Protein 6H7E (pdb70)

InterPro domains:
  IPR000591 DEP domain [PF00610] (116-184)
  IPR000591 DEP domain [PS50186] (116-186)
  IPR000591 DEP domain [SM00049] (111-186)
  IPR000595 Cyclic nucleotide-binding domain [PF00027] (268-347)
  IPR000595 Cyclic nucleotide-binding domain [PS50042] (245-346)
  IPR000595 Cyclic nucleotide-binding domain [SM00100] (245-364)
  IPR000595 Cyclic nucleotide-binding domain [cd00038] (247-356)
  IPR000651 Ras-like guanine nucleotide exchange factor, N-terminal [PF00618] (387-492)
  IPR000651 Ras-like guanine nucleotide exchange factor, N-terminal [PS50212] (384-518)
  IPR000651 Ras-like guanine nucleotide exchange factor, N-terminal [SM00229] (383-511)
  IPR000651 Ras-like guanine nucleotide exchange factor, N-terminal [cd06224] (392-511)
  IPR001895 Ras guanine-nucleotide exchange factors catalytic domain [PF00617] (665-843)
  IPR001895 Ras guanine-nucleotide exchange factors catalytic domain [PS50009] (662-889)
  IPR001895 Ras guanine-nucleotide exchange factors catalytic domain [SM00147] (658-923)
  IPR001895 Ras guanine-nucleotide exchange factors catalytic domain [cd00155] (658-890)
  IPR008937 Ras-like guanine nucleotide exchange factor [PTHR23113] (119-923)
  IPR014710 RmlC-like jelly roll fold [G3DSA:2.60.120.10] (262-391)
  IPR018490 Cyclic nucleotide-binding domain superfamily [SSF51206] (221-350)
  IPR019804 Ras guanine-nucleotide exchange factor, conserved site [PS00720] (812-841)
  IPR023578 Ras guanine nucleotide exchange factor domain superfamily [SSF48366] (348-923)

GO terms:
  GO:0045765 regulation of angiogenesis (P, IMP)
  GO:0051896 regulation of phosphatidylinositol 3-kinase/protein kinase B signal transduction (P, IMP)
  GO:0071320 cellular response to cAMP (P, IDA)
  GO:0005085 guanyl-nucleotide exchange factor activity (F, IMP)
  GO:0043547 positive regulation of GTPase activity (P, IMP)
  GO:0045766 positive regulation of angiogenesis (P, IMP)
  GO:0032486 Rap protein signal transduction (P, IMP)
  GO:0051496 positive regulation of stress fiber assembly (P, IMP)
  GO:0061028 establishment of endothelial barrier (P, IMP)
  GO:0005085 guanyl-nucleotide exchange factor activity (F, TAS)
  GO:0016020 membrane (C, TAS)
  GO:0007165 signal transduction (P, TAS)
  GO:0005085 guanyl-nucleotide exchange factor activity (F, EXP)
  GO:0002250 adaptive immune response (P, TAS)
  GO:0030552 cAMP binding (F, TAS)
  GO:0005886 plasma membrane (C, TAS)
  GO:0032024 positive regulation of insulin secretion (P, TAS)
  GO:0005515 protein binding (F, IPI)
  GO:0005783 endoplasmic reticulum (C, IDA)
  GO:0005886 plasma membrane (C, IDA)

B-factor: mean 53.13, std 22.66, range [21.36, 138.83]

Solvent-accessible surface area: 25828 Å² total; per-residue (Å²): 132,35,44,124,110,1,63,116,5,2,122,36,0,18,54,41,0,73,56,75,31,99,107,11,28,83,63,24,174,74,144,184,96,50,14,105,102,0,0,2,0,104,60,0,0,69,5,11,69,73,46,109,214,47,76,76,55,6,25,0,1,0,1,8,0,18,81,45,26,5,1,29,16,6,104,93,51,90,7,16,54,21,138,88,36,52,12,0,42,21,37,30,33,99,30,130,108,88,178,118,35,65,111,8,42,48,21,0,25,138,55,2,98,60,9,36,10,35,18,1,4,112,48,69,46,79,128,24,71,104,119,20,38,63,69,1,26,97,29,0,86,139,8,157,15,0,68,150,34,60,83,79,32,16,103,74,0,0,44,24,1,44,38,29,71,48,67,137,47,52,53,77,32,26,12,78,36,15,104,6,76,0,10,16,0,0,14,66,4,0,0,34,18,39,28,178,73,173,30,106,74,59,37,33,89,99,9,28,43,10,13,56,96,7,5,93,93,127,42,83,9,60,14,24,5,43,2,114,70,77,77,0,43,0,1,57,0,52,72,151,35,9,44,144,18,62,212,75,56,121,139,0,46,128,4,1,59,23,0,13,37,19,2,50,49,73,33,95,112,12,29,92,58,25,172,76,148,177,139,72,22,113,101,0,0,2,0,118,62,0,0,72,5,10,70,77,34,120,214,48,82,74,51,5,27,1,1,0,2,2,0,14,69,46,10,11,2,33,4,19,145,100,53,88,8,16,50,28,144,84,52,36,12,0,54,28,32,8,8,67,18,131,114,62,181,76,128,140,67,21,61,124,2,40,61,35,0,22,145,84,1,87,56,12,36,8,33,16,0,5,109,46,71,51,80,128,24,66,105,119,21,38,66,64,1,28,99,30,0,87,132,6,164,15,0,72,146,34,61,84,78,32,11,104,78,0,0,40,18,0,44,42,32,69,47,78,146,41,46,47,79,29,28,13,49,38,17,127,9,76,2,10,14,0,0,15,76,4,4,0,32,16,41,28,147,72,170,31,99,70,59,41,32,90,96,7,33,36,11,13,58,99,7,6,82,100,112,44,84,8,62,14,20,4,45,4,119,74,90,90,0,44,0,1,45,0,46,70,151,37,4,70,148,19,90

CATH classification: 1.10.10.10 (+1 more: 2.60.120.10)

Structure (mmCIF, N/CA/C/O backbone):
data_6H7E
#
_entry.id   6H7E
#
_cell.length_a   41.698
_cell.length_b   105.617
_cell.length_c   160.556
_cell.angle_alpha   90.00
_cell.angle_beta   90.04
_cell.angle_gamma   90.00
#
_symmetry.space_group_name_H-M   'I 1 2 1'
#
loop_
_entity.id
_entity.type
_entity.pdbx_description
1 polymer 'cDNA FLJ56134, highly similar to Rap guanine nucleotide exchange factor 3'
2 non-polymer "ADENOSINE-3',5'-CYCLIC-MONOPHOSPHATE"
3 non-polymer 'SULFATE ION'
4 water water
#
loop_
_atom_site.group_PDB
_atom_site.id
_atom_site.type_symbol
_atom_site.label_atom_id
_atom_site.label_alt_id
_atom_site.label_comp_id
_atom_site.label_asym_id
_atom_site.label_entity_id
_atom_site.label_seq_id
_atom_site.pdbx_PDB_ins_code
_atom_site.Cartn_x
_atom_site.Cartn_y
_atom_site.Cartn_z
_atom_site.occupancy
_atom_site.B_iso_or_equiv
_atom_site.auth_seq_id
_atom_site.auth_comp_id
_atom_site.auth_asym_id
_atom_site.auth_atom_id
_atom_site.pdbx_PDB_model_num
ATOM 1 N N . ALA A 1 2 ? -7.146 -26.474 41.173 1.00 86.42 50 ALA A N 1
ATOM 2 C CA . ALA A 1 2 ? -6.264 -26.387 40.015 1.00 77.57 50 ALA A CA 1
ATOM 3 C C . ALA A 1 2 ? -7.038 -26.040 38.748 1.00 84.82 50 ALA A C 1
ATOM 4 O O . ALA A 1 2 ? -7.861 -26.824 38.271 1.00 85.01 50 ALA A O 1
ATOM 6 N N . SER A 1 3 ? -6.777 -24.844 38.217 1.00 88.88 51 SER A N 1
ATOM 7 C CA . SER A 1 3 ? -7.186 -24.474 36.868 1.00 92.83 51 SER A CA 1
ATOM 8 C C . SER A 1 3 ? -6.097 -24.775 35.841 1.00 92.88 51 SER A C 1
ATOM 9 O O . SER A 1 3 ? -5.981 -24.075 34.824 1.00 99.90 51 SER A O 1
ATOM 12 N N . THR A 1 4 ? -5.304 -25.821 36.083 1.00 77.68 52 THR A N 1
ATOM 13 C CA . THR A 1 4 ? -4.092 -26.053 35.308 1.00 66.81 52 THR A CA 1
ATOM 14 C C . THR A 1 4 ? -4.382 -26.280 33.832 1.00 70.96 52 THR A C 1
ATOM 15 O O . THR A 1 4 ? -3.576 -25.895 32.977 1.00 67.46 52 THR A O 1
ATOM 19 N N . GLU A 1 5 ? -5.512 -26.906 33.506 1.00 73.38 53 GLU A N 1
ATOM 20 C CA . GLU A 1 5 ? -5.763 -27.247 32.111 1.00 75.37 53 GLU A CA 1
ATOM 21 C C . GLU A 1 5 ? -5.916 -25.998 31.252 1.00 74.34 53 GLU A C 1
ATOM 22 O O . GLU A 1 5 ? -5.423 -25.957 30.118 1.00 74.94 53 GLU A O 1
ATOM 28 N N . ARG A 1 6 ? -6.588 -24.967 31.775 1.00 74.76 54 ARG A N 1
ATOM 29 C CA . ARG A 1 6 ? -6.832 -23.769 30.978 1.00 71.73 54 ARG A CA 1
ATOM 30 C C . ARG A 1 6 ? -5.573 -22.924 30.835 1.00 64.37 54 ARG A C 1
ATOM 31 O O . ARG A 1 6 ? -5.315 -22.370 29.760 1.00 59.95 54 ARG A O 1
ATOM 39 N N . VAL A 1 7 ? -4.783 -22.801 31.906 1.00 57.27 55 VAL A N 1
ATOM 40 C CA . VAL A 1 7 ? -3.496 -22.118 31.795 1.00 53.35 55 VAL A CA 1
ATOM 41 C C . VAL A 1 7 ? -2.656 -22.761 30.702 1.00 56.44 55 VAL A C 1
ATOM 42 O O . VAL A 1 7 ? -2.060 -22.073 29.862 1.00 69.05 55 VAL A O 1
ATOM 46 N N . LEU A 1 8 ? -2.607 -24.096 30.690 1.00 50.67 56 LEU A N 1
ATOM 47 C CA . LEU A 1 8 ? -1.803 -24.806 29.698 1.00 49.55 56 LEU A CA 1
ATOM 48 C C . LEU A 1 8 ? -2.232 -24.448 28.284 1.00 48.63 56 LEU A C 1
ATOM 49 O O . LEU A 1 8 ? -1.399 -24.075 27.450 1.00 55.56 56 LEU A O 1
ATOM 54 N N . ARG A 1 9 ? -3.532 -24.546 27.993 1.00 57.55 57 ARG A N 1
ATOM 55 C CA . ARG A 1 9 ? -3.991 -24.207 26.651 1.00 74.87 57 ARG A CA 1
ATOM 56 C C . ARG A 1 9 ? -3.828 -22.719 26.375 1.00 69.21 57 ARG A C 1
ATOM 57 O O . ARG A 1 9 ? -3.553 -22.329 25.234 1.00 71.17 57 ARG A O 1
ATOM 65 N N . ALA A 1 10 ? -3.986 -21.877 27.401 1.00 57.12 58 ALA A N 1
ATOM 66 C CA . ALA A 1 10 ? -3.673 -20.460 27.244 1.00 56.85 58 ALA A CA 1
ATOM 67 C C . ALA A 1 10 ? -2.203 -20.272 26.895 1.00 56.33 58 ALA A C 1
ATOM 68 O O . ALA A 1 10 ? -1.867 -19.620 25.898 1.00 52.79 58 ALA A O 1
ATOM 70 N N . GLY A 1 11 ? -1.309 -20.848 27.706 1.00 53.72 59 GLY A N 1
ATOM 71 C CA . GLY A 1 11 ? 0.102 -20.861 27.348 1.00 53.01 59 GLY A CA 1
ATOM 72 C C . GLY A 1 11 ? 0.347 -21.419 25.960 1.00 56.05 59 GLY A C 1
ATOM 73 O O . GLY A 1 11 ? 1.081 -20.835 25.159 1.00 56.26 59 GLY A O 1
ATOM 74 N N . ARG A 1 12 ? -0.267 -22.561 25.653 1.00 58.18 60 ARG A N 1
ATOM 75 C CA . ARG A 1 12 ? -0.121 -23.139 24.322 1.00 61.85 60 ARG A CA 1
ATOM 76 C C . ARG A 1 12 ? -0.569 -22.153 23.247 1.00 63.55 60 ARG A C 1
ATOM 77 O O . ARG A 1 12 ? 0.036 -22.074 22.170 1.00 64.28 60 ARG A O 1
ATOM 85 N N . GLN A 1 13 ? -1.623 -21.384 23.529 1.00 61.95 61 GLN A N 1
ATOM 86 C CA . GLN A 1 13 ? -2.114 -20.409 22.560 1.00 64.70 61 GLN A CA 1
ATOM 87 C C . GLN A 1 13 ? -1.151 -19.236 22.419 1.00 68.29 61 GLN A C 1
ATOM 88 O O . GLN A 1 13 ? -0.892 -18.764 21.306 1.00 71.09 61 GLN A O 1
ATOM 94 N N . LEU A 1 14 ? -0.614 -18.750 23.540 1.00 68.87 62 LEU A N 1
ATOM 95 C CA . LEU A 1 14 ? 0.357 -17.662 23.498 1.00 67.80 62 LEU A CA 1
ATOM 96 C C . LEU A 1 14 ? 1.645 -18.094 22.796 1.00 70.00 62 LEU A C 1
ATOM 97 O O . LEU A 1 14 ? 2.136 -17.406 21.892 1.00 69.35 62 LEU A O 1
ATOM 102 N N . HIS A 1 15 ? 2.203 -19.231 23.205 1.00 62.14 63 HIS A N 1
ATOM 103 C CA . HIS A 1 15 ? 3.376 -19.836 22.588 1.00 59.18 63 HIS A CA 1
ATOM 104 C C . HIS A 1 15 ? 3.278 -19.819 21.066 1.00 64.60 63 HIS A C 1
ATOM 105 O O . HIS A 1 15 ? 4.287 -19.623 20.385 1.00 70.24 63 HIS A O 1
ATOM 112 N N . ARG A 1 16 ? 2.073 -20.001 20.517 1.00 70.97 64 ARG A N 1
ATOM 113 C CA . ARG A 1 16 ? 1.935 -20.048 19.064 1.00 74.43 64 ARG A CA 1
ATOM 114 C C . ARG A 1 16 ? 2.104 -18.666 18.442 1.00 72.54 64 ARG A C 1
ATOM 115 O O . ARG A 1 16 ? 2.702 -18.536 17.368 1.00 83.45 64 ARG A O 1
ATOM 123 N N . HIS A 1 17 ? 1.585 -17.623 19.094 1.00 74.80 65 HIS A N 1
ATOM 124 C CA . HIS A 1 17 ? 1.692 -16.274 18.547 1.00 69.59 65 HIS A CA 1
ATOM 125 C C . HIS A 1 17 ? 3.063 -15.646 18.772 1.00 62.89 65 HIS A C 1
ATOM 126 O O . HIS A 1 17 ? 3.431 -14.713 18.048 1.00 58.83 65 HIS A O 1
ATOM 133 N N . LEU A 1 18 ? 3.831 -16.134 19.747 1.00 59.50 66 LEU A N 1
ATOM 134 C CA . LEU A 1 18 ? 5.197 -15.652 19.906 1.00 51.06 66 LEU A CA 1
ATOM 135 C C . LEU A 1 18 ? 6.085 -16.163 18.784 1.00 57.26 66 LEU A C 1
ATOM 136 O O . LEU A 1 18 ? 6.823 -15.389 18.165 1.00 56.42 66 LEU A O 1
ATOM 141 N N . LEU A 1 19 ? 6.025 -17.467 18.503 1.00 64.66 67 LEU A N 1
ATOM 142 C CA . LEU A 1 19 ? 6.832 -18.016 17.417 1.00 64.75 67 LEU A CA 1
ATOM 143 C C . LEU A 1 19 ? 6.541 -17.298 16.107 1.00 68.77 67 LEU A C 1
ATOM 144 O O . LEU A 1 19 ? 7.449 -17.069 15.299 1.00 68.03 67 LEU A O 1
ATOM 149 N N . ALA A 1 20 ? 5.277 -16.932 15.883 1.00 70.98 68 ALA A N 1
ATOM 150 C CA . ALA A 1 20 ? 4.909 -16.234 14.656 1.00 71.49 68 ALA A CA 1
ATOM 151 C C . ALA A 1 20 ? 5.380 -14.785 14.676 1.00 76.82 68 ALA A C 1
ATOM 152 O O . ALA A 1 20 ? 5.919 -14.287 13.681 1.00 83.51 68 ALA A O 1
ATOM 154 N N . THR A 1 21 ? 5.184 -14.089 15.797 1.00 77.17 69 THR A N 1
ATOM 155 C CA . THR A 1 21 ? 5.516 -12.669 15.860 1.00 77.40 69 THR A CA 1
ATOM 156 C C . THR A 1 21 ? 6.988 -12.420 16.173 1.00 76.25 69 THR A C 1
ATOM 157 O O . THR A 1 21 ? 7.544 -11.406 15.737 1.00 80.32 69 THR A O 1
ATOM 161 N N . CYS A 1 22 ? 7.632 -13.314 16.926 1.00 74.84 70 CYS A N 1
ATOM 162 C CA . CYS A 1 22 ? 9.048 -13.201 17.276 1.00 74.71 70 CYS A CA 1
ATOM 163 C C . CYS A 1 22 ? 9.735 -14.488 16.830 1.00 65.27 70 CYS A C 1
ATOM 164 O O . CYS A 1 22 ? 10.052 -15.358 17.655 1.00 54.09 70 CYS A O 1
ATOM 167 N N . PRO A 1 23 ? 9.987 -14.640 15.530 1.00 63.53 71 PRO A N 1
ATOM 168 C CA . PRO A 1 23 ? 10.470 -15.935 15.023 1.00 65.82 71 PRO A CA 1
ATOM 169 C C . PRO A 1 23 ? 11.809 -16.363 15.594 1.00 73.97 71 PRO A C 1
ATOM 170 O O . PRO A 1 23 ? 12.116 -17.561 15.566 1.00 79.72 71 PRO A O 1
ATOM 174 N N . ASN A 1 24 ? 12.625 -15.437 16.097 1.00 74.00 72 ASN A N 1
ATOM 175 C CA . ASN A 1 24 ? 13.910 -15.787 16.690 1.00 79.88 72 ASN A CA 1
ATOM 176 C C . ASN A 1 24 ? 13.938 -15.518 18.190 1.00 76.63 72 ASN A C 1
ATOM 177 O O . ASN A 1 24 ? 14.987 -15.197 18.751 1.00 86.27 72 ASN A O 1
ATOM 182 N N . LEU A 1 25 ? 12.789 -15.645 18.849 1.00 60.33 73 LEU A N 1
ATOM 183 C CA . LEU A 1 25 ? 12.751 -15.548 20.302 1.00 53.48 73 LEU A CA 1
ATOM 184 C C . LEU A 1 25 ? 13.314 -16.809 20.948 1.00 56.22 73 LEU A C 1
ATOM 185 O O . LEU A 1 25 ? 14.141 -16.732 21.865 1.00 51.86 73 LEU A O 1
ATOM 190 N N . ILE A 1 26 ? 12.895 -17.975 20.460 1.00 52.71 74 ILE A N 1
ATOM 191 C CA . ILE A 1 26 ? 13.353 -19.266 20.959 1.00 52.32 74 ILE A CA 1
ATOM 192 C C . ILE A 1 26 ? 14.448 -19.737 20.007 1.00 56.84 74 ILE A C 1
ATOM 193 O O . ILE A 1 26 ? 14.172 -20.183 18.890 1.00 52.25 74 ILE A O 1
ATOM 198 N N . ARG A 1 27 ? 15.700 -19.647 20.454 1.00 60.33 75 ARG A N 1
ATOM 199 C CA . ARG A 1 27 ? 16.854 -20.022 19.648 1.00 58.81 75 ARG A CA 1
ATOM 200 C C . ARG A 1 27 ? 17.914 -20.615 20.568 1.00 57.53 75 ARG A C 1
ATOM 201 O O . ARG A 1 27 ? 17.732 -20.699 21.785 1.00 48.65 75 ARG A O 1
ATOM 209 N N . ASP A 1 28 ? 19.032 -21.023 19.974 1.00 59.56 76 ASP A N 1
ATOM 210 C CA . ASP A 1 28 ? 20.189 -21.450 20.748 1.00 63.82 76 ASP A CA 1
ATOM 211 C C . ASP A 1 28 ? 20.927 -20.233 21.300 1.00 59.98 76 ASP A C 1
ATOM 212 O O . ASP A 1 28 ? 21.033 -19.200 20.636 1.00 61.15 76 ASP A O 1
ATOM 217 N N . ARG A 1 29 ? 21.429 -20.353 22.526 1.00 55.19 77 ARG A N 1
ATOM 218 C CA . ARG A 1 29 ? 22.068 -19.224 23.184 1.00 56.74 77 ARG A CA 1
ATOM 219 C C . ARG A 1 29 ? 23.338 -19.671 23.884 1.00 69.76 77 ARG A C 1
ATOM 220 O O . ARG A 1 29 ? 23.403 -20.778 24.419 1.00 68.03 77 ARG A O 1
ATOM 228 N N . LYS A 1 30 ? 24.338 -18.796 23.881 1.00 81.87 78 LYS A N 1
ATOM 229 C CA . LYS A 1 30 ? 25.606 -19.017 24.561 1.00 86.43 78 LYS A CA 1
ATOM 230 C C . LYS A 1 30 ? 25.734 -17.994 25.679 1.00 84.52 78 LYS A C 1
ATOM 231 O O . LYS A 1 30 ? 25.752 -16.786 25.419 1.00 97.62 78 LYS A O 1
ATOM 237 N N . TYR A 1 31 ? 25.815 -18.473 26.915 1.00 69.05 79 TYR A N 1
ATOM 238 C CA . TYR A 1 31 ? 25.945 -17.604 28.078 1.00 71.06 79 TYR A CA 1
ATOM 239 C C . TYR A 1 31 ? 27.073 -18.122 28.956 1.00 75.83 79 TYR A C 1
ATOM 240 O O . TYR A 1 31 ? 27.026 -19.269 29.412 1.00 81.39 79 TYR A O 1
ATOM 249 N N . HIS A 1 32 ? 28.077 -17.278 29.198 1.00 73.87 80 HIS A N 1
ATOM 250 C CA . HIS A 1 32 ? 29.235 -17.663 30.001 1.00 73.96 80 HIS A CA 1
ATOM 251 C C . HIS A 1 32 ? 29.848 -18.959 29.479 1.00 75.09 80 HIS A C 1
ATOM 252 O O . HIS A 1 32 ? 30.221 -19.850 30.245 1.00 83.76 80 HIS A O 1
ATOM 259 N N . LEU A 1 33 ? 29.937 -19.069 28.154 1.00 71.11 81 LEU A N 1
ATOM 260 C CA . LEU A 1 33 ? 30.499 -20.240 27.485 1.00 74.80 81 LEU A CA 1
ATOM 261 C C . LEU A 1 33 ? 29.664 -21.498 27.712 1.00 85.23 81 LEU A C 1
ATOM 262 O O . LEU A 1 33 ? 30.139 -22.614 27.481 1.00 90.57 81 LEU A O 1
ATOM 267 N N . ARG A 1 34 ? 28.430 -21.343 28.178 1.00 88.86 82 ARG A N 1
ATOM 268 C CA . ARG A 1 34 ? 27.470 -22.434 28.255 1.00 85.41 82 ARG A CA 1
ATOM 269 C C . ARG A 1 34 ? 26.485 -22.311 27.097 1.00 80.42 82 ARG A C 1
ATOM 270 O O . ARG A 1 34 ? 26.145 -21.205 26.665 1.00 82.79 82 ARG A O 1
ATOM 278 N N . LEU A 1 35 ? 26.037 -23.454 26.584 1.00 74.78 83 LEU A N 1
ATOM 279 C CA . LEU A 1 35 ? 25.150 -23.498 25.426 1.00 67.38 83 LEU A CA 1
ATOM 280 C C . LEU A 1 35 ? 23.793 -24.054 25.842 1.00 69.38 83 LEU A C 1
ATOM 281 O O . LEU A 1 35 ? 23.710 -25.175 26.354 1.00 75.15 83 LEU A O 1
ATOM 286 N N . TYR A 1 36 ? 22.739 -23.271 25.614 1.00 62.54 84 TYR A N 1
ATOM 287 C CA . TYR A 1 36 ? 21.369 -23.652 25.928 1.00 59.59 84 TYR A CA 1
ATOM 288 C C . TYR A 1 36 ? 20.578 -23.746 24.633 1.00 58.47 84 TYR A C 1
ATOM 289 O O . TYR A 1 36 ? 20.525 -22.780 23.865 1.00 60.48 84 TYR A O 1
ATOM 298 N N . ARG A 1 37 ? 19.957 -24.901 24.402 1.00 62.36 85 ARG A N 1
ATOM 299 C CA . ARG A 1 37 ? 19.263 -25.171 23.148 1.00 65.13 85 ARG A CA 1
ATOM 300 C C . ARG A 1 37 ? 17.849 -24.623 23.190 1.00 56.98 85 ARG A C 1
ATOM 301 O O . ARG A 1 37 ? 17.152 -24.756 24.203 1.00 47.99 85 ARG A O 1
ATOM 309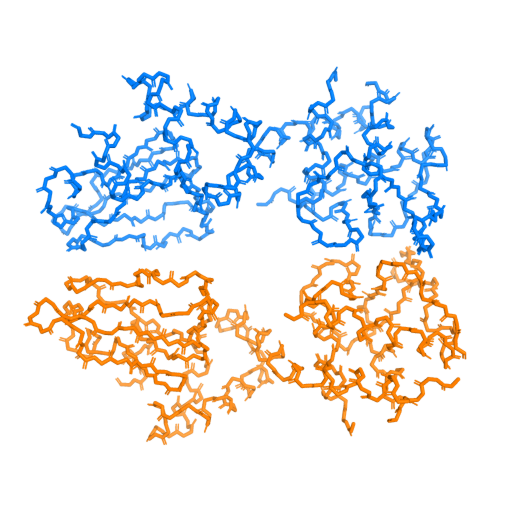 N N . GLN A 1 38 ? 17.445 -23.988 22.089 1.00 50.70 86 GLN A N 1
ATOM 310 C CA . GLN A 1 38 ? 16.048 -23.642 21.832 1.00 59.13 86 GLN A CA 1
ATOM 311 C C . GLN A 1 38 ? 15.365 -23.014 23.051 1.00 64.04 86 GLN A C 1
ATOM 312 O O . GLN A 1 38 ? 14.313 -23.469 23.508 1.00 63.33 86 GLN A O 1
ATOM 318 N N . CYS A 1 39 ? 15.963 -21.949 23.579 1.00 56.66 87 CYS A N 1
ATOM 319 C CA . CYS A 1 39 ? 15.420 -21.276 24.750 1.00 48.00 87 CYS A CA 1
ATOM 320 C C . CYS A 1 39 ? 15.378 -19.767 24.512 1.00 42.49 87 CYS A C 1
ATOM 321 O O . CYS A 1 39 ? 15.805 -19.261 23.468 1.00 43.70 87 CYS A O 1
ATOM 324 N N . CYS A 1 40 ? 14.833 -19.055 25.498 1.00 41.39 88 CYS A N 1
ATOM 325 C CA . CYS A 1 40 ? 14.744 -17.604 25.486 1.00 43.34 88 CYS A CA 1
ATOM 326 C C . CYS A 1 40 ? 15.086 -17.095 26.875 1.00 49.36 88 CYS A C 1
ATOM 327 O O . CYS A 1 40 ? 14.953 -17.812 27.867 1.00 50.87 88 CYS A O 1
ATOM 330 N N . SER A 1 41 ? 15.526 -15.846 26.945 1.00 44.75 89 SER A N 1
ATOM 331 C CA . SER A 1 41 ? 15.708 -15.220 28.244 1.00 44.01 89 SER A CA 1
ATOM 332 C C . SER A 1 41 ? 14.368 -14.749 28.796 1.00 41.45 89 SER A C 1
ATOM 333 O O . SER A 1 41 ? 13.431 -14.450 28.051 1.00 43.16 89 SER A O 1
ATOM 336 N N . GLY A 1 42 ? 14.273 -14.704 30.122 1.00 39.07 90 GLY A N 1
ATOM 337 C CA . GLY A 1 42 ? 13.072 -14.164 30.733 1.00 38.81 90 GLY A CA 1
ATOM 338 C C . GLY A 1 42 ? 12.794 -12.743 30.283 1.00 46.01 90 GLY A C 1
ATOM 339 O O . GLY A 1 42 ? 11.654 -12.389 29.966 1.00 39.98 90 GLY A O 1
ATOM 340 N N . ARG A 1 43 ? 13.841 -11.916 30.228 1.00 45.44 91 ARG A N 1
ATOM 341 C CA . ARG A 1 43 ? 13.679 -10.517 29.845 1.00 45.97 91 ARG A CA 1
ATOM 342 C C . ARG A 1 43 ? 13.186 -10.386 28.407 1.00 42.06 91 ARG A C 1
ATOM 343 O O . ARG A 1 43 ? 12.345 -9.529 28.112 1.00 45.39 91 ARG A O 1
ATOM 351 N N . GLU A 1 44 ? 13.675 -11.238 27.501 1.00 42.27 92 GLU A N 1
ATOM 352 C CA . GLU A 1 44 ? 13.198 -11.169 26.124 1.00 46.25 92 GLU A CA 1
ATOM 353 C C . GLU A 1 44 ? 11.831 -11.814 25.966 1.00 45.42 92 GLU A C 1
ATOM 354 O O . GLU A 1 44 ? 11.058 -11.407 25.093 1.00 45.58 92 GLU A O 1
ATOM 360 N N . LEU A 1 45 ? 11.508 -12.810 26.792 1.00 46.12 93 LEU A N 1
ATOM 361 C CA . LEU A 1 45 ? 10.162 -13.373 26.755 1.00 43.26 93 LEU A CA 1
ATOM 362 C C . LEU A 1 45 ? 9.130 -12.315 27.125 1.00 44.34 93 LEU A C 1
ATOM 363 O O . LEU A 1 45 ? 8.141 -12.112 26.408 1.00 42.56 93 LEU A O 1
ATOM 368 N N . VAL A 1 46 ? 9.363 -11.609 28.234 1.00 41.46 94 VAL A N 1
ATOM 369 C CA . VAL A 1 46 ? 8.497 -10.493 28.607 1.00 41.77 94 VAL A CA 1
ATOM 370 C C . VAL A 1 46 ? 8.406 -9.484 27.465 1.00 43.83 94 VAL A C 1
ATOM 371 O O . VAL A 1 46 ? 7.310 -9.096 27.042 1.00 43.64 94 VAL A O 1
ATOM 375 N N . ASP A 1 47 ? 9.561 -9.027 26.969 1.00 43.65 95 ASP A N 1
ATOM 376 C CA . ASP A 1 47 ? 9.581 -8.081 25.854 1.00 45.10 95 ASP A CA 1
ATOM 377 C C . ASP A 1 47 ? 8.664 -8.538 24.723 1.00 48.18 95 ASP A C 1
ATOM 378 O O . ASP A 1 47 ? 7.862 -7.754 24.204 1.00 47.08 95 ASP A O 1
ATOM 383 N N . GLY A 1 48 ? 8.770 -9.812 24.332 1.00 47.12 96 GLY A N 1
ATOM 384 C CA . GLY A 1 48 ? 7.949 -10.314 23.240 1.00 47.85 96 GLY A CA 1
ATOM 385 C C . GLY A 1 48 ? 6.464 -10.287 23.554 1.00 47.97 96 GLY A C 1
ATOM 386 O O . GLY A 1 48 ? 5.641 -9.946 22.701 1.00 46.66 96 GLY A O 1
ATOM 387 N N . ILE A 1 49 ? 6.097 -10.645 24.784 1.00 44.63 97 ILE A N 1
ATOM 388 C CA . ILE A 1 49 ? 4.687 -10.616 25.158 1.00 49.89 97 ILE A CA 1
ATOM 389 C C . ILE A 1 49 ? 4.150 -9.188 25.113 1.00 50.71 97 ILE A C 1
ATOM 390 O O . ILE A 1 49 ? 3.017 -8.950 24.676 1.00 53.95 97 ILE A O 1
ATOM 395 N N . LEU A 1 50 ? 4.957 -8.215 25.544 1.00 45.44 98 LEU A N 1
ATOM 396 C CA . LEU A 1 50 ? 4.559 -6.817 25.396 1.00 52.94 98 LEU A CA 1
ATOM 397 C C . LEU A 1 50 ? 4.357 -6.454 23.929 1.00 56.63 98 LEU A C 1
ATOM 398 O O . LEU A 1 50 ? 3.418 -5.728 23.582 1.00 66.65 98 LEU A O 1
ATOM 403 N N . ALA A 1 51 ? 5.235 -6.944 23.053 1.00 48.08 99 ALA A N 1
ATOM 404 C CA . ALA A 1 51 ? 5.153 -6.585 21.642 1.00 54.59 99 ALA A CA 1
ATOM 405 C C . ALA A 1 51 ? 3.836 -7.025 21.012 1.00 62.14 99 ALA A C 1
ATOM 406 O O . ALA A 1 51 ? 3.451 -6.495 19.965 1.00 68.20 99 ALA A O 1
ATOM 408 N N . LEU A 1 52 ? 3.138 -7.987 21.618 1.00 66.27 100 LEU A N 1
ATOM 409 C CA . LEU A 1 52 ? 1.869 -8.428 21.050 1.00 66.47 100 LEU A CA 1
ATOM 410 C C . LEU A 1 52 ? 0.807 -7.338 21.167 1.00 78.86 100 LEU A C 1
ATOM 411 O O . LEU A 1 52 ? 0.009 -7.137 20.243 1.00 77.91 100 LEU A O 1
ATOM 416 N N . GLY A 1 53 ? 0.788 -6.620 22.287 1.00 84.01 101 GLY A N 1
ATOM 417 C CA . GLY A 1 53 ? -0.140 -5.519 22.465 1.00 85.41 101 GLY A CA 1
ATOM 418 C C . GLY A 1 53 ? -1.313 -5.821 23.380 1.00 90.08 101 GLY A C 1
ATOM 419 O O . GLY A 1 53 ? -2.240 -6.550 23.026 1.00 92.72 101 GLY A O 1
ATOM 420 N N . HIS A 1 57 ? -0.819 -4.107 29.230 1.00 97.37 105 HIS A N 1
ATOM 421 C CA . HIS A 1 57 ? -0.571 -2.683 29.422 1.00 103.71 105 HIS A CA 1
ATOM 422 C C . HIS A 1 57 ? 0.700 -2.374 30.206 1.00 94.93 105 HIS A C 1
ATOM 423 O O . HIS A 1 57 ? 1.309 -1.318 30.004 1.00 102.55 105 HIS A O 1
ATOM 430 N N . SER A 1 58 ? 1.115 -3.266 31.099 1.00 77.90 106 SER A N 1
ATOM 431 C CA . SER A 1 58 ? 2.262 -2.995 31.951 1.00 63.82 106 SER A CA 1
ATOM 432 C C . SER A 1 58 ? 3.239 -4.162 31.922 1.00 67.86 106 SER A C 1
ATOM 433 O O . SER A 1 58 ? 2.890 -5.296 31.579 1.00 66.15 106 SER A O 1
ATOM 436 N N . ARG A 1 59 ? 4.477 -3.870 32.325 1.00 62.14 107 ARG A N 1
ATOM 437 C CA . ARG A 1 59 ? 5.464 -4.935 32.436 1.00 42.40 107 ARG A CA 1
ATOM 438 C C . ARG A 1 59 ? 5.163 -5.840 33.625 1.00 41.08 107 ARG A C 1
ATOM 439 O O . ARG A 1 59 ? 5.260 -7.065 33.513 1.00 44.02 107 ARG A O 1
ATOM 447 N N . SER A 1 60 ? 4.792 -5.257 34.770 1.00 40.72 108 SER A N 1
ATOM 448 C CA . SER A 1 60 ? 4.462 -6.071 35.937 1.00 49.93 108 SER A CA 1
ATOM 449 C C . SER A 1 60 ? 3.353 -7.060 35.609 1.00 41.75 108 SER A C 1
ATOM 450 O O . SER A 1 60 ? 3.403 -8.222 36.023 1.00 38.35 108 SER A O 1
ATOM 453 N N . GLN A 1 61 ? 2.352 -6.626 34.844 1.00 43.82 109 GLN A N 1
ATOM 454 C CA . GLN A 1 61 ? 1.340 -7.562 34.371 1.00 39.97 109 GLN A CA 1
ATOM 455 C C . GLN A 1 61 ? 1.992 -8.731 33.640 1.00 42.15 109 GLN A C 1
ATOM 456 O O . GLN A 1 61 ? 1.767 -9.901 33.974 1.00 38.99 109 GLN A O 1
ATOM 462 N N . VAL A 1 62 ? 2.836 -8.431 32.653 1.00 40.47 110 VAL A N 1
ATOM 463 C CA . VAL A 1 62 ? 3.434 -9.493 31.848 1.00 40.40 110 VAL A CA 1
ATOM 464 C C . VAL A 1 62 ? 4.321 -10.385 32.705 1.00 39.30 110 VAL A C 1
ATOM 465 O O . VAL A 1 62 ? 4.353 -11.611 32.528 1.00 40.59 110 VAL A O 1
ATOM 469 N N . VAL A 1 63 ? 5.052 -9.791 33.647 1.00 38.92 111 VAL A N 1
ATOM 470 C CA . VAL A 1 63 ? 5.811 -10.596 34.597 1.00 40.44 111 VAL A CA 1
ATOM 471 C C . VAL A 1 63 ? 4.874 -11.523 35.358 1.00 41.67 111 VAL A C 1
ATOM 472 O O . VAL A 1 63 ? 5.185 -12.698 35.587 1.00 36.39 111 VAL A O 1
ATOM 476 N N . GLY A 1 64 ? 3.694 -11.032 35.723 1.00 41.61 112 GLY A N 1
ATOM 477 C CA . GLY A 1 64 ? 2.743 -11.902 36.395 1.00 39.61 112 GLY A CA 1
ATOM 478 C C . GLY A 1 64 ? 2.285 -13.033 35.498 1.00 37.05 112 GLY A C 1
ATOM 479 O O . GLY A 1 64 ? 2.152 -14.177 35.937 1.00 45.71 112 GLY A O 1
ATOM 480 N N . ILE A 1 65 ? 2.050 -12.731 34.224 1.00 38.76 113 ILE A N 1
ATOM 481 C CA . ILE A 1 65 ? 1.658 -13.764 33.274 1.00 39.76 113 ILE A CA 1
ATOM 482 C C . ILE A 1 65 ? 2.735 -14.837 33.187 1.00 45.29 113 ILE A C 1
ATOM 483 O O . ILE A 1 65 ? 2.442 -16.039 33.154 1.00 44.16 113 ILE A O 1
ATOM 488 N N . CYS A 1 66 ? 3.998 -14.422 33.161 1.00 46.36 114 CYS A N 1
ATOM 489 C CA . CYS A 1 66 ? 5.079 -15.391 33.061 1.00 38.29 114 CYS A CA 1
ATOM 490 C C . CYS A 1 66 ? 5.179 -16.237 34.323 1.00 37.48 114 CYS A C 1
ATOM 491 O O . CYS A 1 66 ? 5.370 -17.456 34.247 1.00 40.16 114 CYS A O 1
ATOM 494 N N . GLN A 1 67 ? 5.059 -15.610 35.493 1.00 46.36 115 GLN A N 1
ATOM 495 C CA . GLN A 1 67 ? 5.042 -16.381 36.732 1.00 43.72 115 GLN A CA 1
ATOM 496 C C . GLN A 1 67 ? 3.949 -17.439 36.693 1.00 41.88 115 GLN A C 1
ATOM 497 O O . GLN A 1 67 ? 4.168 -18.587 37.096 1.00 37.26 115 GLN A O 1
ATOM 503 N N . VAL A 1 68 ? 2.766 -17.070 36.191 1.00 39.51 116 VAL A N 1
ATOM 504 C CA . VAL A 1 68 ? 1.641 -18.001 36.157 1.00 40.28 116 VAL A CA 1
ATOM 505 C C . VAL A 1 68 ? 1.946 -19.175 35.237 1.00 45.59 116 VAL A C 1
ATOM 506 O O . VAL A 1 68 ? 1.571 -20.319 35.523 1.00 52.31 116 VAL A O 1
ATOM 510 N N . LEU A 1 69 ? 2.626 -18.913 34.117 1.00 41.61 117 LEU A N 1
ATOM 511 C CA . LEU A 1 69 ? 2.987 -19.997 33.213 1.00 35.74 117 LEU A CA 1
ATOM 512 C C . LEU A 1 69 ? 4.017 -20.913 33.852 1.00 43.41 117 LEU A C 1
ATOM 513 O O . LEU A 1 69 ? 3.926 -22.141 33.738 1.00 45.36 117 LEU A O 1
ATOM 518 N N . LEU A 1 70 ? 5.013 -20.337 34.522 1.00 38.37 118 LEU A N 1
ATOM 519 C CA . LEU A 1 70 ? 6.004 -21.172 35.185 1.00 36.63 118 LEU A CA 1
ATOM 520 C C . LEU A 1 70 ? 5.344 -22.055 36.234 1.00 53.66 118 LEU A C 1
ATOM 521 O O . LEU A 1 70 ? 5.660 -23.245 36.349 1.00 58.77 118 LEU A O 1
ATOM 526 N N . ASP A 1 71 ? 4.415 -21.487 37.003 1.00 57.20 119 ASP A N 1
ATOM 527 C CA . ASP A 1 71 ? 3.772 -22.235 38.076 1.00 47.25 119 ASP A CA 1
ATOM 528 C C . ASP A 1 71 ? 3.031 -23.455 37.538 1.00 47.68 119 ASP A C 1
ATOM 529 O O . ASP A 1 71 ? 3.184 -24.566 38.058 1.00 58.73 119 ASP A O 1
ATOM 534 N N . GLU A 1 72 ? 2.221 -23.269 36.495 1.00 44.23 120 GLU A N 1
ATOM 535 C CA . GLU A 1 72 ? 1.414 -24.347 35.941 1.00 46.96 120 GLU A CA 1
ATOM 536 C C . GLU A 1 72 ? 2.188 -25.243 34.992 1.00 47.89 120 GLU A C 1
ATOM 537 O O . GLU A 1 72 ? 1.567 -25.994 34.235 1.00 57.12 120 GLU A O 1
ATOM 543 N N . GLY A 1 73 ? 3.516 -25.181 34.998 1.00 49.47 121 GLY A N 1
ATOM 544 C CA . GLY A 1 73 ? 4.310 -25.978 34.084 1.00 52.62 121 GLY A CA 1
ATOM 545 C C . GLY A 1 73 ? 4.255 -25.568 32.626 1.00 54.88 121 GLY A C 1
ATOM 546 O O . GLY A 1 73 ? 4.953 -26.180 31.808 1.00 57.55 121 GLY A O 1
ATOM 547 N N . ALA A 1 74 ? 3.452 -24.562 32.264 1.00 46.04 122 ALA A N 1
ATOM 548 C CA . ALA A 1 74 ? 3.392 -24.106 30.876 1.00 44.66 122 ALA A CA 1
ATOM 549 C C . ALA A 1 74 ? 4.665 -23.397 30.444 1.00 46.44 122 ALA A C 1
ATOM 550 O O . ALA A 1 74 ? 4.806 -23.062 29.266 1.00 45.70 122 ALA A O 1
ATOM 552 N N . LEU A 1 75 ? 5.577 -23.155 31.372 1.00 53.29 123 LEU A N 1
ATOM 553 C CA . LEU A 1 75 ? 6.874 -22.576 31.088 1.00 47.82 123 LEU A CA 1
ATOM 554 C C . LEU A 1 75 ? 7.819 -23.191 32.103 1.00 52.48 123 LEU A C 1
ATOM 555 O O . LEU A 1 75 ? 7.441 -23.372 33.264 1.00 56.00 123 LEU A O 1
ATOM 560 N N . CYS A 1 76 ? 9.021 -23.552 31.668 1.00 55.22 124 CYS A N 1
ATOM 561 C CA . CYS A 1 76 ? 9.956 -24.218 32.563 1.00 62.58 124 CYS A CA 1
ATOM 562 C C . CYS A 1 76 ? 11.307 -23.528 32.495 1.00 50.57 124 CYS A C 1
ATOM 563 O O . CYS A 1 76 ? 11.815 -23.244 31.406 1.00 49.95 124 CYS A O 1
ATOM 566 N N . HIS A 1 77 ? 11.864 -23.243 33.663 1.00 44.43 125 HIS A N 1
ATOM 567 C CA . HIS A 1 77 ? 13.177 -22.641 33.787 1.00 44.64 125 HIS A CA 1
ATOM 568 C C . HIS A 1 77 ? 14.254 -23.676 33.499 1.00 54.47 125 HIS A C 1
ATOM 569 O O . HIS A 1 77 ? 14.113 -24.860 33.819 1.00 55.33 125 HIS A O 1
ATOM 576 N N . VAL A 1 78 ? 15.341 -23.212 32.885 1.00 61.02 126 VAL A N 1
ATOM 577 C CA . VAL A 1 78 ? 16.453 -24.099 32.560 1.00 59.59 126 VAL A CA 1
ATOM 578 C C . VAL A 1 78 ? 17.095 -24.646 33.831 1.00 73.59 126 VAL A C 1
ATOM 579 O O . VAL A 1 78 ? 17.517 -25.810 33.881 1.00 71.17 126 VAL A O 1
ATOM 583 N N . LYS A 1 79 ? 17.177 -23.818 34.876 1.00 81.76 127 LYS A N 1
ATOM 584 C CA . LYS A 1 79 ? 17.792 -24.192 36.145 1.00 78.58 127 LYS A CA 1
ATOM 585 C C . LYS A 1 79 ? 16.758 -24.484 37.228 1.00 79.75 127 LYS A C 1
ATOM 586 O O . LYS A 1 79 ? 17.046 -24.323 38.418 1.00 83.35 127 LYS A O 1
ATOM 592 N N . HIS A 1 80 ? 15.545 -24.874 36.831 1.00 80.04 128 HIS A N 1
ATOM 593 C CA . HIS A 1 80 ? 14.539 -25.423 37.742 1.00 82.13 128 HIS A CA 1
ATOM 594 C C . HIS A 1 80 ? 14.183 -24.474 38.891 1.00 71.77 128 HIS A C 1
ATOM 595 O O . HIS A 1 80 ? 13.784 -24.922 39.972 1.00 71.43 128 HIS A O 1
ATOM 602 N N . ASP A 1 81 ? 14.312 -23.164 38.685 1.00 67.97 129 ASP A N 1
ATOM 603 C CA . ASP A 1 81 ? 13.889 -22.215 39.706 1.00 61.63 129 ASP A CA 1
ATOM 604 C C . ASP A 1 81 ? 12.394 -21.936 39.582 1.00 59.66 129 ASP A C 1
ATOM 605 O O . ASP A 1 81 ? 11.828 -21.970 38.482 1.00 53.59 129 ASP A O 1
ATOM 610 N N . TRP A 1 82 ? 11.753 -21.649 40.729 1.00 49.97 130 TRP A N 1
ATOM 611 C CA . TRP A 1 82 ? 10.301 -21.480 40.771 1.00 49.25 130 TRP A CA 1
ATOM 612 C C . TRP A 1 82 ? 9.843 -20.029 40.677 1.00 53.60 130 TRP A C 1
ATOM 613 O O . TRP A 1 82 ? 8.684 -19.792 40.316 1.00 56.88 130 TRP A O 1
ATOM 624 N N . ALA A 1 83 ? 10.703 -19.059 40.989 1.00 43.81 131 ALA A N 1
ATOM 625 C CA . ALA A 1 83 ? 10.375 -17.650 40.813 1.00 44.81 131 ALA A CA 1
ATOM 626 C C . ALA A 1 83 ? 10.813 -17.223 39.414 1.00 43.39 131 ALA A C 1
ATOM 627 O O . ALA A 1 83 ? 11.978 -17.399 39.048 1.00 41.91 131 ALA A O 1
ATOM 629 N N . PHE A 1 84 ? 9.888 -16.662 38.637 1.00 40.65 132 PHE A N 1
ATOM 630 C CA . PHE A 1 84 ? 10.234 -16.194 37.300 1.00 44.78 132 PHE A CA 1
ATOM 631 C C . PHE A 1 84 ? 11.135 -14.965 37.370 1.00 38.82 132 PHE A C 1
ATOM 632 O O . PHE A 1 84 ? 10.911 -14.053 38.173 1.00 38.35 132 PHE A O 1
ATOM 640 N N . GLN A 1 85 ? 12.150 -14.943 36.509 1.00 37.80 133 GLN A N 1
ATOM 641 C CA . GLN A 1 85 ? 13.159 -13.890 36.478 1.00 36.97 133 GLN A CA 1
ATOM 642 C C . GLN A 1 85 ? 13.009 -13.082 35.198 1.00 40.17 133 GLN A C 1
ATOM 643 O O . GLN A 1 85 ? 13.190 -13.619 34.098 1.00 47.18 133 GLN A O 1
ATOM 649 N N . ASP A 1 86 ? 12.713 -11.789 35.338 1.00 37.10 134 ASP A N 1
ATOM 650 C CA . ASP A 1 86 ? 12.729 -10.861 34.201 1.00 41.29 134 ASP A CA 1
ATOM 651 C C . ASP A 1 86 ? 14.169 -10.392 33.939 1.00 44.32 134 ASP A C 1
ATOM 652 O O . ASP A 1 86 ? 14.537 -9.232 34.133 1.00 48.21 134 ASP A O 1
ATOM 657 N N . ARG A 1 87 ? 14.999 -11.328 33.481 1.00 48.45 135 ARG A N 1
ATOM 658 C CA . ARG A 1 87 ? 16.440 -11.114 33.422 1.00 41.07 135 ARG A CA 1
ATOM 659 C C . ARG A 1 87 ? 17.011 -11.721 32.151 1.00 41.49 135 ARG A C 1
ATOM 660 O O . ARG A 1 87 ? 16.489 -12.707 31.627 1.00 45.07 135 ARG A O 1
ATOM 668 N N . ASP A 1 88 ? 18.112 -11.132 31.679 1.00 42.58 136 ASP A N 1
ATOM 669 C CA . ASP A 1 88 ? 18.790 -11.650 30.493 1.00 47.69 136 ASP A CA 1
ATOM 670 C C . ASP A 1 88 ? 19.445 -12.997 30.764 1.00 50.05 136 ASP A C 1
ATOM 671 O O . ASP A 1 88 ? 19.435 -13.881 29.904 1.00 52.81 136 ASP A O 1
ATOM 676 N N . ALA A 1 89 ? 20.029 -13.170 31.946 1.00 54.40 137 ALA A N 1
ATOM 677 C CA . ALA A 1 89 ? 20.816 -14.358 32.254 1.00 59.34 137 ALA A CA 1
ATOM 678 C C . ALA A 1 89 ? 19.973 -15.570 32.634 1.00 56.79 137 ALA A C 1
ATOM 679 O O . ALA A 1 89 ? 20.539 -16.610 32.985 1.00 63.41 137 ALA A O 1
ATOM 681 N N . GLN A 1 90 ? 18.649 -15.471 32.589 1.00 46.52 138 GLN A N 1
ATOM 682 C CA . GLN A 1 90 ? 17.772 -16.556 33.000 1.00 49.53 138 GLN A CA 1
ATOM 683 C C . GLN A 1 90 ? 17.000 -17.043 31.789 1.00 52.32 138 GLN A C 1
ATOM 684 O O . GLN A 1 90 ? 16.371 -16.243 31.087 1.00 56.10 138 GLN A O 1
ATOM 690 N N . PHE A 1 91 ? 17.052 -18.346 31.541 1.00 50.00 139 PHE A N 1
ATOM 691 C CA . PHE A 1 91 ? 16.557 -18.909 30.296 1.00 47.00 139 PHE A CA 1
ATOM 692 C C . PHE A 1 91 ? 15.383 -19.825 30.568 1.00 39.78 139 PHE A C 1
ATOM 693 O O . PHE A 1 91 ? 15.337 -20.506 31.599 1.00 36.77 139 PHE A O 1
ATOM 701 N N . TYR A 1 92 ? 14.427 -19.816 29.642 1.00 41.94 140 TYR A N 1
ATOM 702 C CA . TYR A 1 92 ? 13.187 -20.555 29.796 1.00 38.88 140 TYR A CA 1
ATOM 703 C C . TYR A 1 92 ? 12.875 -21.255 28.491 1.00 38.86 140 TYR A C 1
ATOM 704 O O . TYR A 1 92 ? 13.314 -20.834 27.418 1.00 46.68 140 TYR A O 1
ATOM 713 N N . ARG A 1 93 ? 12.136 -22.344 28.610 1.00 43.65 141 ARG A N 1
ATOM 714 C CA . ARG A 1 93 ? 11.630 -23.084 27.474 1.00 50.52 141 ARG A CA 1
ATOM 715 C C . ARG A 1 93 ? 10.138 -23.265 27.641 1.00 52.12 141 ARG A C 1
ATOM 716 O O . ARG A 1 93 ? 9.625 -23.395 28.759 1.00 58.58 141 ARG A O 1
ATOM 724 N N . PHE A 1 94 ? 9.446 -23.245 26.518 1.00 46.34 142 PHE A N 1
ATOM 725 C CA . PHE A 1 94 ? 8.135 -23.839 26.497 1.00 56.85 142 PHE A CA 1
ATOM 726 C C . PHE A 1 94 ? 8.284 -25.351 26.484 1.00 87.43 142 PHE A C 1
ATOM 727 O O . PHE A 1 94 ? 9.334 -25.872 26.114 1.00 108.42 142 PHE A O 1
ATOM 735 N N . PRO A 1 95 ? 7.310 -26.063 26.991 1.00 98.31 143 PRO A N 1
ATOM 736 C CA . PRO A 1 95 ? 7.402 -27.519 26.984 1.00 98.91 143 PRO A CA 1
ATOM 737 C C . PRO A 1 95 ? 6.270 -28.104 26.171 1.00 99.82 143 PRO A C 1
ATOM 738 O O . PRO A 1 95 ? 5.655 -27.404 25.359 1.00 102.75 143 PRO A O 1
ATOM 742 N N . GLY A 1 96 ? 5.966 -29.372 26.408 1.00 96.84 144 GLY A N 1
ATOM 743 C CA . GLY A 1 96 ? 4.999 -30.068 25.603 1.00 90.69 144 GLY A CA 1
ATOM 744 C C . GLY A 1 96 ? 5.491 -30.148 24.179 1.00 95.25 144 GLY A C 1
ATOM 745 O O . GLY A 1 96 ? 6.545 -29.610 23.831 1.00 103.35 144 GLY A O 1
ATOM 746 N N . PRO A 1 97 ? 4.740 -30.823 23.324 1.00 91.10 145 PRO A N 1
ATOM 747 C CA . PRO A 1 97 ? 5.148 -30.957 21.928 1.00 87.48 145 PRO A CA 1
ATOM 748 C C . PRO A 1 97 ? 4.840 -29.693 21.139 1.00 86.53 145 PRO A C 1
ATOM 749 O O . PRO A 1 97 ? 3.964 -28.899 21.489 1.00 83.02 145 PRO A O 1
ATOM 753 N N . GLU A 1 98 ? 5.591 -29.519 20.057 1.00 90.36 146 GLU A N 1
ATOM 754 C CA . GLU A 1 98 ? 5.412 -28.357 19.205 1.00 97.42 146 GLU A CA 1
ATOM 755 C C . GLU A 1 98 ? 3.938 -28.193 18.844 1.00 106.96 146 GLU A C 1
ATOM 756 O O . GLU A 1 98 ? 3.302 -29.159 18.400 1.00 110.99 146 GLU A O 1
ATOM 762 N N . PRO A 1 99 ? 3.364 -27.008 19.018 1.00 112.06 147 PRO A N 1
ATOM 763 C CA . PRO A 1 99 ? 1.985 -26.786 18.584 1.00 111.00 147 PRO A CA 1
ATOM 764 C C . PRO A 1 99 ? 1.926 -26.414 17.110 1.00 104.40 147 PRO A C 1
ATOM 765 O O . PRO A 1 99 ? 2.923 -26.044 16.488 1.00 101.61 147 PRO A O 1
ATOM 769 N N . GLU A 1 100 ? 0.725 -26.532 16.555 1.00 102.16 148 GLU A N 1
ATOM 770 C CA . GLU A 1 100 ? 0.462 -26.120 15.184 1.00 107.02 148 GLU A CA 1
ATOM 771 C C . GLU A 1 100 ? 0.890 -24.666 15.012 1.00 116.38 148 GLU A C 1
ATOM 772 O O . GLU A 1 100 ? 0.782 -23.877 15.959 1.00 118.97 148 GLU A O 1
ATOM 778 N N . PRO A 1 101 ? 1.393 -24.274 13.844 1.00 119.25 149 PRO A N 1
ATOM 779 C CA . PRO A 1 101 ? 1.780 -22.875 13.637 1.00 118.38 149 PRO A CA 1
ATOM 780 C C . PRO A 1 101 ? 0.569 -21.980 13.415 1.00 121.45 149 PRO A C 1
ATOM 781 O O . PRO A 1 101 ? -0.504 -22.423 13.002 1.00 128.19 149 PRO A O 1
ATOM 785 N N . VAL A 1 102 ? 0.761 -20.695 13.701 1.00 117.12 150 VAL A N 1
ATOM 786 C CA . VAL A 1 102 ? -0.285 -19.700 13.483 1.00 109.36 150 VAL A CA 1
ATOM 787 C C . VAL A 1 102 ? 0.027 -18.887 12.236 1.00 104.74 150 VAL A C 1
ATOM 788 O O . VAL A 1 102 ? 1.150 -18.918 11.731 1.00 105.11 150 VAL A O 1
ATOM 792 N N . GLU A 1 109 ? -9.154 -13.314 18.938 1.00 99.95 157 GLU A N 1
ATOM 793 C CA . GLU A 1 109 ? -10.004 -13.466 20.115 1.00 101.62 157 GLU A CA 1
ATOM 794 C C . GLU A 1 109 ? -9.509 -14.573 21.033 1.00 99.62 157 GLU A C 1
ATOM 795 O O . GLU A 1 109 ? -9.630 -14.451 22.256 1.00 96.97 157 GLU A O 1
ATOM 801 N N . GLU A 1 110 ? -8.954 -15.652 20.469 1.00 101.62 158 GLU A N 1
ATOM 802 C CA . GLU A 1 110 ? -8.405 -16.719 21.298 1.00 99.43 158 GLU A CA 1
ATOM 803 C C . GLU A 1 110 ? -7.146 -16.256 22.018 1.00 92.90 158 GLU A C 1
ATOM 804 O O . GLU A 1 110 ? -6.938 -16.590 23.191 1.00 93.45 158 GLU A O 1
ATOM 810 N N . LEU A 1 111 ? -6.293 -15.490 21.330 1.00 85.72 159 LEU A N 1
ATOM 811 C CA . LEU A 1 111 ? -5.127 -14.910 21.989 1.00 76.46 159 LEU A CA 1
ATOM 812 C C . LEU A 1 111 ? -5.547 -13.887 23.036 1.00 67.61 159 LEU A C 1
ATOM 813 O O . LEU A 1 111 ? -4.955 -13.820 24.121 1.00 62.50 159 LEU A O 1
ATOM 818 N N . ALA A 1 112 ? -6.576 -13.094 22.733 1.00 65.18 160 ALA A N 1
ATOM 819 C CA . ALA A 1 112 ? -7.081 -12.115 23.689 1.00 64.53 160 ALA A CA 1
ATOM 820 C C . ALA A 1 112 ? -7.507 -12.787 24.990 1.00 62.35 160 ALA A C 1
ATOM 821 O O . ALA A 1 112 ? -7.018 -12.443 26.073 1.00 62.45 160 ALA A O 1
ATOM 823 N N . GLU A 1 113 ? -8.424 -13.755 24.901 1.00 64.53 161 GLU A N 1
ATOM 824 C CA . GLU A 1 113 ? -8.909 -14.431 26.100 1.00 62.21 161 GLU A CA 1
ATOM 825 C C . GLU A 1 113 ? -7.823 -15.252 26.780 1.00 58.70 161 GLU A C 1
ATOM 826 O O . GLU A 1 113 ? -7.922 -15.508 27.985 1.00 58.55 161 GLU A O 1
ATOM 832 N N . ALA A 1 114 ? -6.786 -15.665 26.045 1.00 57.22 162 ALA A N 1
ATOM 833 C CA . ALA A 1 114 ? -5.680 -16.364 26.691 1.00 55.36 162 ALA A CA 1
ATOM 834 C C . ALA A 1 114 ? -4.841 -15.403 27.525 1.00 59.35 162 ALA A C 1
ATOM 835 O O . ALA A 1 114 ? -4.377 -15.756 28.617 1.00 63.44 162 ALA A O 1
ATOM 837 N N . VAL A 1 115 ? -4.649 -14.179 27.027 1.00 62.07 163 VAL A N 1
ATOM 838 C CA . VAL A 1 115 ? -3.946 -13.147 27.784 1.00 55.65 163 VAL A CA 1
ATOM 839 C C . VAL A 1 115 ? -4.751 -12.740 29.014 1.00 52.68 163 VAL A C 1
ATOM 840 O O . VAL A 1 115 ? -4.197 -12.575 30.108 1.00 48.37 163 VAL A O 1
ATOM 844 N N . ALA A 1 116 ? -6.068 -12.578 28.860 1.00 50.27 164 ALA A N 1
ATOM 845 C CA . ALA A 1 116 ? -6.904 -12.217 30.002 1.00 51.79 164 ALA A CA 1
ATOM 846 C C . ALA A 1 116 ? -6.847 -13.285 31.085 1.00 55.79 164 ALA A C 1
ATOM 847 O O . ALA A 1 116 ? -6.572 -12.986 32.253 1.00 58.75 164 ALA A O 1
ATOM 849 N N . LEU A 1 117 ? -7.115 -14.542 30.718 1.00 55.70 165 LEU A N 1
ATOM 850 C CA . LEU A 1 117 ? -7.071 -15.615 31.706 1.00 57.89 165 LEU A CA 1
ATOM 851 C C . LEU A 1 117 ? -5.753 -15.607 32.470 1.00 60.10 165 LEU A C 1
ATOM 852 O O . LEU A 1 117 ? -5.731 -15.798 33.693 1.00 56.81 165 LEU A O 1
ATOM 857 N N . LEU A 1 118 ? -4.641 -15.380 31.766 1.00 54.21 166 LEU A N 1
ATOM 858 C CA . LEU A 1 118 ? -3.344 -15.361 32.435 1.00 46.94 166 LEU A CA 1
ATOM 859 C C . LEU A 1 118 ? -3.176 -14.106 33.284 1.00 49.30 166 LEU A C 1
ATOM 860 O O . LEU A 1 118 ? -2.675 -14.180 34.415 1.00 45.18 166 LEU A O 1
ATOM 865 N N . SER A 1 119 ? -3.601 -12.948 32.759 1.00 52.53 167 SER A N 1
ATOM 866 C CA . SER A 1 119 ? -3.463 -11.696 33.499 1.00 56.54 167 SER A CA 1
ATOM 867 C C . SER A 1 119 ? -4.286 -11.698 34.778 1.00 56.00 167 SER A C 1
ATOM 868 O O . SER A 1 119 ? -3.894 -11.067 35.766 1.00 53.33 167 SER A O 1
ATOM 871 N N . GLN A 1 120 ? -5.429 -12.385 34.778 1.00 56.73 168 GLN A N 1
ATOM 872 C CA . GLN A 1 120 ? -6.259 -12.426 35.975 1.00 57.15 168 GLN A CA 1
ATOM 873 C C . GLN A 1 120 ? -5.525 -13.070 37.144 1.00 51.52 168 GLN A C 1
ATOM 874 O O . GLN A 1 120 ? -5.712 -12.663 38.296 1.00 41.95 16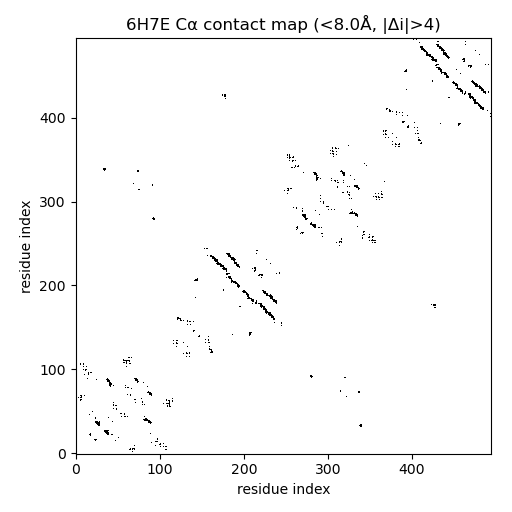8 GLN A O 1
ATOM 880 N N . ARG A 1 121 ? -4.676 -14.058 36.872 1.00 54.45 169 ARG A N 1
ATOM 881 C CA . ARG A 1 121 ? -3.999 -14.795 37.929 1.00 51.81 169 ARG A CA 1
ATOM 882 C C . ARG A 1 121 ? -2.646 -14.208 38.296 1.00 51.97 169 ARG A C 1
ATOM 883 O O . ARG A 1 121 ? -2.041 -14.663 39.274 1.00 38.91 169 ARG A O 1
ATOM 891 N N . GLY A 1 122 ? -2.177 -13.199 37.557 1.00 56.17 170 GLY A N 1
ATOM 892 C CA . GLY A 1 122 ? -0.830 -12.694 37.689 1.00 43.81 170 GLY A CA 1
ATOM 893 C C . GLY A 1 122 ? -0.503 -12.102 39.045 1.00 40.04 170 GLY A C 1
ATOM 894 O O . GLY A 1 122 ? 0.488 -12.476 39.683 1.00 38.51 170 GLY A O 1
ATOM 895 N N . PRO A 1 123 ? -1.311 -11.139 39.503 1.00 35.64 171 PRO A N 1
ATOM 896 C CA . PRO A 1 123 ? -1.045 -10.548 40.826 1.00 41.92 171 PRO A CA 1
ATOM 897 C C . PRO A 1 123 ? -0.910 -11.589 41.925 1.00 41.55 171 PRO A C 1
ATOM 898 O O . PRO A 1 123 ? 0.049 -11.531 42.705 1.00 42.00 171 PRO A O 1
ATOM 902 N N . ASP A 1 124 ? -1.832 -12.558 41.998 1.00 40.36 172 ASP A N 1
ATOM 903 C CA . ASP A 1 124 ? -1.715 -13.601 43.015 1.00 42.86 172 ASP A CA 1
ATOM 904 C C . ASP A 1 124 ? -0.439 -14.408 42.830 1.00 44.04 172 ASP A C 1
ATOM 905 O O . ASP A 1 124 ? 0.241 -14.744 43.809 1.00 34.80 172 ASP A O 1
ATOM 910 N N . ALA A 1 125 ? -0.092 -14.731 41.581 1.00 38.19 173 ALA A N 1
ATOM 911 C CA . ALA A 1 125 ? 1.136 -15.486 41.345 1.00 33.20 173 ALA A CA 1
ATOM 912 C C . ALA A 1 125 ? 2.343 -14.740 41.904 1.00 35.11 173 ALA A C 1
ATOM 913 O O . ALA A 1 125 ? 3.177 -15.321 42.606 1.00 46.12 173 ALA A O 1
ATOM 915 N N . LEU A 1 126 ? 2.430 -13.434 41.635 1.00 34.92 174 LEU A N 1
ATOM 916 C CA . LEU A 1 126 ? 3.555 -12.651 42.138 1.00 35.87 174 LEU A CA 1
ATOM 917 C C . LEU A 1 126 ? 3.485 -12.458 43.653 1.00 36.30 174 LEU A C 1
ATOM 918 O O . LEU A 1 126 ? 4.522 -12.442 44.323 1.00 38.52 174 LEU A O 1
ATOM 923 N N . LEU A 1 127 ? 2.282 -12.306 44.218 1.00 43.10 175 LEU A N 1
ATOM 924 C CA . LEU A 1 127 ? 2.175 -12.233 45.676 1.00 44.00 175 LEU A CA 1
ATOM 925 C C . LEU A 1 127 ? 2.665 -13.524 46.323 1.00 41.16 175 LEU A C 1
ATOM 926 O O . LEU A 1 127 ? 3.363 -13.495 4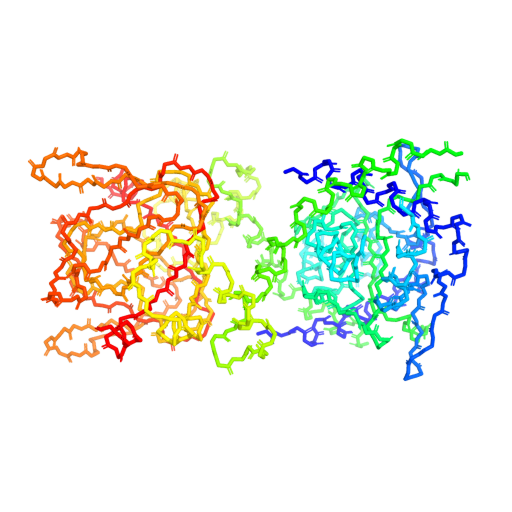7.348 1.00 30.00 175 LEU A O 1
ATOM 931 N N . THR A 1 128 ? 2.328 -14.669 45.725 1.00 37.87 176 THR A N 1
ATOM 932 C CA . THR A 1 128 ? 2.769 -15.941 46.286 1.00 37.99 176 THR A CA 1
ATOM 933 C C . THR A 1 128 ? 4.289 -16.023 46.336 1.00 46.91 176 THR A C 1
ATOM 934 O O . THR A 1 128 ? 4.853 -16.507 47.326 1.00 47.40 176 THR A O 1
ATOM 938 N N . VAL A 1 129 ? 4.969 -15.548 45.284 1.00 40.90 177 VAL A N 1
ATOM 939 C CA . VAL A 1 129 ? 6.431 -15.557 45.280 1.00 34.86 177 VAL A CA 1
ATOM 940 C C . VAL A 1 129 ? 6.968 -14.718 46.433 1.00 30.01 177 VAL A C 1
ATOM 941 O O . VAL A 1 129 ? 7.893 -15.124 47.145 1.00 43.09 177 VAL A O 1
ATOM 945 N N . ALA A 1 130 ? 6.419 -13.520 46.614 1.00 30.34 178 ALA A N 1
ATOM 946 C CA . ALA A 1 130 ? 6.843 -12.699 47.742 1.00 42.36 178 ALA A CA 1
ATOM 947 C C . ALA A 1 130 ? 6.607 -13.421 49.065 1.00 42.72 178 ALA A C 1
ATOM 948 O O . ALA A 1 130 ? 7.474 -13.416 49.946 1.00 42.64 178 ALA A O 1
ATOM 950 N N . LEU A 1 131 ? 5.439 -14.049 49.218 1.00 37.70 179 LEU A N 1
ATOM 951 C CA . LEU A 1 131 ? 5.121 -14.745 50.464 1.00 42.76 179 LEU A CA 1
ATOM 952 C C . LEU A 1 131 ? 6.023 -15.951 50.683 1.00 42.79 179 LEU A C 1
ATOM 953 O O . LEU A 1 131 ? 6.526 -16.152 51.794 1.00 43.89 179 LEU A O 1
ATOM 958 N N . ARG A 1 132 ? 6.256 -16.755 49.638 1.00 43.65 180 ARG A N 1
ATOM 959 C CA . ARG A 1 132 ? 7.115 -17.925 49.782 1.00 38.35 180 ARG A CA 1
ATOM 960 C C . ARG A 1 132 ? 8.531 -17.545 50.182 1.00 39.49 180 ARG A C 1
ATOM 961 O O . ARG A 1 132 ? 9.284 -18.405 50.645 1.00 46.52 180 ARG A O 1
ATOM 969 N N . LYS A 1 133 ? 8.906 -16.286 50.033 1.00 47.56 181 LYS A N 1
ATOM 970 C CA . LYS A 1 133 ? 10.214 -15.844 50.493 1.00 54.72 181 LYS A CA 1
ATOM 971 C C . LYS A 1 133 ? 10.208 -15.778 52.013 1.00 58.00 181 LYS A C 1
ATOM 972 O O . LYS A 1 133 ? 9.376 -15.066 52.589 1.00 54.68 181 LYS A O 1
ATOM 978 N N . PRO A 1 134 ? 11.092 -16.503 52.696 1.00 65.40 182 PRO A N 1
ATOM 979 C CA . PRO A 1 134 ? 11.058 -16.502 54.155 1.00 60.14 182 PRO A CA 1
ATOM 980 C C . PRO A 1 134 ? 11.251 -15.100 54.696 1.00 47.70 182 PRO A C 1
ATOM 981 O O . PRO A 1 134 ? 11.954 -14.271 54.090 1.00 47.32 182 PRO A O 1
ATOM 985 N N . PRO A 1 135 ? 10.627 -14.784 55.829 1.00 45.18 183 PRO A N 1
ATOM 986 C CA . PRO A 1 135 ? 10.881 -13.493 56.473 1.00 42.18 183 PRO A CA 1
ATOM 987 C C . PRO A 1 135 ? 12.374 -13.236 56.616 1.00 49.27 183 PRO A C 1
ATOM 988 O O . PRO A 1 135 ? 13.166 -14.155 56.823 1.00 64.25 183 PRO A O 1
ATOM 992 N N . GLY A 1 136 ? 12.751 -11.964 56.510 1.00 52.17 184 GLY A N 1
ATOM 993 C CA . GLY A 1 136 ? 14.146 -11.571 56.527 1.00 50.87 184 GLY A CA 1
ATOM 994 C C . GLY A 1 136 ? 14.862 -11.701 55.199 1.00 49.28 184 GLY A C 1
ATOM 995 O O . GLY A 1 136 ? 15.995 -11.221 55.074 1.00 51.13 184 GLY A O 1
ATOM 996 N N . GLN A 1 137 ? 14.248 -12.340 54.207 1.00 51.59 185 GLN A N 1
ATOM 997 C CA . GLN A 1 137 ? 14.814 -12.520 52.874 1.00 55.00 185 GLN A CA 1
ATOM 998 C C . GLN A 1 137 ? 13.892 -11.928 51.813 1.00 55.26 185 GLN A C 1
ATOM 999 O O . GLN A 1 137 ? 13.754 -12.454 50.704 1.00 49.42 185 GLN A O 1
ATOM 1005 N N . ARG A 1 138 ? 13.247 -10.818 52.146 1.00 58.92 186 ARG A N 1
ATOM 1006 C CA . ARG A 1 138 ? 12.267 -10.194 51.272 1.00 54.66 186 ARG A CA 1
ATOM 1007 C C . ARG A 1 138 ? 12.791 -8.851 50.789 1.00 48.81 186 ARG A C 1
ATOM 1008 O O . ARG A 1 138 ? 13.208 -8.012 51.596 1.00 49.42 186 ARG A O 1
ATOM 1016 N N . THR A 1 139 ? 12.785 -8.660 49.475 1.00 47.02 187 THR A N 1
ATOM 1017 C CA . THR A 1 139 ? 13.138 -7.367 48.918 1.00 42.84 187 THR A CA 1
ATOM 1018 C C . THR A 1 139 ? 12.085 -6.332 49.300 1.00 47.36 187 THR A C 1
ATOM 1019 O O . THR A 1 139 ? 10.959 -6.663 49.677 1.00 55.60 187 THR A O 1
ATOM 1023 N N . ASP A 1 140 ? 12.457 -5.057 49.190 1.00 53.00 188 ASP A N 1
ATOM 1024 C CA . ASP A 1 140 ? 11.469 -4.004 49.396 1.00 57.64 188 ASP A CA 1
ATOM 1025 C C . ASP A 1 140 ? 10.278 -4.170 48.459 1.00 48.61 188 ASP A C 1
ATOM 1026 O O . ASP A 1 140 ? 9.141 -3.861 48.835 1.00 40.51 188 ASP A O 1
ATOM 1031 N N . GLU A 1 141 ? 10.514 -4.679 47.248 1.00 40.18 189 GLU A N 1
ATOM 1032 C CA . GLU A 1 141 ? 9.422 -4.884 46.303 1.00 45.74 189 GLU A CA 1
ATOM 1033 C C . GLU A 1 141 ? 8.485 -5.980 46.778 1.00 47.20 189 GLU A C 1
ATOM 1034 O O . GLU A 1 141 ? 7.266 -5.864 46.624 1.00 39.51 189 GLU A O 1
ATOM 1040 N N . GLU A 1 142 ? 9.036 -7.070 47.319 1.00 45.31 190 GLU A N 1
ATOM 1041 C CA . GLU A 1 142 ? 8.199 -8.140 47.849 1.00 39.81 190 GLU A CA 1
ATOM 1042 C C . GLU A 1 1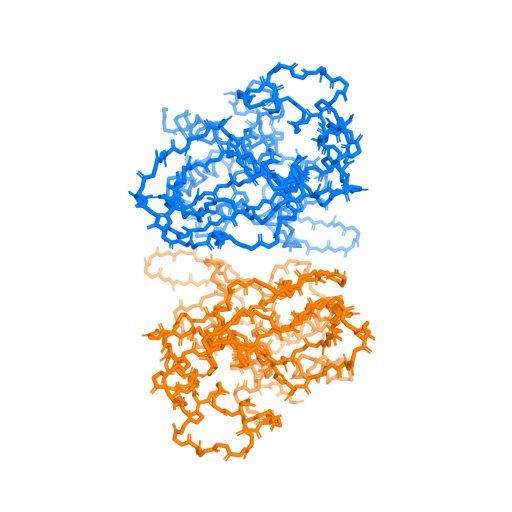42 ? 7.390 -7.646 49.043 1.00 39.34 190 GLU A C 1
ATOM 1043 O O . GLU A 1 142 ? 6.164 -7.808 49.094 1.00 33.32 190 GLU A O 1
ATOM 1049 N N . LEU A 1 143 ? 8.064 -7.006 49.998 1.00 34.90 191 LEU A N 1
ATOM 1050 C CA . LEU A 1 143 ? 7.364 -6.376 51.110 1.00 42.64 191 LEU A CA 1
ATOM 1051 C C . LEU A 1 143 ? 6.299 -5.411 50.610 1.00 51.01 191 LEU A C 1
ATOM 1052 O O . LEU A 1 143 ? 5.221 -5.295 51.206 1.00 54.93 191 LEU A O 1
ATOM 1057 N N . ASP A 1 144 ? 6.579 -4.713 49.508 1.00 45.62 192 ASP A N 1
ATOM 1058 C CA . ASP A 1 144 ? 5.573 -3.828 48.929 1.00 44.11 192 ASP A CA 1
ATOM 1059 C C . ASP A 1 144 ? 4.339 -4.611 48.491 1.00 40.24 192 ASP A C 1
ATOM 1060 O O . ASP A 1 144 ? 3.206 -4.169 48.716 1.00 43.42 192 ASP A O 1
ATOM 1065 N N . LEU A 1 145 ? 4.535 -5.789 47.882 1.00 33.35 193 LEU A N 1
ATOM 1066 C CA . LEU A 1 145 ? 3.394 -6.592 47.448 1.00 42.45 193 LEU A CA 1
ATOM 1067 C C . LEU A 1 145 ? 2.606 -7.139 48.637 1.00 45.01 193 LEU A C 1
ATOM 1068 O O . LEU A 1 145 ? 1.370 -7.187 48.602 1.00 34.19 193 LEU A O 1
ATOM 1073 N N . ILE A 1 146 ? 3.300 -7.576 49.687 1.00 38.22 194 ILE A N 1
ATOM 1074 C CA . ILE A 1 146 ? 2.600 -8.137 50.835 1.00 35.91 194 ILE A CA 1
ATOM 1075 C C . ILE A 1 146 ? 1.841 -7.041 51.565 1.00 36.20 194 ILE A C 1
ATOM 1076 O O . ILE A 1 146 ? 0.716 -7.252 52.031 1.00 42.82 194 ILE A O 1
ATOM 1081 N N . PHE A 1 147 ? 2.425 -5.839 51.631 1.00 35.79 195 PHE A N 1
ATOM 1082 C CA . PHE A 1 147 ? 1.749 -4.712 52.264 1.00 33.84 195 PHE A CA 1
ATOM 1083 C C . PHE A 1 147 ? 0.451 -4.368 51.544 1.00 41.14 195 PHE A C 1
ATOM 1084 O O . PHE A 1 147 ? -0.603 -4.216 52.172 1.00 39.56 195 PHE A O 1
ATOM 1092 N N . GLU A 1 148 ? 0.514 -4.217 50.222 1.00 47.72 196 GLU A N 1
ATOM 1093 C CA . GLU A 1 148 ? -0.692 -3.891 49.472 1.00 49.36 196 GLU A CA 1
ATOM 1094 C C . GLU A 1 148 ? -1.772 -4.941 49.678 1.00 39.34 196 GLU A C 1
ATOM 1095 O O . GLU A 1 148 ? -2.962 -4.615 49.665 1.00 43.11 196 GLU A O 1
ATOM 1101 N N . GLU A 1 149 ? -1.383 -6.203 49.868 1.00 43.22 197 GLU A N 1
ATOM 1102 C CA . GLU A 1 149 ? -2.372 -7.249 50.103 1.00 43.94 197 GLU A CA 1
ATOM 1103 C C . GLU A 1 149 ? -3.049 -7.067 51.457 1.00 42.33 197 GLU A C 1
ATOM 1104 O O . GLU A 1 149 ? -4.267 -7.238 51.579 1.00 43.03 197 GLU A O 1
ATOM 1110 N N . LEU A 1 150 ? -2.279 -6.712 52.485 1.00 36.12 198 LEU A N 1
ATOM 1111 C CA . LEU A 1 150 ? -2.888 -6.469 53.784 1.00 39.81 198 LEU A CA 1
ATOM 1112 C C . LEU A 1 150 ? -3.879 -5.322 53.720 1.00 43.13 198 LEU A C 1
ATOM 1113 O O . LEU A 1 150 ? -4.792 -5.263 54.546 1.00 31.25 198 LEU A O 1
ATOM 1118 N N . LEU A 1 151 ? -3.734 -4.418 52.749 1.00 39.80 199 LEU A N 1
ATOM 1119 C CA . LEU A 1 151 ? -4.728 -3.363 52.598 1.00 40.53 199 LEU A CA 1
ATOM 1120 C C . LEU A 1 151 ? -6.096 -3.895 52.203 1.00 39.87 199 LEU A C 1
ATOM 1121 O O . LEU A 1 151 ? -7.073 -3.152 52.309 1.00 38.14 199 LEU A O 1
ATOM 1126 N N . HIS A 1 152 ? -6.183 -5.153 51.767 1.00 44.31 200 HIS A N 1
ATOM 1127 C CA . HIS A 1 152 ? -7.421 -5.762 51.305 1.00 52.41 200 HIS A CA 1
ATOM 1128 C C . HIS A 1 152 ? -7.940 -6.825 52.266 1.00 48.90 200 HIS A C 1
ATOM 1129 O O . HIS A 1 152 ? -8.802 -7.619 51.889 1.00 46.45 200 HIS A O 1
ATOM 1136 N N . ILE A 1 153 ? -7.433 -6.860 53.494 1.00 40.27 201 ILE A N 1
ATOM 1137 C CA . ILE A 1 153 ? -7.775 -7.897 54.461 1.00 33.67 201 ILE A CA 1
ATOM 1138 C C . ILE A 1 153 ? -8.570 -7.248 55.588 1.00 33.43 201 ILE A C 1
ATOM 1139 O O . ILE A 1 153 ? -8.036 -6.435 56.355 1.00 40.74 201 ILE A O 1
ATOM 1144 N N . LYS A 1 154 ? -9.848 -7.617 55.698 1.00 35.69 202 LYS A N 1
ATOM 1145 C CA . LYS A 1 154 ? -10.701 -7.049 56.738 1.00 38.48 202 LYS A CA 1
ATOM 1146 C C . LYS A 1 154 ? -10.040 -7.124 58.114 1.00 36.72 202 LYS A C 1
ATOM 1147 O O . LYS A 1 154 ? -10.090 -6.164 58.891 1.00 47.46 202 LYS A O 1
ATOM 1153 N N . ALA A 1 155 ? -9.405 -8.253 58.426 1.00 36.58 203 ALA A N 1
ATOM 1154 C CA . ALA A 1 155 ? -8.904 -8.502 59.775 1.00 36.23 203 ALA A CA 1
ATOM 1155 C C . ALA A 1 155 ? -7.871 -7.479 60.248 1.00 39.85 203 ALA A C 1
ATOM 1156 O O . ALA A 1 155 ? -7.638 -7.372 61.458 1.00 39.94 203 ALA A O 1
ATOM 1158 N N . VAL A 1 156 ? -7.214 -6.755 59.338 1.00 38.67 204 VAL A N 1
ATOM 1159 C CA . VAL A 1 156 ? -6.176 -5.808 59.726 1.00 39.89 204 VAL A CA 1
ATOM 1160 C C . VAL A 1 156 ? -6.523 -4.376 59.328 1.00 49.56 204 VAL A C 1
ATOM 1161 O O . VAL A 1 156 ? -5.701 -3.474 59.495 1.00 55.36 204 VAL A O 1
ATOM 1165 N N . ALA A 1 157 ? -7.737 -4.146 58.825 1.00 49.53 205 ALA A N 1
ATOM 1166 C CA . ALA A 1 157 ? -8.103 -2.825 58.326 1.00 46.70 205 ALA A CA 1
ATOM 1167 C C . ALA A 1 157 ? -7.994 -1.750 59.404 1.00 49.65 205 ALA A C 1
ATOM 1168 O O . ALA A 1 157 ? -7.713 -0.589 59.093 1.00 52.07 205 ALA A O 1
ATOM 1170 N N . HIS A 1 158 ? -8.213 -2.103 60.666 1.00 47.72 206 HIS A N 1
ATOM 1171 C CA . HIS A 1 158 ? -8.188 -1.110 61.733 1.00 47.16 206 HIS A CA 1
ATOM 1172 C C . HIS A 1 158 ? -6.778 -0.792 62.213 1.00 47.39 206 HIS A C 1
ATOM 1173 O O . HIS A 1 158 ? -6.623 0.067 63.089 1.00 53.44 206 HIS A O 1
ATOM 1180 N N . LEU A 1 159 ? -5.760 -1.469 61.691 1.00 42.71 207 LEU A N 1
ATOM 1181 C CA . LEU A 1 159 ? -4.383 -1.200 62.071 1.00 36.27 207 LEU A CA 1
ATOM 1182 C C . LEU A 1 159 ? -3.762 -0.160 61.137 1.00 46.04 207 LEU A C 1
ATOM 1183 O O . LEU A 1 159 ? -4.224 0.061 60.012 1.00 48.61 207 LEU A O 1
ATOM 1188 N N . SER A 1 160 ? -2.696 0.478 61.621 1.00 38.99 208 SER A N 1
ATOM 1189 C CA . SER A 1 160 ? -2.008 1.509 60.857 1.00 42.34 208 SER A CA 1
ATOM 1190 C C . SER A 1 160 ? -1.147 0.909 59.745 1.00 43.22 208 SER A C 1
ATOM 1191 O O . SER A 1 160 ? -0.798 -0.276 59.748 1.00 48.43 208 SER A O 1
ATOM 1194 N N . ASN A 1 161 ? -0.791 1.758 58.782 1.00 43.30 209 ASN A N 1
ATOM 1195 C CA . ASN A 1 161 ? 0.070 1.302 57.695 1.00 37.85 209 ASN A CA 1
ATOM 1196 C C . ASN A 1 161 ? 1.440 0.893 58.217 1.00 41.20 209 ASN A C 1
ATOM 1197 O O . ASN A 1 161 ? 2.014 -0.111 57.773 1.00 44.70 209 ASN A O 1
ATOM 1202 N N . SER A 1 162 ? 1.984 1.668 59.155 1.00 45.11 210 SER A N 1
ATOM 1203 C CA . SER A 1 162 ? 3.235 1.283 59.794 1.00 48.97 210 SER A CA 1
ATOM 1204 C C . SER A 1 162 ? 3.133 -0.117 60.391 1.00 49.33 210 SER A C 1
ATOM 1205 O O . SER A 1 162 ? 4.050 -0.936 60.243 1.00 51.34 210 SER A O 1
ATOM 1208 N N . VAL A 1 163 ? 2.006 -0.419 61.040 1.00 41.53 211 VAL A N 1
ATOM 1209 C CA . VAL A 1 163 ? 1.825 -1.735 61.645 1.00 42.14 211 VAL A CA 1
ATOM 1210 C C . VAL A 1 163 ? 1.716 -2.808 60.565 1.00 41.86 211 VAL A C 1
ATOM 1211 O O . VAL A 1 163 ? 2.384 -3.847 60.626 1.00 38.21 211 VAL A O 1
ATOM 1215 N N . LYS A 1 164 ? 0.864 -2.582 59.563 1.00 38.55 212 LYS A N 1
ATOM 1216 C CA . LYS A 1 164 ? 0.779 -3.534 58.460 1.00 42.17 212 LYS A CA 1
ATOM 1217 C C . LYS A 1 164 ? 2.155 -3.793 57.856 1.00 39.05 212 LYS A C 1
ATOM 1218 O O . LYS A 1 164 ? 2.499 -4.939 57.542 1.00 45.39 212 LYS A O 1
ATOM 1224 N N . ARG A 1 165 ? 2.964 -2.741 57.702 1.00 37.50 213 ARG A N 1
ATOM 1225 C CA . ARG A 1 165 ? 4.332 -2.917 57.209 1.00 43.78 213 ARG A CA 1
ATOM 1226 C C . ARG A 1 165 ? 5.120 -3.869 58.104 1.00 35.22 213 ARG A C 1
ATOM 1227 O O . ARG A 1 165 ? 5.807 -4.777 57.619 1.00 34.44 213 ARG A O 1
ATOM 1235 N N . GLU A 1 166 ? 5.043 -3.667 59.423 1.00 39.36 214 GLU A N 1
ATOM 1236 C CA . GLU A 1 166 ? 5.721 -4.574 60.341 1.00 34.16 214 GLU A CA 1
ATOM 1237 C C . GLU A 1 166 ? 5.253 -6.009 60.149 1.00 32.10 214 GLU A C 1
ATOM 1238 O O . GLU A 1 166 ? 6.074 -6.932 60.105 1.00 40.72 214 GLU A O 1
ATOM 1244 N N . LEU A 1 167 ? 3.939 -6.214 60.004 1.00 32.52 215 LEU A N 1
ATOM 1245 C CA . LEU A 1 167 ? 3.410 -7.560 59.793 1.00 28.12 215 LEU A CA 1
ATOM 1246 C C . LEU A 1 167 ? 3.947 -8.161 58.504 1.00 33.20 215 LEU A C 1
ATOM 1247 O O . LEU A 1 167 ? 4.343 -9.334 58.473 1.00 38.80 215 LEU A O 1
ATOM 1252 N N . ALA A 1 168 ? 4.013 -7.358 57.436 1.00 35.14 216 ALA A N 1
ATOM 1253 C CA . ALA A 1 168 ? 4.550 -7.859 56.174 1.00 31.10 216 ALA A CA 1
ATOM 1254 C C . ALA A 1 168 ? 5.959 -8.411 56.361 1.00 31.72 216 ALA A C 1
ATOM 1255 O O . ALA A 1 168 ? 6.347 -9.396 55.719 1.00 37.27 216 ALA A O 1
ATOM 1257 N N . ALA A 1 169 ? 6.746 -7.783 57.237 1.00 30.84 217 ALA A N 1
ATOM 1258 C CA . ALA A 1 169 ? 8.125 -8.229 57.435 1.00 33.61 217 ALA A CA 1
ATOM 1259 C C . ALA A 1 169 ? 8.206 -9.623 58.067 1.00 40.02 217 ALA A C 1
ATOM 1260 O O . ALA A 1 169 ? 9.177 -10.355 57.834 1.00 46.86 217 ALA A O 1
ATOM 1262 N N . VAL A 1 170 ? 7.219 -10.012 58.875 1.00 37.89 218 VAL A N 1
ATOM 1263 C CA . VAL A 1 170 ? 7.290 -11.272 59.617 1.00 33.76 218 VAL A CA 1
ATOM 1264 C C . VAL A 1 170 ? 6.235 -12.279 59.180 1.00 37.18 218 VAL A C 1
ATOM 1265 O O . VAL A 1 170 ? 6.348 -13.472 59.524 1.00 33.12 218 VAL A O 1
ATOM 1269 N N . LEU A 1 171 ? 5.218 -11.842 58.444 1.00 38.70 219 LEU A N 1
ATOM 1270 C CA . LEU A 1 171 ? 4.158 -12.721 57.976 1.00 37.21 219 LEU A CA 1
ATOM 1271 C C . LEU A 1 171 ? 4.733 -14.006 57.389 1.00 41.39 219 LEU A C 1
ATOM 1272 O O . LEU A 1 171 ? 5.772 -13.985 56.725 1.00 40.70 219 LEU A O 1
ATOM 1277 N N . LEU A 1 172 ? 4.047 -15.129 57.624 1.00 38.02 220 LEU A N 1
ATOM 1278 C CA . LEU A 1 172 ? 4.468 -16.440 57.139 1.00 35.92 220 LEU 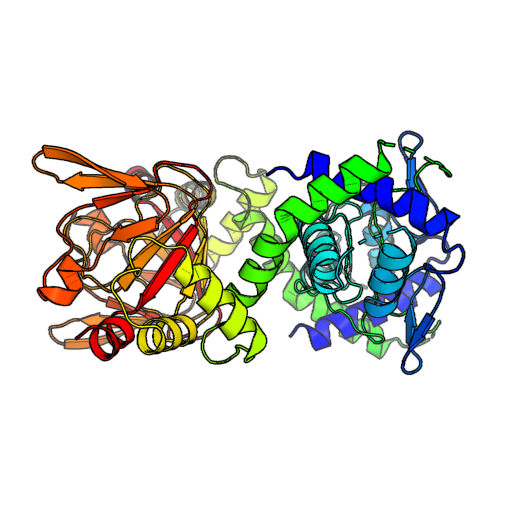A CA 1
ATOM 1279 C C . LEU A 1 172 ? 3.385 -17.063 56.272 1.00 36.75 220 LEU A C 1
ATOM 1280 O O . LEU A 1 172 ? 2.203 -17.032 56.622 1.00 39.09 220 LEU A O 1
ATOM 1285 N N . PHE A 1 173 ? 3.797 -17.659 55.156 1.00 34.39 221 PHE A N 1
ATOM 1286 C CA . PHE A 1 173 ? 2.867 -18.238 54.191 1.00 39.31 221 PHE A CA 1
ATOM 1287 C C . PHE A 1 173 ? 2.623 -19.703 54.520 1.00 37.54 221 PHE A C 1
ATOM 1288 O O . PHE A 1 173 ? 3.569 -20.488 54.641 1.00 38.27 221 PHE A O 1
ATOM 1296 N N . GLU A 1 174 ? 1.356 -20.070 54.684 1.00 45.50 222 GLU A N 1
ATOM 1297 C CA . GLU A 1 174 ? 1.011 -21.422 55.120 1.00 46.21 222 GLU A CA 1
ATOM 1298 C C . GLU A 1 174 ? -0.116 -21.975 54.263 1.00 39.59 222 GLU A C 1
ATOM 1299 O O . GLU A 1 174 ? -1.305 -21.791 54.565 1.00 43.16 222 GLU A O 1
ATOM 1305 N N . PRO A 1 175 ? 0.223 -22.650 53.173 1.00 37.19 223 PRO A N 1
ATOM 1306 C CA . PRO A 1 175 ? -0.807 -23.277 52.338 1.00 38.22 223 PRO A CA 1
ATOM 1307 C C . PRO A 1 175 ? -1.206 -24.663 52.831 1.00 40.29 223 PRO A C 1
ATOM 1308 O O . PRO A 1 175 ? -0.417 -25.389 53.437 1.00 37.42 223 PRO A O 1
ATOM 1312 N N . HIS A 1 176 ? -2.453 -25.034 52.534 1.00 44.61 224 HIS A N 1
ATOM 1313 C CA . HIS A 1 176 ? -2.971 -26.371 52.790 1.00 39.66 224 HIS A CA 1
ATOM 1314 C C . HIS A 1 176 ? -3.756 -26.823 51.571 1.00 47.95 224 HIS A C 1
ATOM 1315 O O . HIS A 1 176 ? -4.072 -26.030 50.680 1.00 54.40 224 HIS A O 1
ATOM 1322 N N . SER A 1 177 ? -4.070 -28.099 51.539 1.00 48.62 225 SER A N 1
ATOM 1323 C CA . SER A 1 177 ? -4.662 -28.668 50.337 1.00 52.61 225 SER A CA 1
ATOM 1324 C C . SER A 1 177 ? -5.993 -29.373 50.563 1.00 51.14 225 SER A C 1
ATOM 1325 O O . SER A 1 177 ? -6.862 -29.290 49.699 1.00 55.33 225 SER A O 1
ATOM 1328 N N . LYS A 1 178 ? -6.183 -30.046 51.695 1.00 42.74 226 LYS A N 1
ATOM 1329 C CA . LYS A 1 178 ? -7.325 -30.928 51.895 1.00 35.51 226 LYS A CA 1
ATOM 1330 C C . LYS A 1 178 ? -8.255 -30.344 52.942 1.00 39.77 226 LYS A C 1
ATOM 1331 O O . LYS A 1 178 ? -7.814 -29.985 54.037 1.00 48.43 226 LYS A O 1
ATOM 1337 N N . ALA A 1 179 ? -9.540 -30.276 52.612 1.00 35.64 227 ALA A N 1
ATOM 1338 C CA . ALA A 1 179 ? -10.543 -29.969 53.615 1.00 36.91 227 ALA A CA 1
ATOM 1339 C C . ALA A 1 179 ? -10.545 -31.044 54.719 1.00 39.65 227 ALA A C 1
ATOM 1340 O O . ALA A 1 179 ? -9.981 -32.136 54.576 1.00 38.97 227 ALA A O 1
ATOM 1342 N N . GLY A 1 180 ? -11.192 -30.718 55.839 1.00 34.27 228 GLY A N 1
ATOM 1343 C CA . GLY A 1 180 ? -11.254 -31.624 56.971 1.00 28.24 228 GLY A CA 1
ATOM 1344 C C . GLY A 1 180 ? -9.973 -31.749 57.766 1.00 31.60 228 GLY A C 1
ATOM 1345 O O . GLY A 1 180 ? -9.965 -32.441 58.790 1.00 40.66 228 GLY A O 1
ATOM 1346 N N . THR A 1 181 ? -8.893 -31.104 57.339 1.00 25.97 229 THR A N 1
ATOM 1347 C CA . THR A 1 181 ? -7.655 -31.112 58.109 1.00 32.77 229 THR A CA 1
ATOM 1348 C C . THR A 1 181 ? -7.816 -30.289 59.395 1.00 37.67 229 THR A C 1
ATOM 1349 O O . THR A 1 181 ? -8.283 -29.142 59.369 1.00 32.20 229 THR A O 1
ATOM 1353 N N . VAL A 1 182 ? -7.426 -30.872 60.524 1.00 36.11 230 VAL A N 1
ATOM 1354 C CA . VAL A 1 182 ? -7.488 -30.157 61.796 1.00 24.44 230 VAL A CA 1
ATOM 1355 C C . VAL A 1 182 ? -6.237 -29.292 61.901 1.00 23.80 230 VAL A C 1
ATOM 1356 O O . VAL A 1 182 ? -5.120 -29.800 61.991 1.00 36.24 230 VAL A O 1
ATOM 1360 N N . LEU A 1 183 ? -6.420 -27.973 61.912 1.00 23.72 231 LEU A N 1
ATOM 1361 C CA . LEU A 1 183 ? -5.264 -27.089 62.016 1.00 24.69 231 LEU A CA 1
ATOM 1362 C C . LEU A 1 183 ? -4.693 -27.079 63.433 1.00 29.00 231 LEU A C 1
ATOM 1363 O O . LEU A 1 183 ? -3.479 -27.196 63.624 1.00 26.89 231 LEU A O 1
ATOM 1368 N N . PHE A 1 184 ? -5.549 -26.910 64.439 1.00 26.13 232 PHE A N 1
ATOM 1369 C CA . PHE A 1 184 ? -5.147 -27.139 65.819 1.00 26.60 232 PHE A CA 1
ATOM 1370 C C . PHE A 1 184 ? -6.402 -27.472 66.622 1.00 34.48 232 PHE A C 1
ATOM 1371 O O . PHE A 1 184 ? -7.532 -27.296 66.154 1.00 29.19 232 PHE A O 1
ATOM 1379 N N . SER A 1 185 ? -6.195 -28.007 67.818 1.00 27.42 233 SER A N 1
ATOM 1380 C CA . SER A 1 185 ? -7.285 -28.550 68.609 1.00 29.20 233 SER A CA 1
ATOM 1381 C C . SER A 1 185 ? -7.576 -27.685 69.834 1.00 23.69 233 SER A C 1
ATOM 1382 O O . SER A 1 185 ? -6.678 -27.058 70.405 1.00 22.97 233 SER A O 1
ATOM 1385 N N . GLN A 1 186 ? -8.845 -27.683 70.252 1.00 32.00 234 GLN A N 1
ATOM 1386 C CA . GLN A 1 186 ? -9.219 -27.055 71.518 1.00 22.22 234 GLN A CA 1
ATOM 1387 C C . GLN A 1 186 ? -8.285 -27.544 72.617 1.00 21.97 234 GLN A C 1
ATOM 1388 O O . GLN A 1 186 ? -8.079 -28.748 72.781 1.00 24.44 234 GLN A O 1
ATOM 1394 N N . GLY A 1 187 ? -7.691 -26.612 73.347 1.00 21.75 235 GLY A N 1
ATOM 1395 C CA . GLY A 1 187 ? -6.821 -26.953 74.453 1.00 22.08 235 GLY A CA 1
ATOM 1396 C C . GLY A 1 187 ? -5.339 -26.944 74.149 1.00 30.08 235 GLY A C 1
ATOM 1397 O O . GLY A 1 187 ? -4.535 -26.976 75.093 1.00 27.20 235 GLY A O 1
ATOM 1398 N N . ASP A 1 188 ? -4.949 -26.912 72.873 1.00 21.54 236 ASP A N 1
ATOM 1399 C CA . ASP A 1 188 ? -3.540 -26.848 72.525 1.00 21.49 236 ASP A CA 1
ATOM 1400 C C . ASP A 1 188 ? -2.939 -25.519 72.966 1.00 21.39 236 ASP A C 1
ATOM 1401 O O . ASP A 1 188 ? -3.629 -24.505 73.102 1.00 21.39 236 ASP A O 1
ATOM 1406 N N . LYS A 1 189 ? -1.640 -25.543 73.222 1.00 21.36 237 LYS A N 1
ATOM 1407 C CA . LYS A 1 189 ? -0.895 -24.312 73.420 1.00 26.69 237 LYS A CA 1
ATOM 1408 C C . LYS A 1 189 ? -0.993 -23.450 72.173 1.00 38.92 237 LYS A C 1
ATOM 1409 O O . LYS A 1 189 ? -0.821 -23.936 71.047 1.00 33.72 237 LYS A O 1
ATOM 1415 N N . GLY A 1 190 ? -1.261 -22.169 72.385 1.00 29.66 238 GLY A N 1
ATOM 1416 C CA . GLY A 1 190 ? -1.454 -21.231 71.309 1.00 24.50 238 GLY A CA 1
ATOM 1417 C C . GLY A 1 190 ? -0.143 -20.601 70.914 1.00 35.96 238 GLY A C 1
ATOM 1418 O O . GLY A 1 190 ? 0.503 -19.926 71.714 1.00 43.61 238 GLY A O 1
ATOM 1419 N N . THR A 1 191 ? 0.258 -20.813 69.674 1.00 31.06 239 THR A N 1
ATOM 1420 C CA . THR A 1 191 ? 1.568 -20.391 69.210 1.00 48.21 239 THR A CA 1
ATOM 1421 C C . THR A 1 191 ? 1.531 -19.325 68.118 1.00 44.15 239 THR A C 1
ATOM 1422 O O . THR A 1 191 ? 2.576 -18.740 67.806 1.00 43.45 239 THR A O 1
ATOM 1426 N N . SER A 1 192 ? 0.368 -19.033 67.547 1.00 34.32 240 SER A N 1
ATOM 1427 C CA . SER A 1 192 ? 0.364 -18.296 66.300 1.00 31.03 240 SER A CA 1
ATOM 1428 C C . SER A 1 192 ? -1.001 -17.670 66.043 1.00 29.93 240 SER A C 1
ATOM 1429 O O . SER A 1 192 ? -2.035 -18.215 66.430 1.00 30.33 240 SER A O 1
ATOM 1432 N N . TRP A 1 193 ? -0.975 -16.515 65.383 1.00 33.50 241 TRP A N 1
ATOM 1433 C CA . TRP A 1 193 ? -2.150 -15.813 64.887 1.00 25.70 241 TRP A CA 1
ATOM 1434 C C . TRP A 1 193 ? -2.313 -16.082 63.391 1.00 31.63 241 TRP A C 1
ATOM 1435 O O . TRP A 1 193 ? -1.323 -16.116 62.653 1.00 34.51 241 TRP A O 1
ATOM 1446 N N . TYR A 1 194 ? -3.560 -16.275 62.941 1.00 29.38 242 TYR A N 1
ATOM 1447 C CA . TYR A 1 194 ? -3.843 -16.686 61.566 1.00 30.65 242 TYR A CA 1
ATOM 1448 C C . TYR A 1 194 ? -4.793 -15.719 60.877 1.00 37.17 242 TYR A C 1
ATOM 1449 O O . TYR A 1 194 ? -5.802 -15.301 61.456 1.00 28.98 242 TYR A O 1
ATOM 1458 N N . ILE A 1 195 ? -4.459 -15.388 59.629 1.00 32.63 243 ILE A N 1
ATOM 1459 C CA . ILE A 1 195 ? -5.315 -14.635 58.723 1.00 27.12 243 ILE A CA 1
ATOM 1460 C C . ILE A 1 195 ? -5.682 -15.567 57.577 1.00 32.59 243 ILE A C 1
ATOM 1461 O O . ILE A 1 195 ? -4.824 -16.288 57.060 1.00 33.38 243 ILE A O 1
ATOM 1466 N N . ILE A 1 196 ? -6.951 -15.572 57.191 1.00 26.47 244 ILE A N 1
ATOM 1467 C CA . ILE A 1 196 ? -7.406 -16.402 56.084 1.00 26.76 244 ILE A CA 1
ATOM 1468 C C . ILE A 1 196 ? -7.217 -15.610 54.790 1.00 36.81 244 ILE A C 1
ATOM 1469 O O . ILE A 1 196 ? -7.955 -14.660 54.519 1.00 33.50 244 ILE A O 1
ATOM 1474 N N . TRP A 1 197 ? -6.196 -15.973 54.011 1.00 29.44 245 TRP A N 1
ATOM 1475 C CA . TRP A 1 197 ? -6.052 -15.397 52.680 1.00 39.30 245 TRP A CA 1
ATOM 1476 C C . TRP A 1 197 ? -7.037 -16.047 51.718 1.00 37.03 245 TRP A C 1
ATOM 1477 O O . TRP A 1 197 ? -7.844 -15.354 51.093 1.00 43.16 245 TRP A O 1
ATOM 1488 N N . LYS A 1 198 ? -7.018 -17.383 51.622 1.00 35.85 246 LYS A N 1
ATOM 1489 C CA . LYS A 1 198 ? -7.960 -18.131 50.796 1.00 35.72 246 LYS A CA 1
ATOM 1490 C C . LYS A 1 198 ? -8.627 -19.210 51.631 1.00 35.37 246 LYS A C 1
ATOM 1491 O O . LYS A 1 198 ? -7.988 -19.819 52.494 1.00 33.08 246 LYS A O 1
ATOM 1497 N N . GLY A 1 199 ? -9.894 -19.470 51.342 1.00 28.75 247 GLY A N 1
ATOM 1498 C CA . GLY A 1 199 ? -10.607 -20.575 51.937 1.00 28.53 247 GLY A CA 1
ATOM 1499 C C . GLY A 1 199 ? -11.503 -20.145 53.080 1.00 32.48 247 GLY A C 1
ATOM 1500 O O . GLY A 1 199 ? -11.892 -18.982 53.216 1.00 35.76 247 GLY A O 1
ATOM 1501 N N . SER A 1 200 ? -11.836 -21.122 53.918 1.00 32.36 248 SER A N 1
ATOM 1502 C CA . SER A 1 200 ? -12.625 -20.880 55.119 1.00 30.23 248 SER A CA 1
ATOM 1503 C C . SER A 1 200 ? -12.326 -22.002 56.102 1.00 33.75 248 SER A C 1
ATOM 1504 O O . SER A 1 200 ? -11.750 -23.029 55.737 1.00 30.34 248 SER A O 1
ATOM 1507 N N . VAL A 1 201 ? -12.728 -21.800 57.358 1.00 27.04 249 VAL A N 1
ATOM 1508 C CA . VAL A 1 201 ? -12.508 -22.798 58.395 1.00 29.85 249 VAL A CA 1
ATOM 1509 C C . VAL A 1 201 ? -13.737 -22.891 59.285 1.00 26.37 249 VAL A C 1
ATOM 1510 O O . VAL A 1 201 ? -14.509 -21.936 59.417 1.00 27.42 249 VAL A O 1
ATOM 1514 N N . ASN A 1 202 ? -13.918 -24.073 59.876 1.00 29.45 250 ASN A N 1
ATOM 1515 C CA . ASN A 1 202 ? -14.930 -24.319 60.899 1.00 26.18 250 ASN A CA 1
ATOM 1516 C C . ASN A 1 202 ? -14.310 -24.125 62.278 1.00 30.04 250 ASN A C 1
ATOM 1517 O O . ASN A 1 202 ? -13.199 -24.602 62.534 1.00 30.09 250 ASN A O 1
ATOM 1522 N N . VAL A 1 203 ? -15.031 -23.429 63.155 1.00 32.78 251 VAL A N 1
ATOM 1523 C CA . VAL A 1 203 ? -14.669 -23.272 64.560 1.00 29.99 251 VAL A CA 1
ATOM 1524 C C . VAL A 1 203 ? -15.561 -24.210 65.366 1.00 35.18 251 VAL A C 1
ATOM 1525 O O . VAL A 1 203 ? -16.786 -24.053 65.387 1.00 27.70 251 VAL A O 1
ATOM 1529 N N . VAL A 1 204 ? -14.959 -25.194 66.022 1.00 28.73 252 VAL A N 1
ATOM 1530 C CA . VAL A 1 204 ? -15.697 -26.256 66.686 1.00 25.15 252 VAL A CA 1
ATOM 1531 C C . VAL A 1 204 ? -15.288 -26.260 68.152 1.00 33.93 252 VAL A C 1
ATOM 1532 O O . VAL A 1 204 ? -14.093 -26.207 68.464 1.00 28.39 252 VAL A O 1
ATOM 1536 N N . THR A 1 205 ? -16.270 -26.281 69.048 1.00 28.41 253 THR A N 1
ATOM 1537 C CA . THR A 1 205 ? -16.002 -26.502 70.464 1.00 28.36 253 THR A CA 1
ATOM 1538 C C . THR A 1 205 ? -16.578 -27.845 70.902 1.00 24.27 253 THR A C 1
ATOM 1539 O O . THR A 1 205 ? -17.538 -28.357 70.313 1.00 24.78 253 THR A O 1
ATOM 1543 N N . HIS A 1 206 ? -15.944 -28.452 71.906 1.00 23.95 254 HIS A N 1
ATOM 1544 C CA . HIS A 1 206 ? -16.485 -29.708 72.400 1.00 32.25 254 HIS A CA 1
ATOM 1545 C C . HIS A 1 206 ? -17.928 -29.539 72.866 1.00 24.61 254 HIS A C 1
ATOM 1546 O O . HIS A 1 206 ? -18.747 -30.445 72.682 1.00 30.77 254 HIS A O 1
ATOM 1553 N N . GLY A 1 207 ? -18.271 -28.374 73.415 1.00 24.46 255 GLY A N 1
ATOM 1554 C CA . GLY A 1 207 ? -19.560 -28.233 74.061 1.00 29.60 255 GLY A CA 1
ATOM 1555 C C . GLY A 1 207 ? -20.710 -27.975 73.109 1.00 33.08 255 GLY A C 1
ATOM 1556 O O . GLY A 1 207 ? -21.832 -28.419 73.363 1.00 32.50 255 GLY A O 1
ATOM 1557 N N . LYS A 1 208 ? -20.469 -27.246 72.016 1.00 26.18 256 LYS A N 1
ATOM 1558 C CA . LYS A 1 208 ? -21.554 -26.874 71.121 1.00 30.75 256 LYS A CA 1
ATOM 1559 C C . LYS A 1 208 ? -21.387 -27.391 69.705 1.00 37.97 256 LYS A C 1
ATOM 1560 O O . LYS A 1 208 ? -22.326 -27.263 68.912 1.00 32.63 256 LYS A O 1
ATOM 1566 N N . GLY A 1 209 ? -20.232 -27.960 69.361 1.00 39.41 257 GLY A N 1
ATOM 1567 C CA . GLY A 1 209 ? -19.996 -28.371 67.984 1.00 26.31 257 GLY A CA 1
ATOM 1568 C C . GLY A 1 209 ? -19.570 -27.187 67.151 1.00 30.39 257 GLY A C 1
ATOM 1569 O O . GLY A 1 209 ? -18.695 -26.418 67.562 1.00 30.02 257 GLY A O 1
ATOM 1570 N N . LEU A 1 210 ? -20.205 -27.015 65.985 1.00 27.00 258 LEU A N 1
ATOM 1571 C CA . LEU A 1 210 ? -19.816 -25.970 65.034 1.00 32.87 258 LEU A CA 1
ATOM 1572 C C . LEU A 1 210 ? -20.340 -24.626 65.526 1.00 33.36 258 LEU A C 1
ATOM 1573 O O . LEU A 1 210 ? -21.532 -24.333 65.411 1.00 38.75 258 LEU A O 1
ATOM 1578 N N . VAL A 1 211 ? -19.449 -23.801 66.057 1.00 30.30 259 VAL A N 1
ATOM 1579 C CA . VAL A 1 211 ? -19.850 -22.529 66.636 1.00 34.71 259 VAL A CA 1
ATOM 1580 C C . VAL A 1 211 ? -19.852 -21.386 65.622 1.00 46.65 259 VAL A C 1
ATOM 1581 O O . VAL A 1 211 ? -20.610 -20.425 65.786 1.00 40.48 259 VAL A O 1
ATOM 1585 N N . THR A 1 212 ? -19.015 -21.448 64.587 1.00 38.01 260 THR A N 1
ATOM 1586 C CA . THR A 1 212 ? -19.028 -20.419 63.555 1.00 39.59 260 THR A CA 1
ATOM 1587 C C . THR A 1 212 ? -18.114 -20.845 62.413 1.00 40.87 260 THR A C 1
ATOM 1588 O O . THR A 1 212 ? -17.376 -21.827 62.512 1.00 45.67 260 THR A O 1
ATOM 1592 N N . THR A 1 213 ? -18.189 -20.085 61.321 1.00 37.54 261 THR A N 1
ATOM 1593 C CA . THR A 1 213 ? -17.430 -20.312 60.098 1.00 38.44 261 THR A CA 1
ATOM 1594 C C . THR A 1 213 ? -16.739 -19.011 59.723 1.00 34.78 261 THR A C 1
ATOM 1595 O O . THR A 1 213 ? -17.385 -17.961 59.661 1.00 34.88 261 THR A O 1
ATOM 1599 N N . LEU A 1 214 ? -15.429 -19.070 59.508 1.00 28.87 262 LEU A N 1
ATOM 1600 C CA . LEU A 1 214 ? -14.646 -17.896 59.160 1.00 30.42 262 LEU A CA 1
ATOM 1601 C C . LEU A 1 214 ? -14.233 -17.995 57.700 1.00 36.87 262 LEU A C 1
ATOM 1602 O O . LEU A 1 214 ? -13.925 -19.085 57.207 1.00 31.16 262 LEU A O 1
ATOM 1607 N N . HIS A 1 215 ? -14.254 -16.864 57.006 1.00 36.63 263 HIS A N 1
ATOM 1608 C CA . HIS A 1 215 ? -14.002 -16.827 55.571 1.00 46.79 263 HIS A CA 1
ATOM 1609 C C . HIS A 1 215 ? -12.809 -15.929 55.268 1.00 44.19 263 HIS A C 1
ATOM 1610 O O . HIS A 1 215 ? -12.209 -15.323 56.161 1.00 43.03 263 HIS A O 1
ATOM 1617 N N . GLU A 1 216 ? -12.474 -15.858 53.982 1.00 37.70 264 GLU A N 1
ATOM 1618 C CA . GLU A 1 216 ? -11.349 -15.057 53.524 1.00 37.69 264 GLU A CA 1
ATOM 1619 C C . GLU A 1 216 ? -11.437 -13.643 54.075 1.00 29.33 264 GLU A C 1
ATOM 1620 O O . GLU A 1 216 ? -12.493 -13.008 54.029 1.00 36.10 264 GLU A O 1
ATOM 1626 N N . GLY A 1 217 ? -10.321 -13.160 54.620 1.00 31.20 265 GLY A N 1
ATOM 1627 C CA . GLY A 1 217 ? -10.281 -11.871 55.267 1.00 29.08 265 GLY A CA 1
ATOM 1628 C C . GLY A 1 217 ? -10.496 -11.903 56.765 1.00 37.58 265 GLY A C 1
ATOM 1629 O O . GLY A 1 217 ? -10.182 -10.915 57.445 1.00 41.70 265 GLY A O 1
ATOM 1630 N N . ASP A 1 218 ? -11.023 -13.002 57.301 1.00 28.51 266 ASP A N 1
ATOM 1631 C CA . ASP A 1 218 ? -11.125 -13.142 58.743 1.00 29.27 266 ASP A CA 1
ATOM 1632 C C . ASP A 1 218 ? -9.799 -13.629 59.322 1.00 34.21 266 ASP A C 1
ATOM 1633 O O . ASP A 1 218 ? -8.896 -14.069 58.605 1.00 38.40 266 ASP A O 1
ATOM 1638 N N . ASP A 1 219 ? -9.692 -13.546 60.644 1.00 39.59 267 ASP A N 1
ATOM 1639 C CA . ASP A 1 219 ? -8.547 -14.046 61.385 1.00 37.21 267 ASP A CA 1
ATOM 1640 C C . ASP A 1 219 ? -9.040 -14.853 62.579 1.00 40.80 267 ASP A C 1
ATOM 1641 O O . ASP A 1 219 ? -10.206 -14.766 62.971 1.00 32.82 267 ASP A O 1
ATOM 1646 N N . PHE A 1 220 ? -8.137 -15.648 63.152 1.00 34.23 268 PHE A N 1
ATOM 1647 C CA . PHE A 1 220 ? -8.477 -16.472 64.302 1.00 26.90 268 PHE A CA 1
ATOM 1648 C C . PHE A 1 220 ? -7.193 -16.840 65.035 1.00 30.43 268 PHE A C 1
ATOM 1649 O O . PHE A 1 220 ? -6.096 -16.741 64.479 1.00 28.40 268 PHE A O 1
ATOM 1657 N N . GLY A 1 221 ? -7.342 -17.235 66.306 1.00 24.25 269 GLY A N 1
ATOM 1658 C CA . GLY A 1 221 ? -6.216 -17.687 67.113 1.00 23.10 269 GLY A CA 1
ATOM 1659 C C . GLY A 1 221 ? -5.567 -16.627 67.975 1.00 23.08 269 GLY A C 1
ATOM 1660 O O . GLY A 1 221 ? -4.520 -16.886 68.574 1.00 27.05 269 GLY A O 1
ATOM 1661 N N . GLN A 1 222 ? -6.150 -15.441 68.062 1.00 27.47 270 GLN A N 1
ATOM 1662 C CA . GLN A 1 222 ? -5.607 -14.405 68.927 1.00 36.75 270 GLN A CA 1
ATOM 1663 C C . GLN A 1 222 ? -5.995 -14.576 70.398 1.00 33.95 270 GLN A C 1
ATOM 1664 O O . GLN A 1 222 ? -5.271 -14.080 71.266 1.00 32.73 270 GLN A O 1
ATOM 1670 N N . LEU A 1 223 ? -7.111 -15.255 70.703 1.00 35.71 271 LEU A N 1
ATOM 1671 C CA . LEU A 1 223 ? -7.521 -15.401 72.104 1.00 30.85 271 LEU A CA 1
ATOM 1672 C C . LEU A 1 223 ? -6.435 -16.074 72.925 1.00 35.03 271 LEU A C 1
ATOM 1673 O O . LEU A 1 223 ? -6.161 -15.666 74.059 1.00 35.62 271 LEU A O 1
ATOM 1678 N N . ALA A 1 224 ? -5.814 -17.121 72.374 1.00 38.86 272 ALA A N 1
ATOM 1679 C CA . ALA A 1 224 ? -4.795 -17.846 73.121 1.00 31.57 272 ALA A CA 1
ATOM 1680 C C . ALA A 1 224 ? -3.571 -16.986 73.369 1.00 36.78 272 ALA A C 1
ATOM 1681 O O . ALA A 1 224 ? -2.950 -17.103 74.426 1.00 40.09 272 ALA A O 1
ATOM 1683 N N . LEU A 1 225 ? -3.233 -16.101 72.431 1.00 42.40 273 LEU A N 1
ATOM 1684 C CA . LEU A 1 225 ? -2.077 -15.232 72.599 1.00 44.86 273 LEU A CA 1
ATOM 1685 C C . LEU A 1 225 ? -2.404 -14.071 73.530 1.00 41.86 273 LEU A C 1
ATOM 1686 O O . LEU A 1 225 ? -1.603 -13.729 74.402 1.00 44.93 273 LEU A O 1
ATOM 1691 N N . VAL A 1 226 ? -3.585 -13.472 73.375 1.00 39.48 274 VAL A N 1
ATOM 1692 C CA . VAL A 1 226 ? -3.937 -12.295 74.163 1.00 52.93 274 VAL A CA 1
ATOM 1693 C C . VAL A 1 226 ? -4.192 -12.672 75.615 1.00 54.97 274 VAL A C 1
ATOM 1694 O O . VAL A 1 226 ? -3.849 -11.918 76.533 1.00 54.76 274 VAL A O 1
ATOM 1698 N N . ASN A 1 227 ? -4.815 -13.828 75.848 1.00 57.53 275 ASN A N 1
ATOM 1699 C CA . ASN A 1 227 ? -5.226 -14.245 77.183 1.00 60.78 275 ASN A CA 1
ATOM 1700 C C . ASN A 1 227 ? -4.274 -15.248 77.827 1.00 60.11 275 ASN A C 1
ATOM 1701 O O . ASN A 1 227 ? -4.496 -15.626 78.982 1.00 62.49 275 ASN A O 1
ATOM 1706 N N . ASP A 1 228 ? -3.229 -15.689 77.118 1.00 59.00 276 ASP A N 1
ATOM 1707 C CA . ASP A 1 228 ? -2.237 -16.613 77.679 1.00 69.95 276 ASP A CA 1
ATOM 1708 C C . ASP A 1 228 ? -2.875 -17.950 78.050 1.00 73.98 276 ASP A C 1
ATOM 1709 O O . ASP A 1 228 ? -2.537 -18.560 79.067 1.00 84.60 276 ASP A O 1
ATOM 1714 N N . ALA A 1 229 ? -3.796 -18.410 77.218 1.00 50.42 277 ALA A N 1
ATOM 1715 C CA . ALA A 1 229 ? -4.646 -19.548 77.520 1.00 34.88 277 ALA A CA 1
ATOM 1716 C C . ALA A 1 229 ? -4.564 -20.595 76.420 1.00 36.14 277 ALA A C 1
ATOM 1717 O O . ALA A 1 229 ? -4.105 -20.309 75.310 1.00 39.56 277 ALA A O 1
ATOM 1719 N N . PRO A 1 230 ? -4.987 -21.828 76.705 1.00 28.35 278 PRO A N 1
ATOM 1720 C CA . PRO A 1 230 ? -5.068 -22.845 75.653 1.00 24.55 278 PRO A CA 1
ATOM 1721 C C . PRO A 1 230 ? -6.097 -22.438 74.604 1.00 30.97 278 PRO A C 1
ATOM 1722 O O . PRO A 1 230 ? -7.009 -21.653 74.870 1.00 23.29 278 PRO A O 1
ATOM 1726 N N . ARG A 1 231 ? -5.948 -22.989 73.396 1.00 21.53 279 ARG A N 1
ATOM 1727 C CA . ARG A 1 231 ? -6.925 -22.734 72.336 1.00 21.74 279 ARG A CA 1
ATOM 1728 C C . ARG A 1 231 ? -8.336 -23.016 72.843 1.00 21.84 279 ARG A C 1
ATOM 1729 O O . ARG A 1 231 ? -8.587 -24.050 73.465 1.00 24.31 279 ARG A O 1
ATOM 1737 N N . ALA A 1 232 ? -9.256 -22.097 72.581 1.00 25.52 280 ALA A N 1
ATOM 1738 C CA . ALA A 1 232 ? -10.633 -22.260 73.033 1.00 25.03 280 ALA A CA 1
ATOM 1739 C C . ALA A 1 232 ? -11.520 -22.959 72.014 1.00 28.76 280 ALA A C 1
ATOM 1740 O O . ALA A 1 232 ? -12.717 -23.104 72.267 1.00 29.21 280 ALA A O 1
ATOM 1742 N N . ALA A 1 233 ? -10.979 -23.373 70.867 1.00 25.15 281 ALA A N 1
ATOM 1743 C CA . ALA A 1 233 ? -11.773 -24.093 69.876 1.00 22.90 281 ALA A CA 1
ATOM 1744 C C . ALA A 1 233 ? -10.833 -24.861 68.966 1.00 25.85 281 ALA A C 1
ATOM 1745 O O . ALA A 1 233 ? -9.642 -24.550 68.861 1.00 25.54 281 ALA A O 1
ATOM 1747 N N . THR A 1 234 ? -11.400 -25.869 68.309 1.00 25.59 282 THR A N 1
ATOM 1748 C CA . THR A 1 234 ? -10.737 -26.612 67.253 1.00 25.08 282 THR A CA 1
ATOM 1749 C C . THR A 1 234 ? -10.999 -25.931 65.910 1.00 27.36 282 THR A C 1
ATOM 1750 O O . THR A 1 234 ? -12.136 -25.561 65.601 1.00 27.89 282 THR A O 1
ATOM 1754 N N . ILE A 1 235 ? -9.951 -25.756 65.116 1.00 23.89 283 ILE A N 1
ATOM 1755 C CA . ILE A 1 235 ? -10.060 -25.109 63.810 1.00 26.43 283 ILE A CA 1
ATOM 1756 C C . ILE A 1 235 ? -9.858 -26.181 62.746 1.00 29.88 283 ILE A C 1
ATOM 1757 O O . ILE A 1 235 ? -8.817 -26.849 62.723 1.00 26.12 283 ILE A O 1
ATOM 1762 N N . ILE A 1 236 ? -10.862 -26.356 61.883 1.00 26.60 284 ILE A N 1
ATOM 1763 C CA . ILE A 1 236 ? -10.884 -27.398 60.859 1.00 28.32 284 ILE A CA 1
ATOM 1764 C C . ILE A 1 236 ? -11.055 -26.745 59.486 1.00 29.22 284 ILE A C 1
ATOM 1765 O O . ILE A 1 236 ? -11.984 -25.954 59.273 1.00 26.13 284 ILE A O 1
ATOM 1770 N N . LEU A 1 237 ? -10.176 -27.088 58.551 1.00 26.13 285 LEU A N 1
ATOM 1771 C CA . LEU A 1 237 ? -10.294 -26.534 57.205 1.00 27.12 285 LEU A CA 1
ATOM 1772 C C . LEU A 1 237 ? -11.619 -26.961 56.586 1.00 30.15 285 LEU A C 1
ATOM 1773 O O . LEU A 1 237 ? -11.933 -28.150 56.517 1.00 34.02 285 LEU A O 1
ATOM 1778 N N . ARG A 1 238 ? -12.407 -25.983 56.155 1.00 27.05 286 ARG A N 1
ATOM 1779 C CA . ARG A 1 238 ? -13.706 -26.238 55.552 1.00 29.69 286 ARG A CA 1
ATOM 1780 C C . ARG A 1 238 ? -13.655 -26.469 54.042 1.00 38.52 286 ARG A C 1
ATOM 1781 O O . ARG A 1 238 ? -14.577 -27.089 53.503 1.00 46.26 286 ARG A O 1
ATOM 1789 N N . GLU A 1 239 ? -12.610 -26.002 53.348 1.00 39.45 287 GLU A N 1
ATOM 1790 C CA . GLU A 1 239 ? -12.499 -26.125 51.895 1.00 36.84 287 GLU A CA 1
ATOM 1791 C C . GLU A 1 239 ? -11.155 -26.722 51.499 1.00 33.27 287 GLU A C 1
ATOM 1792 O O . GLU A 1 239 ? -10.191 -26.722 52.268 1.00 45.30 287 GLU A O 1
ATOM 1798 N N . ASP A 1 240 ? -11.084 -27.205 50.267 1.00 42.11 288 ASP A N 1
ATOM 1799 C CA . ASP A 1 240 ? -9.781 -27.513 49.697 1.00 47.08 288 ASP A CA 1
ATOM 1800 C C . ASP A 1 240 ? -8.986 -26.224 49.490 1.00 41.01 288 ASP A C 1
ATOM 1801 O O . ASP A 1 240 ? -9.552 -25.146 49.288 1.00 44.56 288 ASP A O 1
ATOM 1806 N N . ASN A 1 241 ? -7.658 -26.344 49.557 1.00 35.21 289 ASN A N 1
ATOM 1807 C CA . ASN A 1 241 ? -6.735 -25.240 49.275 1.00 42.43 289 ASN A CA 1
ATOM 1808 C C . ASN A 1 241 ? -7.035 -23.997 50.122 1.00 49.87 289 ASN A C 1
ATOM 1809 O O . ASN A 1 241 ? -7.290 -22.907 49.606 1.00 41.62 289 ASN A O 1
ATOM 1814 N N . CYS A 1 242 ? -6.995 -24.167 51.441 1.00 46.41 290 CYS A N 1
ATOM 1815 C CA . CYS A 1 242 ? -6.970 -23.009 52.319 1.00 39.73 290 CYS A CA 1
ATOM 1816 C C . CYS A 1 242 ? -5.562 -22.432 52.371 1.00 35.32 290 CYS A C 1
ATOM 1817 O O . CYS A 1 242 ? -4.571 -23.168 52.429 1.00 39.64 290 CYS A O 1
ATOM 1820 N N . HIS A 1 243 ? -5.471 -21.107 52.338 1.00 30.33 291 HIS A N 1
ATOM 1821 C CA . HIS A 1 243 ? -4.186 -20.423 52.405 1.00 31.92 291 HIS A CA 1
ATOM 1822 C C . HIS A 1 243 ? -4.222 -19.449 53.569 1.00 29.49 291 HIS A C 1
ATOM 1823 O O . HIS A 1 243 ? -5.102 -18.585 53.629 1.00 31.40 291 HIS A O 1
ATOM 1830 N N . PHE A 1 244 ? -3.257 -19.564 54.473 1.00 30.39 292 PHE A N 1
ATOM 1831 C CA . PHE A 1 244 ? -3.221 -18.727 55.659 1.00 29.83 292 PHE A CA 1
ATOM 1832 C C . PHE A 1 244 ? -1.977 -17.865 55.651 1.00 28.74 292 PHE A C 1
ATOM 1833 O O . PHE A 1 244 ? -0.915 -18.295 55.192 1.00 33.95 292 PHE A O 1
ATOM 1841 N N . LEU A 1 245 ? -2.120 -16.653 56.169 1.00 25.89 293 LEU A N 1
ATOM 1842 C CA . LEU A 1 245 ? -0.995 -15.834 56.581 1.00 28.51 293 LEU A CA 1
ATOM 1843 C C . LEU A 1 245 ? -0.856 -16.002 58.087 1.00 34.15 293 LEU A C 1
ATOM 1844 O O . LEU A 1 245 ? -1.815 -15.764 58.830 1.00 33.06 293 LEU A O 1
ATOM 1849 N N . ARG A 1 246 ? 0.314 -16.444 58.532 1.00 33.17 294 ARG A N 1
ATOM 1850 C CA . ARG A 1 246 ? 0.545 -16.738 59.937 1.00 37.19 294 ARG A CA 1
ATOM 1851 C C . ARG A 1 246 ? 1.512 -15.736 60.555 1.00 39.57 294 ARG A C 1
ATOM 1852 O O . ARG A 1 246 ? 2.529 -15.388 59.954 1.00 32.29 294 ARG A O 1
ATOM 1860 N N . VAL A 1 247 ? 1.195 -15.291 61.770 1.00 38.90 295 VAL A N 1
ATOM 1861 C CA . VAL A 1 247 ? 2.073 -14.443 62.566 1.00 39.20 295 VAL A CA 1
ATOM 1862 C C . VAL A 1 247 ? 2.403 -15.177 63.863 1.00 37.69 295 VAL A C 1
ATOM 1863 O O . VAL A 1 247 ? 1.518 -15.416 64.695 1.00 38.84 295 VAL A O 1
ATOM 1867 N N . ASP A 1 248 ? 3.677 -15.511 64.043 1.00 39.84 296 ASP A N 1
ATOM 1868 C CA . ASP A 1 248 ? 4.114 -16.225 65.230 1.00 32.81 296 ASP A CA 1
ATOM 1869 C C . ASP A 1 248 ? 3.921 -15.381 66.489 1.00 32.94 296 ASP A C 1
ATOM 1870 O O . ASP A 1 248 ? 3.878 -14.148 66.458 1.00 35.44 296 ASP A O 1
ATOM 1875 N N . LYS A 1 249 ? 3.823 -16.085 67.617 1.00 37.17 297 LYS A N 1
ATOM 1876 C CA . LYS A 1 249 ? 3.412 -15.475 68.878 1.00 38.40 297 LYS A CA 1
ATOM 1877 C C . LYS A 1 249 ? 4.295 -14.288 69.255 1.00 38.62 297 LYS A C 1
ATOM 1878 O O . LYS A 1 249 ? 3.794 -13.208 69.595 1.00 40.54 297 LYS A O 1
ATOM 1884 N N . GLN A 1 250 ? 5.615 -14.472 69.223 1.00 40.09 298 GLN A N 1
ATOM 1885 C CA . GLN A 1 250 ? 6.508 -13.395 69.639 1.00 48.18 298 GLN A CA 1
ATOM 1886 C C . GLN A 1 250 ? 6.281 -12.143 68.798 1.00 50.66 298 GLN A C 1
ATOM 1887 O O . GLN A 1 250 ? 6.064 -11.050 69.335 1.00 53.33 298 GLN A O 1
ATOM 1893 N N . ASP A 1 251 ? 6.315 -12.287 67.469 1.00 46.04 299 ASP A N 1
ATOM 1894 C CA . ASP A 1 251 ? 6.039 -11.149 66.594 1.00 43.69 299 ASP A CA 1
ATOM 1895 C C . ASP A 1 251 ? 4.645 -10.588 66.840 1.00 36.22 299 ASP A C 1
ATOM 1896 O O . ASP A 1 251 ? 4.454 -9.368 66.873 1.00 34.93 299 ASP A O 1
ATOM 1901 N N . PHE A 1 252 ? 3.652 -11.458 67.008 1.00 35.07 300 PHE A N 1
ATOM 1902 C CA . PHE A 1 252 ? 2.310 -10.967 67.299 1.00 38.92 300 PHE A CA 1
ATOM 1903 C C . PHE A 1 252 ? 2.298 -10.140 68.574 1.00 43.40 300 PHE A C 1
ATOM 1904 O O . PHE A 1 252 ? 1.673 -9.075 68.637 1.00 42.52 300 PHE A O 1
ATOM 1912 N N . ASN A 1 253 ? 2.955 -10.635 69.621 1.00 53.76 301 ASN A N 1
ATOM 1913 C CA . ASN A 1 253 ? 2.918 -9.922 70.891 1.00 57.65 301 ASN A CA 1
ATOM 1914 C C . ASN A 1 253 ? 3.688 -8.615 70.806 1.00 52.48 301 ASN A C 1
ATOM 1915 O O . ASN A 1 253 ? 3.229 -7.584 71.310 1.00 45.50 301 ASN A O 1
ATOM 1920 N N . ARG A 1 254 ? 4.854 -8.634 70.159 1.00 47.50 302 ARG A N 1
ATOM 1921 C CA . ARG A 1 254 ? 5.646 -7.416 70.045 1.00 48.41 302 ARG A CA 1
ATOM 1922 C C . ARG A 1 254 ? 4.931 -6.362 69.210 1.00 52.05 302 ARG A C 1
ATOM 1923 O O . ARG A 1 254 ? 4.975 -5.171 69.534 1.00 52.34 302 ARG A O 1
ATOM 1931 N N . ILE A 1 255 ? 4.257 -6.783 68.138 1.00 49.64 303 ILE A N 1
ATOM 1932 C CA . ILE A 1 255 ? 3.667 -5.840 67.194 1.00 47.34 303 ILE A CA 1
ATOM 1933 C C . ILE A 1 255 ? 2.214 -5.500 67.504 1.00 47.31 303 ILE A C 1
ATOM 1934 O O . ILE A 1 255 ? 1.732 -4.448 67.063 1.00 51.62 303 ILE A O 1
ATOM 1939 N N . ILE A 1 256 ? 1.503 -6.347 68.248 1.00 62.15 304 ILE A N 1
ATOM 1940 C CA . ILE A 1 256 ? 0.091 -6.120 68.544 1.00 66.50 304 ILE A CA 1
ATOM 1941 C C . ILE A 1 256 ? -0.174 -5.829 70.015 1.00 83.10 304 ILE A C 1
ATOM 1942 O O . ILE A 1 256 ? -1.298 -5.425 70.353 1.00 82.53 304 ILE A O 1
ATOM 1947 N N . LYS A 1 257 ? 0.803 -6.026 70.900 1.00 102.60 305 LYS A N 1
ATOM 1948 C CA . LYS A 1 257 ? 0.645 -5.647 72.300 1.00 117.70 305 LYS A CA 1
ATOM 1949 C C . LYS A 1 257 ? 1.145 -4.238 72.587 1.00 130.05 305 LYS A C 1
ATOM 1950 O O . LYS A 1 257 ? 0.675 -3.603 73.538 1.00 134.02 305 LYS A O 1
ATOM 1956 N N . SER B 1 3 ? 23.380 -30.935 48.529 1.00 115.07 51 SER B N 1
ATOM 1957 C CA . SER B 1 3 ? 24.457 -31.374 47.647 1.00 113.36 51 SER B CA 1
ATOM 1958 C C . SER B 1 3 ? 24.053 -31.228 46.182 1.00 110.07 51 SER B C 1
ATOM 1959 O O . SER B 1 3 ? 24.581 -31.914 45.307 1.00 111.63 51 SER B O 1
ATOM 1962 N N . THR B 1 4 ? 23.116 -30.311 45.927 1.00 102.31 52 THR B N 1
ATOM 1963 C CA . THR B 1 4 ? 22.588 -30.133 44.578 1.00 90.46 52 THR B CA 1
ATOM 1964 C C . THR B 1 4 ? 23.684 -29.827 43.567 1.00 99.18 52 THR B C 1
ATOM 1965 O O . THR B 1 4 ? 23.578 -30.224 42.401 1.00 102.77 52 THR B O 1
ATOM 1969 N N . GLU B 1 5 ? 24.737 -29.123 43.982 1.00 104.94 53 GLU B N 1
ATOM 1970 C CA . GLU B 1 5 ? 25.731 -28.670 43.015 1.00 107.15 53 GLU B CA 1
ATOM 1971 C C . GLU B 1 5 ? 26.618 -29.817 42.548 1.00 101.65 53 GLU B C 1
ATOM 1972 O O . GLU B 1 5 ? 26.991 -29.879 41.371 1.00 99.71 53 GLU B O 1
ATOM 1978 N N . ARG B 1 6 ? 26.973 -30.731 43.455 1.00 97.48 54 ARG B N 1
ATOM 1979 C CA . ARG B 1 6 ? 27.763 -31.888 43.050 1.00 96.11 54 ARG B CA 1
ATOM 1980 C C . ARG B 1 6 ? 26.929 -32.873 42.240 1.00 90.73 54 ARG B C 1
ATOM 1981 O O . ARG B 1 6 ? 27.451 -33.513 41.319 1.00 89.82 54 ARG B O 1
ATOM 1989 N N . VAL B 1 7 ? 25.639 -33.004 42.561 1.00 79.96 55 VAL B N 1
ATOM 1990 C CA . VAL B 1 7 ? 24.758 -33.856 41.770 1.00 67.63 55 VAL B CA 1
ATOM 1991 C C . VAL B 1 7 ? 24.598 -33.302 40.360 1.00 71.93 55 VAL B C 1
ATOM 1992 O O . VAL B 1 7 ? 24.569 -34.058 39.382 1.00 74.91 55 VAL B O 1
ATOM 1996 N N . LEU B 1 8 ? 24.482 -31.979 40.230 1.00 70.49 56 LEU B N 1
ATOM 1997 C CA . LEU B 1 8 ? 24.339 -31.386 38.905 1.00 69.86 56 LEU B CA 1
ATOM 1998 C C . LEU B 1 8 ? 25.604 -31.552 38.073 1.00 71.64 56 LEU B C 1
ATOM 1999 O O . LEU B 1 8 ? 25.524 -31.640 36.841 1.00 68.91 56 LEU B O 1
ATOM 2004 N N . ARG B 1 9 ? 26.773 -31.598 38.716 1.00 71.29 57 ARG B N 1
ATOM 2005 C CA . ARG B 1 9 ? 27.999 -31.865 37.970 1.00 74.82 57 ARG B CA 1
ATOM 2006 C C . ARG B 1 9 ? 28.073 -33.327 37.545 1.00 67.36 57 ARG B C 1
ATOM 2007 O O . ARG B 1 9 ? 28.517 -33.634 36.434 1.00 59.20 57 ARG B O 1
ATOM 2015 N N . ALA B 1 10 ? 27.637 -34.239 38.416 1.00 69.01 58 ALA B N 1
ATOM 2016 C CA . ALA B 1 10 ? 27.584 -35.651 38.051 1.00 62.65 58 ALA B CA 1
ATOM 2017 C C . ALA B 1 10 ? 26.704 -35.865 36.825 1.00 55.17 58 ALA B C 1
ATOM 2018 O O . ALA B 1 10 ? 27.092 -36.562 35.879 1.00 52.43 58 ALA B O 1
ATOM 2020 N N . GLY B 1 11 ? 25.513 -35.259 36.822 1.00 50.80 59 GLY B N 1
ATOM 2021 C CA . GLY B 1 11 ? 24.602 -35.427 35.701 1.00 45.58 59 GLY B CA 1
ATOM 2022 C C . GLY B 1 11 ? 25.203 -34.978 34.386 1.00 56.56 59 GLY B C 1
ATOM 2023 O O . GLY B 1 11 ? 25.069 -35.660 33.366 1.00 56.10 59 GLY B O 1
ATOM 2024 N N . ARG B 1 12 ? 25.877 -33.823 34.389 1.00 59.10 60 ARG B N 1
ATOM 2025 C CA . ARG B 1 12 ? 26.530 -33.369 33.168 1.00 65.55 60 ARG B CA 1
ATOM 2026 C C . ARG B 1 12 ? 27.619 -34.340 32.740 1.00 59.71 60 ARG B C 1
ATOM 2027 O O . ARG B 1 12 ? 27.871 -34.498 31.541 1.00 60.64 60 ARG B O 1
ATOM 2035 N N . GLN B 1 13 ? 28.255 -35.014 33.703 1.00 53.86 61 GLN B N 1
ATOM 2036 C CA . GLN B 1 13 ? 29.267 -36.015 33.374 1.00 56.30 61 GLN B CA 1
ATOM 2037 C C . GLN B 1 13 ? 28.629 -37.251 32.747 1.00 60.87 61 GLN B C 1
ATOM 2038 O O . GLN B 1 13 ? 29.082 -37.736 31.701 1.00 54.77 61 GLN B O 1
ATOM 2044 N N . LEU B 1 14 ? 27.574 -37.779 33.378 1.00 58.02 62 LEU B N 1
ATOM 2045 C CA . LEU B 1 14 ? 26.792 -38.840 32.748 1.00 57.45 62 LEU B CA 1
ATOM 2046 C C . LEU B 1 14 ? 26.291 -38.411 31.375 1.00 57.05 62 LEU B C 1
ATOM 2047 O O . LEU B 1 14 ? 26.348 -39.183 30.411 1.00 63.96 62 LEU B O 1
ATOM 2052 N N . HIS B 1 15 ? 25.812 -37.173 31.269 1.00 53.33 63 HIS B N 1
ATOM 2053 C CA . HIS B 1 15 ? 25.169 -36.712 30.044 1.00 51.90 63 HIS B CA 1
ATOM 2054 C C . HIS B 1 15 ? 26.150 -36.671 28.871 1.00 56.40 63 HIS B C 1
ATOM 2055 O O . HIS B 1 15 ? 25.796 -37.014 27.735 1.00 56.89 63 HIS B O 1
ATOM 2062 N N . ARG B 1 16 ? 27.390 -36.252 29.122 1.00 51.25 64 ARG B N 1
ATOM 2063 C CA . ARG B 1 16 ? 28.353 -36.172 28.027 1.00 53.40 64 ARG B CA 1
ATOM 2064 C C . ARG B 1 16 ? 28.749 -37.555 27.521 1.00 53.91 64 ARG B C 1
ATOM 2065 O O . ARG B 1 16 ? 29.075 -37.710 26.337 1.00 61.20 64 ARG B O 1
ATOM 2073 N N . HIS B 1 17 ? 28.730 -38.570 28.392 1.00 58.18 65 HIS B N 1
ATOM 2074 C CA . HIS B 1 17 ? 29.103 -39.916 27.969 1.00 57.59 65 HIS B CA 1
ATOM 2075 C C . HIS B 1 17 ? 27.963 -40.639 27.265 1.00 57.49 65 HIS B C 1
ATOM 2076 O O . HIS B 1 17 ? 28.211 -41.418 26.340 1.00 60.92 65 HIS B O 1
ATOM 2083 N N . LEU B 1 18 ? 26.716 -40.398 27.678 1.00 63.72 66 LEU B N 1
ATOM 2084 C CA . LEU B 1 18 ? 25.583 -40.925 26.923 1.00 61.70 66 LEU B CA 1
ATOM 2085 C C . LEU B 1 18 ? 25.567 -40.367 25.506 1.00 57.79 66 LEU B C 1
ATOM 2086 O O . LEU B 1 18 ? 25.248 -41.085 24.553 1.00 56.61 66 LEU B O 1
ATOM 2091 N N . LEU B 1 19 ? 25.919 -39.088 25.346 1.00 60.42 67 LEU B N 1
ATOM 2092 C CA . LEU B 1 19 ? 25.940 -38.489 24.014 1.00 67.49 67 LEU B CA 1
ATOM 2093 C C . LEU B 1 19 ? 27.007 -39.129 23.134 1.00 69.30 67 LEU B C 1
ATOM 2094 O O . LEU B 1 19 ? 26.789 -39.332 21.933 1.00 75.14 67 LEU B O 1
ATOM 2099 N N . ALA B 1 20 ? 28.168 -39.454 23.710 1.00 66.96 68 ALA B N 1
ATOM 2100 C CA . ALA B 1 20 ? 29.224 -40.102 22.933 1.00 63.45 68 ALA B CA 1
ATOM 2101 C C . ALA B 1 20 ? 28.902 -41.571 22.680 1.00 61.61 68 ALA B C 1
ATOM 2102 O O . ALA B 1 20 ? 29.004 -42.050 21.546 1.00 57.56 68 ALA B O 1
ATOM 2104 N N . THR B 1 21 ? 28.488 -42.292 23.724 1.00 58.75 69 THR B N 1
ATOM 2105 C CA . THR B 1 21 ? 28.234 -43.722 23.597 1.00 51.31 69 THR B CA 1
ATOM 2106 C C . THR B 1 21 ? 26.931 -44.005 22.851 1.00 56.24 69 THR B C 1
ATOM 2107 O O . THR B 1 21 ? 26.835 -44.988 22.108 1.00 69.52 69 THR B O 1
ATOM 2111 N N . CYS B 1 22 ? 25.907 -43.179 23.057 1.00 58.35 70 CYS B N 1
ATOM 2112 C CA . CYS B 1 22 ? 24.588 -43.376 22.449 1.00 67.53 70 CYS B CA 1
ATOM 2113 C C . CYS B 1 22 ? 24.182 -42.122 21.679 1.00 70.28 70 CYS B C 1
ATOM 2114 O O . CYS B 1 22 ? 23.298 -41.370 22.106 1.00 71.27 70 CYS B O 1
ATOM 2117 N N . PRO B 1 23 ? 24.810 -41.872 20.528 1.00 67.83 71 PRO B N 1
ATOM 2118 C CA . PRO B 1 23 ? 24.516 -40.632 19.785 1.00 62.89 71 PRO B CA 1
ATOM 2119 C C . PRO B 1 23 ? 23.051 -40.453 19.427 1.00 62.84 71 PRO B C 1
ATOM 2120 O O . PRO B 1 23 ? 22.595 -39.311 19.294 1.00 66.20 71 PRO B O 1
ATOM 2124 N N . ASN B 1 24 ? 22.300 -41.535 19.242 1.00 66.36 72 ASN B N 1
ATOM 2125 C CA . ASN B 1 24 ? 20.901 -41.443 18.846 1.00 69.71 72 ASN B CA 1
ATOM 2126 C C . ASN B 1 24 ? 19.945 -41.620 20.022 1.00 63.66 72 ASN B C 1
ATOM 2127 O O . ASN B 1 24 ? 18.732 -41.725 19.815 1.00 59.45 72 ASN B O 1
ATOM 2132 N N . LEU B 1 25 ? 20.461 -41.644 21.252 1.00 56.68 73 LEU B N 1
ATOM 2133 C CA . LEU B 1 25 ? 19.581 -41.731 22.411 1.00 57.51 73 LEU B CA 1
ATOM 2134 C C . LEU B 1 25 ? 18.653 -40.522 22.476 1.00 60.44 73 LEU B C 1
ATOM 2135 O O . LEU B 1 25 ? 17.435 -40.669 22.625 1.00 61.92 73 LEU B O 1
ATOM 2140 N N . ILE B 1 26 ? 19.215 -39.319 22.364 1.00 59.18 74 ILE B N 1
ATOM 2141 C CA . ILE B 1 26 ? 18.435 -38.085 22.351 1.00 55.51 74 ILE B CA 1
ATOM 2142 C C . ILE B 1 26 ? 18.092 -37.757 20.904 1.00 52.33 74 ILE B C 1
ATOM 2143 O O . ILE B 1 26 ? 18.985 -37.549 20.076 1.00 58.54 74 ILE B O 1
ATOM 2148 N N . ARG B 1 27 ? 16.800 -37.711 20.596 1.00 46.66 75 ARG B N 1
ATOM 2149 C CA . ARG B 1 27 ? 16.357 -37.539 19.220 1.00 48.33 75 ARG B CA 1
ATOM 2150 C C . ARG B 1 27 ? 14.877 -37.186 19.224 1.00 61.21 75 ARG B C 1
ATOM 2151 O O . ARG B 1 27 ? 14.163 -37.428 20.206 1.00 58.83 75 ARG B O 1
ATOM 2159 N N . ASP B 1 28 ? 14.423 -36.617 18.107 1.00 59.10 76 ASP B N 1
ATOM 2160 C CA . ASP B 1 28 ? 13.000 -36.355 17.925 1.00 62.10 76 ASP B CA 1
ATOM 2161 C C . ASP B 1 28 ? 12.227 -37.667 17.939 1.00 61.40 76 ASP B C 1
ATOM 2162 O O . ASP B 1 28 ? 12.573 -38.615 17.229 1.00 65.70 76 ASP B O 1
ATOM 2167 N N . ARG B 1 29 ? 11.185 -37.727 18.759 1.00 67.13 77 ARG B N 1
ATOM 2168 C CA . ARG B 1 29 ? 10.440 -38.956 18.966 1.00 72.71 77 ARG B CA 1
ATOM 2169 C C . ARG B 1 29 ? 8.997 -38.786 18.513 1.00 87.65 77 ARG B C 1
ATOM 2170 O O . ARG B 1 29 ? 8.459 -37.676 18.469 1.00 92.52 77 ARG B O 1
ATOM 2178 N N . LYS B 1 30 ? 8.380 -39.912 18.169 1.00 96.06 78 LYS B N 1
ATOM 2179 C CA . LYS B 1 30 ? 6.995 -39.970 17.729 1.00 98.51 78 LYS B CA 1
ATOM 2180 C C . LYS B 1 30 ? 6.146 -40.602 18.825 1.00 103.24 78 LYS B C 1
ATOM 2181 O O . LYS B 1 30 ? 6.551 -41.595 19.436 1.00 101.82 78 LYS B O 1
ATOM 2187 N N . TYR B 1 31 ? 4.972 -40.028 19.079 1.00 112.41 79 TYR B N 1
ATOM 2188 C CA . TYR B 1 31 ? 4.098 -40.564 20.122 1.00 118.15 79 TYR B CA 1
ATOM 2189 C C . TYR B 1 31 ? 2.681 -40.055 19.917 1.00 113.03 79 TYR B C 1
ATOM 2190 O O . TYR B 1 31 ? 2.446 -38.843 19.978 1.00 108.20 79 TYR B O 1
ATOM 2199 N N . HIS B 1 32 ? 1.744 -40.978 19.694 1.00 110.41 80 HIS B N 1
ATOM 2200 C CA . HIS B 1 32 ? 0.333 -40.648 19.535 1.00 107.14 80 HIS B CA 1
ATOM 2201 C C . HIS B 1 32 ? 0.146 -39.438 18.631 1.00 106.54 80 HIS B C 1
ATOM 2202 O O . HIS B 1 32 ? -0.702 -38.580 18.895 1.00 112.68 80 HIS B O 1
ATOM 2209 N N . LEU B 1 33 ? 0.936 -39.358 17.565 1.00 104.60 81 LEU B N 1
ATOM 2210 C CA . LEU B 1 33 ? 0.902 -38.258 16.610 1.00 113.13 81 LEU B CA 1
ATOM 2211 C C . LEU B 1 33 ? 1.380 -36.942 17.210 1.00 116.55 81 LEU B C 1
ATOM 2212 O O . LEU B 1 33 ? 1.222 -35.888 16.581 1.00 115.72 81 LEU B O 1
ATOM 2217 N N . ARG B 1 34 ? 1.955 -36.971 18.408 1.00 118.79 82 ARG B N 1
ATOM 2218 C CA . ARG B 1 34 ? 2.652 -35.827 18.974 1.00 113.58 82 ARG B CA 1
ATOM 2219 C C . ARG B 1 34 ? 4.123 -35.865 18.561 1.00 104.23 82 ARG B C 1
ATOM 2220 O O . ARG B 1 34 ? 4.665 -36.912 18.198 1.00 98.89 82 ARG B O 1
ATOM 2228 N N . LEU B 1 35 ? 4.770 -34.702 18.615 1.00 96.05 83 LEU B N 1
ATOM 2229 C CA . LEU B 1 35 ? 6.189 -34.583 18.296 1.00 84.86 83 LEU B CA 1
ATOM 2230 C C . LEU B 1 35 ? 6.933 -34.037 19.504 1.00 81.23 83 LEU B C 1
ATOM 2231 O O . LEU B 1 35 ? 6.657 -32.921 19.957 1.00 74.17 83 LEU B O 1
ATOM 2236 N N . TYR B 1 36 ? 7.873 -34.826 20.021 1.00 84.98 84 TYR B N 1
ATOM 2237 C CA . TYR B 1 36 ? 8.768 -34.413 21.091 1.00 82.61 84 TYR B CA 1
ATOM 2238 C C . TYR B 1 36 ? 10.194 -34.412 20.562 1.00 81.07 84 TYR B C 1
ATOM 2239 O O . TYR B 1 36 ? 10.659 -35.417 20.016 1.00 77.19 84 TYR B O 1
ATOM 2248 N N . ARG B 1 37 ? 10.884 -33.290 20.728 1.00 86.14 85 ARG B N 1
ATOM 2249 C CA . ARG B 1 37 ? 12.203 -33.103 20.146 1.00 88.04 85 ARG B CA 1
ATOM 2250 C C . ARG B 1 37 ? 13.287 -33.315 21.196 1.00 88.54 85 ARG B C 1
ATOM 2251 O O . ARG B 1 37 ? 13.113 -32.959 22.366 1.00 90.66 85 ARG B O 1
ATOM 2259 N N . GLN B 1 38 ? 14.399 -33.914 20.765 1.00 81.39 86 GLN B N 1
ATOM 2260 C CA . GLN B 1 38 ? 15.592 -34.095 21.594 1.00 72.88 86 GLN B CA 1
ATOM 2261 C C . GLN B 1 38 ? 15.248 -34.651 22.974 1.00 67.67 86 GLN B C 1
ATOM 2262 O O . GLN B 1 38 ? 15.616 -34.091 24.008 1.00 77.61 86 GLN B O 1
ATOM 2268 N N . CYS B 1 39 ? 14.535 -35.773 22.986 1.00 54.77 87 CYS B N 1
ATOM 2269 C CA . CYS B 1 39 ? 14.194 -36.463 24.220 1.00 56.90 87 CYS B CA 1
ATOM 2270 C C . CYS B 1 39 ? 14.450 -37.955 24.053 1.00 52.03 87 CYS B C 1
ATOM 2271 O O . CYS B 1 39 ? 14.678 -38.457 22.949 1.00 45.07 87 CYS B O 1
ATOM 2274 N N . CYS B 1 40 ? 14.411 -38.664 25.174 1.00 42.54 88 CYS B N 1
ATOM 2275 C CA . CYS B 1 40 ? 14.620 -40.099 25.207 1.00 50.78 88 CYS B CA 1
ATOM 2276 C C . CYS B 1 40 ? 13.566 -40.720 26.107 1.00 51.57 88 CYS B C 1
ATOM 2277 O O . CYS B 1 40 ? 12.987 -40.049 26.963 1.00 48.75 88 CYS B O 1
ATOM 2280 N N . SER B 1 41 ? 13.318 -42.010 25.910 1.00 51.63 89 SER B N 1
ATOM 2281 C CA . SER B 1 41 ? 12.414 -42.719 26.801 1.00 39.82 89 SER B CA 1
ATOM 2282 C C . SER B 1 41 ? 13.120 -43.051 28.106 1.00 45.35 89 SER B C 1
ATOM 2283 O O . SER B 1 41 ? 14.334 -43.268 28.143 1.00 39.12 89 SER B O 1
ATOM 2286 N N . GLY B 1 42 ? 12.344 -43.083 29.191 1.00 47.59 90 GLY B N 1
ATOM 2287 C CA . GLY B 1 42 ? 12.916 -43.461 30.470 1.00 37.86 90 GLY B CA 1
ATOM 2288 C C . GLY B 1 42 ? 13.597 -44.813 30.416 1.00 44.98 90 GLY B C 1
ATOM 2289 O O . GLY B 1 42 ? 14.650 -45.014 31.023 1.00 46.71 90 GLY B O 1
ATOM 2290 N N . ARG B 1 43 ? 13.023 -45.752 29.660 1.00 39.16 91 ARG B N 1
ATOM 2291 C CA . ARG B 1 43 ? 13.591 -47.095 29.610 1.00 47.64 91 ARG B CA 1
ATOM 2292 C C . ARG B 1 43 ? 14.869 -47.155 28.777 1.00 43.94 91 ARG B C 1
ATOM 2293 O O . ARG B 1 43 ? 15.770 -47.936 29.097 1.00 40.36 91 ARG B O 1
ATOM 2301 N N . GLU B 1 44 ? 14.974 -46.356 27.715 1.00 40.48 92 GLU B N 1
ATOM 2302 C CA . GLU B 1 44 ? 16.214 -46.358 26.947 1.00 48.96 92 GLU B CA 1
ATOM 2303 C C . GLU B 1 44 ? 17.313 -45.590 27.653 1.00 48.21 92 GLU B C 1
ATOM 2304 O O . GLU B 1 44 ? 18.477 -45.986 27.567 1.00 40.54 92 GLU B O 1
ATOM 2310 N N . LEU B 1 45 ? 16.964 -44.524 28.377 1.00 45.60 93 LEU B N 1
ATOM 2311 C CA . LEU B 1 45 ? 17.944 -43.851 29.218 1.00 38.83 93 LEU B CA 1
ATOM 2312 C C . LEU B 1 45 ? 18.562 -44.828 30.209 1.00 41.64 93 LEU B C 1
ATOM 2313 O O . LEU B 1 45 ? 19.786 -44.860 30.388 1.00 45.91 93 LEU B O 1
ATOM 2318 N N . VAL B 1 46 ? 17.727 -45.639 30.860 1.00 38.57 94 VAL B N 1
ATOM 2319 C CA . VAL B 1 46 ? 18.235 -46.607 31.825 1.00 42.42 94 VAL B CA 1
ATOM 2320 C C . VAL B 1 46 ? 19.092 -47.649 31.126 1.00 40.93 94 VAL B C 1
ATOM 2321 O O . VAL B 1 46 ? 20.163 -48.019 31.619 1.00 39.40 94 VAL B O 1
ATOM 2325 N N . ASP B 1 47 ? 18.632 -48.144 29.972 1.00 40.13 95 ASP B N 1
ATOM 2326 C CA . ASP B 1 47 ? 19.461 -49.014 29.143 1.00 42.64 95 ASP B CA 1
ATOM 2327 C C . ASP B 1 47 ? 20.806 -48.368 28.829 1.00 45.76 95 ASP B C 1
ATOM 2328 O O . ASP B 1 47 ? 21.852 -49.024 28.901 1.00 52.52 95 ASP B O 1
ATOM 2333 N N . GLY B 1 48 ? 20.801 -47.077 28.484 1.00 41.41 96 GLY B N 1
ATOM 2334 C CA . GLY B 1 48 ? 22.041 -46.426 28.087 1.00 40.81 96 GLY B CA 1
ATOM 2335 C C . GLY B 1 48 ? 23.038 -46.330 29.226 1.00 40.35 96 GLY B C 1
ATOM 2336 O O . GLY B 1 48 ? 24.231 -46.586 29.046 1.00 46.13 96 GLY B O 1
ATOM 2337 N N . ILE B 1 49 ? 22.564 -45.966 30.413 1.00 39.53 97 ILE B N 1
ATOM 2338 C CA . ILE B 1 49 ? 23.453 -45.879 31.562 1.00 39.11 97 ILE B CA 1
ATOM 2339 C C . ILE B 1 49 ? 24.017 -47.254 31.900 1.00 49.08 97 ILE B C 1
ATOM 2340 O O . ILE B 1 49 ? 25.191 -47.385 32.266 1.00 57.31 97 ILE B O 1
ATOM 2345 N N . LEU B 1 50 ? 23.199 -48.304 31.764 1.00 52.87 98 LEU B N 1
ATOM 2346 C CA . LEU B 1 50 ? 23.669 -49.659 32.042 1.00 49.96 98 LEU B CA 1
ATOM 2347 C C . LEU B 1 50 ? 24.819 -50.060 31.127 1.00 53.19 98 LEU B C 1
ATOM 2348 O O . LEU B 1 50 ? 25.710 -50.807 31.545 1.00 66.03 98 LEU B O 1
ATOM 2353 N N . ALA B 1 51 ? 24.813 -49.588 29.877 1.00 46.48 99 ALA B N 1
ATOM 2354 C CA . ALA B 1 51 ? 25.872 -49.928 28.936 1.00 47.28 99 ALA B CA 1
ATOM 2355 C C . ALA B 1 51 ? 27.178 -49.208 29.236 1.00 57.35 99 ALA B C 1
ATOM 2356 O O . ALA B 1 51 ? 28.179 -49.471 28.561 1.00 67.24 99 ALA B O 1
ATOM 2358 N N . LEU B 1 52 ? 27.188 -48.298 30.205 1.00 51.63 100 LEU B N 1
ATOM 2359 C CA . LEU B 1 52 ? 28.428 -47.825 30.798 1.00 68.23 100 LEU B CA 1
ATOM 2360 C C . LEU B 1 52 ? 28.862 -48.810 31.894 1.00 92.54 100 LEU B C 1
ATOM 2361 O O . LEU B 1 52 ? 28.148 -49.761 32.219 1.00 100.90 100 LEU B O 1
ATOM 2366 N N . GLY B 1 53 ? 30.029 -48.589 32.500 1.00 102.11 101 GLY B N 1
ATOM 2367 C CA . GLY B 1 53 ? 30.577 -49.602 33.392 1.00 102.79 101 GLY B CA 1
ATOM 2368 C C . GLY B 1 53 ? 30.988 -49.156 34.782 1.00 97.29 101 GLY B C 1
ATOM 2369 O O . GLY B 1 53 ? 31.879 -48.314 34.918 1.00 101.50 101 GLY B O 1
ATOM 2370 N N . HIS B 1 57 ? 25.846 -51.771 38.551 1.00 84.29 105 HIS B N 1
ATOM 2371 C CA . HIS B 1 57 ? 25.684 -53.173 38.913 1.00 88.08 105 HIS B CA 1
ATOM 2372 C C . HIS B 1 57 ? 24.308 -53.735 38.605 1.00 79.09 105 HIS B C 1
ATOM 2373 O O . HIS B 1 57 ? 24.199 -54.920 38.278 1.00 87.97 105 HIS B O 1
ATOM 2380 N N . SER B 1 58 ? 23.264 -52.917 38.682 1.00 60.13 106 SER B N 1
ATOM 2381 C CA . SER B 1 58 ? 21.907 -53.422 38.562 1.00 51.79 106 SER B CA 1
ATOM 2382 C C . SER B 1 58 ? 21.023 -52.349 37.954 1.00 51.01 106 SER B C 1
ATOM 2383 O O . SER B 1 58 ? 21.326 -51.153 38.011 1.00 54.65 106 SER B O 1
ATOM 2386 N N . ARG B 1 59 ? 19.909 -52.796 37.376 1.00 48.32 107 ARG B N 1
ATOM 2387 C CA . ARG B 1 59 ? 18.950 -51.854 36.815 1.00 43.29 107 ARG B CA 1
ATOM 2388 C C . ARG B 1 59 ? 18.378 -50.934 37.891 1.00 41.47 107 ARG B C 1
ATOM 2389 O O . ARG B 1 59 ? 18.289 -49.717 37.690 1.00 45.61 107 ARG B O 1
ATOM 2397 N N . SER B 1 60 ? 18.017 -51.487 39.056 1.00 37.66 108 SER B N 1
ATOM 2398 C CA . SER B 1 60 ? 17.413 -50.656 40.098 1.00 41.89 108 SER B CA 1
ATOM 2399 C C . SER B 1 60 ? 18.371 -49.561 40.548 1.00 39.23 108 SER B C 1
ATOM 2400 O O . SER B 1 60 ? 17.952 -48.427 40.808 1.00 37.21 108 SER B O 1
ATOM 2403 N N . GLN B 1 61 ? 19.666 -49.873 40.623 1.00 39.59 109 GLN B N 1
ATOM 2404 C CA . GLN B 1 61 ? 20.653 -48.835 40.898 1.00 37.62 109 GLN B CA 1
ATOM 2405 C C . GLN B 1 61 ? 20.581 -47.717 39.861 1.00 41.25 109 GLN B C 1
ATOM 2406 O O . GLN B 1 61 ? 20.627 -46.535 40.212 1.00 44.30 109 GLN B O 1
ATOM 2412 N N . VAL B 1 62 ? 20.461 -48.064 38.575 1.00 36.43 110 VAL B N 1
ATOM 2413 C CA . VAL B 1 62 ? 20.345 -47.027 37.555 1.00 36.36 110 VAL B CA 1
ATOM 2414 C C . VAL B 1 62 ? 19.053 -46.244 37.736 1.00 35.76 110 VAL B C 1
ATOM 2415 O O . VAL B 1 62 ? 19.035 -45.012 37.632 1.00 47.25 110 VAL B O 1
ATOM 2419 N N . VAL B 1 63 ? 17.945 -46.944 37.986 1.00 35.79 111 VAL B N 1
ATOM 2420 C CA . VAL B 1 63 ? 16.672 -46.253 38.195 1.00 35.72 111 VAL B CA 1
ATOM 2421 C C . VAL B 1 63 ? 16.818 -45.226 39.307 1.00 37.47 111 VAL B C 1
ATOM 2422 O O . VAL B 1 63 ? 16.430 -44.060 39.160 1.00 37.53 111 VAL B O 1
ATOM 2426 N N . GLY B 1 64 ? 17.424 -45.636 40.421 1.00 35.34 112 GLY B N 1
ATOM 2427 C CA . GLY B 1 64 ? 17.661 -44.698 41.506 1.00 37.72 112 GLY B CA 1
ATOM 2428 C C . GLY B 1 64 ? 18.470 -43.498 41.056 1.00 47.29 112 GLY B C 1
ATOM 2429 O O . GLY B 1 64 ? 18.152 -42.353 41.398 1.00 46.41 112 GLY B O 1
ATOM 2430 N N . ILE B 1 65 ? 19.527 -43.745 40.283 1.00 37.22 113 ILE B N 1
ATOM 2431 C CA . ILE B 1 65 ? 20.326 -42.659 39.727 1.00 33.91 113 ILE B CA 1
ATOM 2432 C C . ILE B 1 65 ? 19.428 -41.663 39.008 1.00 37.36 113 ILE B C 1
ATOM 2433 O O . ILE B 1 65 ? 19.521 -40.450 39.220 1.00 39.47 113 ILE B O 1
ATOM 2438 N N . CYS B 1 66 ? 18.528 -42.164 38.159 1.00 41.61 114 CYS B N 1
ATOM 2439 C CA . CYS B 1 66 ? 17.700 -41.260 37.367 1.00 37.76 114 CYS B CA 1
ATOM 2440 C C . CYS B 1 66 ? 16.695 -40.528 38.235 1.00 37.99 114 CYS B C 1
ATOM 2441 O O . CYS B 1 66 ? 16.348 -39.377 37.945 1.00 44.43 114 CYS B O 1
ATOM 2444 N N . GLN B 1 67 ? 16.210 -41.169 39.297 1.00 42.05 115 GLN B N 1
ATOM 2445 C CA . GLN B 1 67 ? 15.365 -40.447 40.238 1.00 41.65 115 GLN B CA 1
ATOM 2446 C C . GLN B 1 67 ? 16.121 -39.271 40.844 1.00 44.09 115 GLN B C 1
ATOM 2447 O O . GLN B 1 67 ? 15.566 -38.176 40.999 1.00 49.83 115 GLN B O 1
ATOM 2453 N N . VAL B 1 68 ? 17.395 -39.475 41.182 1.00 45.39 116 VAL B N 1
ATOM 2454 C CA . VAL B 1 68 ? 18.206 -38.395 41.740 1.00 41.68 116 VAL B CA 1
ATOM 2455 C C . VAL B 1 68 ? 18.329 -37.254 40.741 1.00 43.28 116 VAL B C 1
ATOM 2456 O O . VAL B 1 68 ? 18.103 -36.087 41.073 1.00 52.75 116 VAL B O 1
ATOM 2460 N N . LEU B 1 69 ? 18.696 -37.572 39.502 1.00 38.13 117 LEU B N 1
ATOM 2461 C CA . LEU B 1 69 ? 18.827 -36.531 38.488 1.00 35.37 117 LEU B CA 1
ATOM 2462 C C . LEU B 1 69 ? 17.513 -35.792 38.283 1.00 42.91 117 LEU B C 1
ATOM 2463 O O . LEU B 1 69 ? 17.502 -34.574 38.068 1.00 47.89 117 LEU B O 1
ATOM 2468 N N . LEU B 1 70 ? 16.397 -36.523 38.305 1.00 47.41 118 LEU B N 1
ATOM 2469 C CA . LEU B 1 70 ? 15.097 -35.884 38.144 1.00 45.73 118 LEU B CA 1
ATOM 2470 C C . LEU B 1 70 ? 14.791 -34.983 39.332 1.00 44.44 118 LEU B C 1
ATOM 2471 O O . LEU B 1 70 ? 14.301 -33.861 39.156 1.00 49.15 118 LEU B O 1
ATOM 2476 N N . ASP B 1 71 ? 15.088 -35.453 40.548 1.00 44.51 119 ASP B N 1
ATOM 2477 C CA . ASP B 1 71 ? 14.787 -34.664 41.739 1.00 43.67 119 ASP B CA 1
ATOM 2478 C C . ASP B 1 71 ? 15.545 -33.345 41.734 1.00 51.37 119 ASP B C 1
ATOM 2479 O O . ASP B 1 71 ? 15.019 -32.316 42.175 1.00 49.07 119 ASP B O 1
ATOM 2484 N N . GLU B 1 72 ? 16.779 -33.353 41.238 1.00 47.36 120 GLU B N 1
ATOM 2485 C CA . GLU B 1 72 ? 17.657 -32.199 41.337 1.00 46.70 120 GLU B CA 1
ATOM 2486 C C . GLU B 1 72 ? 17.667 -31.345 40.078 1.00 44.58 120 GLU B C 1
ATOM 2487 O O . GLU B 1 72 ? 18.506 -30.449 39.967 1.00 56.93 120 GLU B O 1
ATOM 2493 N N . GLY B 1 73 ? 16.754 -31.585 39.137 1.00 39.04 121 GLY B N 1
ATOM 2494 C CA . GLY B 1 73 ? 16.671 -30.781 37.934 1.00 37.09 121 GLY B CA 1
ATOM 2495 C C . GLY B 1 73 ? 17.661 -31.130 36.842 1.00 49.69 121 GLY B C 1
ATOM 2496 O O . GLY B 1 73 ? 17.623 -30.500 35.778 1.00 53.76 121 GLY B O 1
ATOM 2497 N N . ALA B 1 74 ? 18.550 -32.105 37.065 1.00 55.95 122 ALA B N 1
ATOM 2498 C CA . ALA B 1 74 ? 19.480 -32.517 36.015 1.00 47.18 122 ALA B CA 1
ATOM 2499 C C . ALA B 1 74 ? 18.762 -33.254 34.893 1.00 44.08 122 ALA B C 1
ATOM 2500 O O . ALA B 1 74 ? 19.201 -33.208 33.737 1.00 51.08 122 ALA B O 1
ATOM 2502 N N . LEU B 1 75 ? 17.664 -33.930 35.215 1.00 39.05 123 LEU B N 1
ATOM 2503 C CA . LEU B 1 75 ? 16.783 -34.554 34.242 1.00 41.53 123 LEU B CA 1
ATOM 2504 C C . LEU B 1 75 ? 15.392 -33.945 34.371 1.00 42.87 123 LEU B C 1
ATOM 2505 O O . LEU B 1 75 ? 15.003 -33.487 35.446 1.00 47.43 123 LEU B O 1
ATOM 2510 N N . CYS B 1 76 ? 14.630 -33.965 33.281 1.00 51.61 124 CYS B N 1
ATOM 2511 C CA . CYS B 1 76 ? 13.330 -33.306 33.239 1.00 55.19 124 CYS B CA 1
ATOM 2512 C C . CYS B 1 76 ? 12.343 -34.172 32.467 1.00 48.34 124 CYS B C 1
ATOM 2513 O O . CYS B 1 76 ? 12.597 -34.532 31.314 1.00 50.79 124 CYS B O 1
ATOM 2516 N N . HIS B 1 77 ? 11.215 -34.493 33.097 1.00 45.58 125 HIS B N 1
ATOM 2517 C CA . HIS B 1 77 ? 10.134 -35.192 32.421 1.00 44.66 125 HIS B CA 1
ATOM 2518 C C . HIS B 1 77 ? 9.354 -34.211 31.560 1.00 54.83 125 HIS B C 1
ATOM 2519 O O . HIS B 1 77 ? 9.096 -33.076 31.972 1.00 54.02 125 HIS B O 1
ATOM 2526 N N . VAL B 1 78 ? 8.990 -34.645 30.349 1.00 58.41 126 VAL B N 1
ATOM 2527 C CA . VAL B 1 78 ? 8.266 -33.763 29.443 1.00 60.92 126 VAL B CA 1
ATOM 2528 C C . VAL B 1 78 ? 6.924 -33.337 30.026 1.00 73.58 126 VAL B C 1
ATOM 2529 O O . VAL B 1 78 ? 6.380 -32.302 29.627 1.00 74.72 126 VAL B O 1
ATOM 2533 N N . LYS B 1 79 ? 6.378 -34.107 30.972 1.00 82.97 127 LYS B N 1
ATOM 2534 C CA . LYS B 1 79 ? 5.160 -33.747 31.690 1.00 84.85 127 LYS B CA 1
ATOM 2535 C C . LYS B 1 79 ? 5.441 -33.256 33.108 1.00 89.52 127 LYS B C 1
ATOM 2536 O O . LYS B 1 79 ? 4.505 -33.081 33.895 1.00 89.58 127 LYS B O 1
ATOM 2542 N N . HIS B 1 80 ? 6.709 -33.029 33.445 1.00 93.16 128 HIS B N 1
ATOM 2543 C CA . HIS B 1 80 ? 7.124 -32.615 34.786 1.00 94.42 128 HIS B CA 1
ATOM 2544 C C . HIS B 1 80 ? 6.483 -33.472 35.880 1.00 80.20 128 HIS B C 1
ATOM 2545 O O . HIS B 1 80 ? 6.177 -32.985 36.971 1.00 79.27 128 HIS B O 1
ATOM 2552 N N . ASP B 1 81 ? 6.270 -34.756 35.596 1.00 72.40 129 ASP B N 1
ATOM 2553 C CA . ASP B 1 81 ? 5.999 -35.716 36.655 1.00 67.03 129 ASP B CA 1
ATOM 2554 C C . ASP B 1 81 ? 7.239 -35.863 37.542 1.00 67.44 129 ASP B C 1
ATOM 2555 O O . ASP B 1 81 ? 8.372 -35.614 37.118 1.00 72.17 129 ASP B O 1
ATOM 2560 N N . TRP B 1 82 ? 7.019 -36.268 38.794 1.00 60.59 130 TRP B N 1
ATOM 2561 C CA . TRP B 1 82 ? 8.108 -36.276 39.767 1.00 58.04 130 TRP B CA 1
ATOM 2562 C C . TRP B 1 82 ? 8.673 -37.662 40.055 1.00 54.53 130 TRP B C 1
ATOM 2563 O O . TRP B 1 82 ? 9.775 -37.754 40.614 1.00 52.33 130 TRP B O 1
ATOM 2574 N N . ALA B 1 83 ? 7.960 -38.731 39.702 1.00 43.33 131 ALA B N 1
ATOM 2575 C CA . ALA B 1 83 ? 8.462 -40.094 39.844 1.00 42.08 131 ALA B CA 1
ATOM 2576 C C . ALA B 1 83 ? 9.027 -40.557 38.505 1.00 38.33 131 ALA B C 1
ATOM 2577 O O . ALA B 1 83 ? 8.300 -40.594 37.506 1.00 33.43 131 ALA B O 1
ATOM 2579 N N . PHE B 1 84 ? 10.314 -40.908 38.483 1.00 43.90 132 PHE B N 1
ATOM 2580 C CA . PHE B 1 84 ? 10.938 -41.361 37.240 1.00 42.76 132 PHE B CA 1
ATOM 2581 C C . PHE B 1 84 ? 10.354 -42.694 36.797 1.00 39.51 132 PHE B C 1
ATOM 2582 O O . PHE B 1 84 ? 10.158 -43.600 37.608 1.00 40.21 132 PHE B O 1
ATOM 2590 N N . GLN B 1 85 ? 10.103 -42.817 35.495 1.00 46.50 133 GLN B N 1
ATOM 2591 C CA . GLN B 1 85 ? 9.461 -43.990 34.911 1.00 48.46 133 GLN B CA 1
ATOM 2592 C C . GLN B 1 85 ? 10.463 -44.756 34.054 1.00 47.82 133 GLN B C 1
ATOM 2593 O O . GLN B 1 85 ? 10.980 -44.218 33.067 1.00 60.96 133 GLN B O 1
ATOM 2599 N N . ASP B 1 86 ? 10.727 -46.010 34.422 1.00 41.28 134 ASP B N 1
ATOM 2600 C CA . ASP B 1 86 ? 11.523 -46.912 33.586 1.00 46.04 134 ASP B CA 1
ATOM 2601 C C . ASP B 1 86 ? 10.608 -47.526 32.523 1.00 47.49 134 ASP B C 1
ATOM 2602 O O . ASP B 1 86 ? 10.314 -48.724 32.512 1.00 51.38 134 ASP B O 1
ATOM 2607 N N . ARG B 1 87 ? 10.137 -46.664 31.623 1.00 42.92 135 ARG B N 1
ATOM 2608 C CA . ARG B 1 87 ? 9.074 -47.024 30.695 1.00 43.14 135 ARG B CA 1
ATOM 2609 C C . ARG B 1 87 ? 9.389 -46.473 29.314 1.00 42.21 135 ARG B C 1
ATOM 2610 O O . ARG B 1 87 ? 10.131 -45.500 29.157 1.00 45.22 135 ARG B O 1
ATOM 2618 N N . ASP B 1 88 ? 8.811 -47.122 28.308 1.00 46.89 136 ASP B N 1
ATOM 2619 C CA . ASP B 1 88 ? 8.946 -46.642 26.942 1.00 48.97 136 ASP B CA 1
ATOM 2620 C C . ASP B 1 88 ? 8.076 -45.417 26.680 1.00 61.14 136 ASP B C 1
ATOM 2621 O O . ASP B 1 88 ? 8.475 -44.529 25.919 1.00 53.10 136 ASP B O 1
ATOM 2626 N N . ALA B 1 89 ? 6.904 -45.339 27.308 1.00 72.01 137 ALA B N 1
ATOM 2627 C CA . ALA B 1 89 ? 5.975 -44.251 27.035 1.00 76.08 137 ALA B CA 1
ATOM 2628 C C . ALA B 1 89 ? 6.408 -42.926 27.644 1.00 70.01 137 ALA B C 1
ATOM 2629 O O . ALA B 1 89 ? 5.957 -41.876 27.177 1.00 79.97 137 ALA B O 1
ATOM 2631 N N . GLN B 1 90 ? 7.274 -42.946 28.653 1.00 54.04 138 GLN B N 1
ATOM 2632 C CA . GLN B 1 90 ? 7.674 -41.733 29.352 1.00 44.58 138 GLN B CA 1
ATOM 2633 C C . GLN B 1 90 ? 8.952 -41.151 28.756 1.00 48.30 138 GLN B C 1
ATOM 2634 O O . GLN B 1 90 ? 9.943 -41.863 28.570 1.00 55.94 138 GLN B O 1
ATOM 2640 N N . PHE B 1 91 ? 8.932 -39.849 28.484 1.00 56.35 139 PHE B N 1
ATOM 2641 C CA . PHE B 1 91 ? 10.031 -39.159 27.823 1.00 53.79 139 PHE B CA 1
ATOM 2642 C C . PHE B 1 91 ? 10.684 -38.144 28.756 1.00 54.31 139 PHE B C 1
ATOM 2643 O O . PHE B 1 91 ? 10.033 -37.562 29.628 1.00 53.10 139 PHE B O 1
ATOM 2651 N N . TYR B 1 92 ? 11.987 -37.940 28.563 1.00 45.81 140 TYR B N 1
ATOM 2652 C CA . TYR B 1 92 ? 12.777 -37.062 29.412 1.00 40.18 140 TYR B CA 1
ATOM 2653 C C . TYR B 1 92 ? 13.784 -36.302 28.559 1.00 43.58 140 TYR B C 1
ATOM 2654 O O . TYR B 1 92 ? 14.133 -36.716 27.450 1.00 48.47 140 TYR B O 1
ATOM 2663 N N . ARG B 1 93 ? 14.252 -35.177 29.099 1.00 43.07 141 ARG B N 1
ATOM 2664 C CA . ARG B 1 93 ? 15.300 -34.385 28.473 1.00 39.91 141 ARG B CA 1
ATOM 2665 C C . ARG B 1 93 ? 16.321 -33.983 29.527 1.00 44.23 141 ARG B C 1
ATOM 2666 O O . ARG B 1 93 ? 16.036 -33.962 30.729 1.00 51.64 141 ARG B O 1
ATOM 2674 N N . PHE B 1 94 ? 17.521 -33.671 29.054 1.00 36.85 142 PHE B N 1
ATOM 2675 C CA . PHE B 1 94 ? 18.527 -32.993 29.854 1.00 39.45 142 PHE B CA 1
ATOM 2676 C C . PHE B 1 94 ? 18.410 -31.497 29.602 1.00 43.03 142 PHE B C 1
ATOM 2677 O O . PHE B 1 94 ? 18.864 -30.999 28.559 1.00 47.60 142 PHE B O 1
ATOM 2685 N N . PRO B 1 95 ? 17.805 -30.752 30.518 1.00 45.46 143 PRO B N 1
ATOM 2686 C CA . PRO B 1 95 ? 17.831 -29.297 30.410 1.00 54.22 143 PRO B CA 1
ATOM 2687 C C . PRO B 1 95 ? 19.176 -28.783 30.886 1.00 63.74 143 PRO B C 1
ATOM 2688 O O . PRO B 1 95 ? 19.953 -29.491 31.531 1.00 78.88 143 PRO B O 1
ATOM 2692 N N . GLY B 1 96 ? 19.448 -27.534 30.553 1.00 64.42 144 GLY B N 1
ATOM 2693 C CA . GLY B 1 96 ? 20.691 -26.935 30.964 1.00 63.61 144 GLY B CA 1
ATOM 2694 C C . GLY B 1 96 ? 21.751 -27.061 29.897 1.00 66.64 144 GLY B C 1
ATOM 2695 O O . GLY B 1 96 ? 21.573 -27.752 28.890 1.00 65.83 144 GLY B O 1
ATOM 2696 N N . PRO B 1 97 ? 22.880 -26.392 30.104 1.00 70.30 145 PRO B N 1
ATOM 2697 C CA . PRO B 1 97 ? 23.894 -26.294 29.049 1.00 70.54 145 PRO B CA 1
ATOM 2698 C C . PRO B 1 97 ? 24.293 -27.662 28.520 1.00 66.35 145 PRO B C 1
ATOM 2699 O O . PRO B 1 97 ? 24.480 -28.616 29.279 1.00 66.21 145 PRO B O 1
ATOM 2703 N N . GLU B 1 98 ? 24.421 -27.752 27.206 1.00 65.03 146 GLU B N 1
ATOM 2704 C CA . GLU B 1 98 ? 24.922 -28.977 26.602 1.00 66.99 146 GLU B CA 1
ATOM 2705 C C . GLU B 1 98 ? 26.379 -29.174 26.994 1.00 74.65 146 GLU B C 1
ATOM 2706 O O . GLU B 1 98 ? 27.166 -28.227 26.922 1.00 73.06 146 GLU B O 1
ATOM 2712 N N . PRO B 1 99 ? 26.775 -30.371 27.408 1.00 83.91 147 PRO B N 1
ATOM 2713 C CA . PRO B 1 99 ? 28.178 -30.612 27.743 1.00 80.46 147 PRO B CA 1
ATOM 2714 C C . PRO B 1 99 ? 29.008 -30.859 26.491 1.00 86.85 147 PRO B C 1
ATOM 2715 O O . PRO B 1 99 ? 28.498 -31.204 25.421 1.00 68.51 147 PRO B O 1
ATOM 2719 N N . GLU B 1 100 ? 30.312 -30.652 26.642 1.00 103.88 148 GLU B N 1
ATOM 2720 C CA . GLU B 1 100 ? 31.228 -30.908 25.548 1.00 107.68 148 GLU B CA 1
ATOM 2721 C C . GLU B 1 100 ? 31.304 -32.405 25.259 1.00 99.09 148 GLU B C 1
ATOM 2722 O O . GLU B 1 100 ? 31.153 -33.231 26.163 1.00 93.24 148 GLU B O 1
ATOM 2728 N N . PRO B 1 101 ? 31.535 -32.780 24.007 1.00 102.90 149 PRO B N 1
ATOM 2729 C CA . PRO B 1 101 ? 31.689 -34.201 23.688 1.00 108.52 149 PRO B CA 1
ATOM 2730 C C . PRO B 1 101 ? 32.997 -34.744 24.238 1.00 109.75 149 PRO B C 1
ATOM 2731 O O . PRO B 1 101 ? 33.996 -34.028 24.355 1.00 114.06 149 PRO B O 1
ATOM 2735 N N . VAL B 1 102 ? 32.982 -36.029 24.584 1.00 100.90 150 VAL B N 1
ATOM 2736 C CA . VAL B 1 102 ? 34.172 -36.676 25.127 1.00 93.34 150 VAL B CA 1
ATOM 2737 C C . VAL B 1 102 ? 34.880 -37.502 24.052 1.00 93.00 150 VAL B C 1
ATOM 2738 O O . VAL B 1 102 ? 34.530 -38.655 23.802 1.00 94.70 150 VAL B O 1
ATOM 2742 N N . GLU B 1 106 ? 38.359 -39.524 26.874 1.00 94.30 154 GLU B N 1
ATOM 2743 C CA . GLU B 1 106 ? 38.215 -40.567 27.887 1.00 95.77 154 GLU B CA 1
ATOM 2744 C C . GLU B 1 106 ? 38.315 -39.994 29.298 1.00 94.26 154 GLU B C 1
ATOM 2745 O O . GLU B 1 106 ? 39.391 -39.974 29.897 1.00 102.21 154 GLU B O 1
ATOM 2751 N N . MET B 1 107 ? 37.190 -39.528 29.830 1.00 78.37 155 MET B N 1
ATOM 2752 C CA . MET B 1 107 ? 37.141 -39.045 31.207 1.00 83.36 155 MET B CA 1
ATOM 2753 C C . MET B 1 107 ? 36.587 -40.148 32.107 1.00 88.05 155 MET B C 1
ATOM 2754 O O . MET B 1 107 ? 35.487 -40.065 32.658 1.00 77.85 155 MET B O 1
ATOM 2759 N N . GLU B 1 108 ? 37.397 -41.201 32.249 1.00 94.60 156 GLU B N 1
ATOM 2760 C CA . GLU B 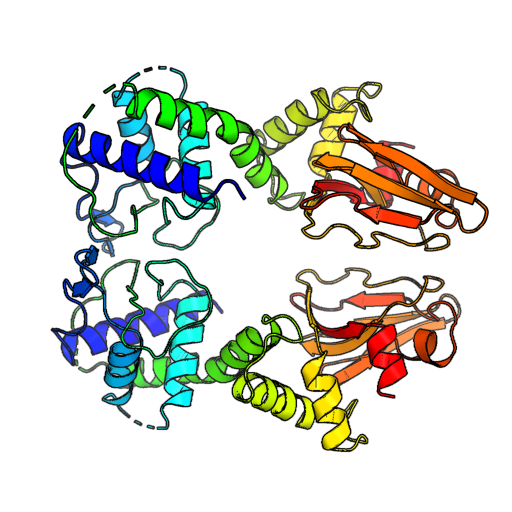1 108 ? 36.945 -42.398 32.951 1.00 89.85 156 GLU B CA 1
ATOM 2761 C C . GLU B 1 108 ? 36.817 -42.151 34.449 1.00 89.50 156 GLU B C 1
ATOM 2762 O O . GLU B 1 108 ? 35.793 -42.482 35.056 1.00 87.74 156 GLU B O 1
ATOM 2768 N N . GLU B 1 109 ? 37.845 -41.568 35.067 1.00 91.69 157 GLU B N 1
ATOM 2769 C CA . GLU B 1 109 ? 37.785 -41.348 36.508 1.00 95.21 157 GLU B CA 1
ATOM 2770 C C . GLU B 1 109 ? 36.673 -40.372 36.870 1.00 93.93 157 GLU B C 1
ATOM 2771 O O . GLU B 1 109 ? 36.023 -40.516 37.914 1.00 92.60 157 GLU B O 1
ATOM 2777 N N . GLU B 1 110 ? 36.434 -39.374 36.020 1.00 97.05 158 GLU B N 1
ATOM 2778 C CA . GLU B 1 110 ? 35.333 -38.450 36.267 1.00 99.92 158 GLU B CA 1
ATOM 2779 C C . GLU B 1 110 ? 33.995 -39.173 36.241 1.00 91.32 158 GLU B C 1
ATOM 2780 O O . GLU B 1 110 ? 33.146 -38.954 37.113 1.00 88.43 158 GLU B O 1
ATOM 2786 N N . LEU B 1 111 ? 33.793 -40.044 35.249 1.00 85.42 159 LEU B N 1
ATOM 2787 C CA . LEU B 1 111 ? 32.531 -40.766 35.133 1.00 77.16 159 LEU B CA 1
ATOM 2788 C C . LEU B 1 111 ? 32.299 -41.655 36.348 1.00 77.08 159 LEU B C 1
ATOM 2789 O O . LEU B 1 111 ? 31.259 -41.561 37.012 1.00 79.62 159 LEU B O 1
ATOM 2794 N N . ALA B 1 112 ? 33.270 -42.521 36.658 1.00 68.70 160 ALA B N 1
ATOM 2795 C CA . ALA B 1 112 ? 33.152 -43.392 37.824 1.00 69.23 160 ALA B CA 1
ATOM 2796 C C . ALA B 1 112 ? 32.799 -42.599 39.079 1.00 69.04 160 ALA B C 1
ATOM 2797 O O . ALA B 1 112 ? 31.935 -43.006 39.863 1.00 68.34 160 ALA B O 1
ATOM 2799 N N . GLU B 1 113 ? 33.456 -41.457 39.284 1.00 70.36 161 GLU B N 1
ATOM 2800 C CA . GLU B 1 113 ? 33.141 -40.639 40.449 1.00 73.73 161 GLU B CA 1
ATOM 2801 C C . GLU B 1 113 ? 31.703 -40.140 40.408 1.00 70.66 161 GLU B C 1
ATOM 2802 O O . GLU B 1 113 ? 31.068 -39.995 41.459 1.00 66.73 161 GLU B O 1
ATOM 2808 N N . ALA B 1 114 ? 31.174 -39.868 39.210 1.00 67.20 162 ALA B N 1
ATOM 2809 C CA . ALA B 1 114 ? 29.801 -39.382 39.108 1.00 62.96 162 ALA B CA 1
ATOM 2810 C C . ALA B 1 114 ? 28.796 -40.504 39.352 1.00 61.94 162 ALA B C 1
ATOM 2811 O O . ALA B 1 114 ? 27.794 -40.309 40.053 1.00 64.58 162 ALA B O 1
ATOM 2813 N N . VAL B 1 115 ? 29.054 -41.690 38.792 1.00 58.63 163 VAL B N 1
ATOM 2814 C CA . VAL B 1 115 ? 28.157 -42.823 39.006 1.00 58.63 163 VAL B CA 1
ATOM 2815 C C . VAL B 1 115 ? 28.045 -43.142 40.491 1.00 56.67 163 VAL B C 1
ATOM 2816 O O . VAL B 1 115 ? 26.961 -43.469 40.990 1.00 49.66 163 VAL B O 1
ATOM 2820 N N . ALA B 1 116 ? 29.160 -43.044 41.221 1.00 59.73 164 ALA B N 1
ATOM 2821 C CA . ALA B 1 116 ? 29.157 -43.375 42.643 1.00 56.33 164 ALA B CA 1
ATOM 2822 C C . ALA B 1 116 ? 28.394 -42.333 43.448 1.00 63.71 164 ALA B C 1
ATOM 2823 O O . ALA B 1 116 ? 27.578 -42.675 44.314 1.00 67.93 164 ALA B O 1
ATOM 2825 N N . LEU B 1 117 ? 28.649 -41.051 43.181 1.00 60.85 165 LEU B N 1
ATOM 2826 C CA . LEU B 1 117 ? 27.910 -39.995 43.863 1.00 60.08 165 LEU B CA 1
ATOM 2827 C C . LEU B 1 117 ? 26.410 -40.177 43.682 1.00 55.17 165 LEU B C 1
ATOM 2828 O O . LEU B 1 117 ? 25.642 -40.151 44.653 1.00 56.27 165 LEU B O 1
ATOM 2833 N N . LEU B 1 118 ? 25.974 -40.370 42.432 1.00 46.97 166 LEU B N 1
ATOM 2834 C CA . LEU B 1 118 ? 24.547 -40.499 42.167 1.00 43.25 166 LEU B CA 1
ATOM 2835 C C . LEU B 1 118 ? 24.007 -41.805 42.725 1.00 45.78 166 LEU B C 1
ATOM 2836 O O . LEU B 1 118 ? 22.883 -41.843 43.240 1.00 41.43 166 LEU B O 1
ATOM 2841 N N . SER B 1 119 ? 24.798 -42.881 42.641 1.00 41.63 167 SER B N 1
ATOM 2842 C CA . SER B 1 119 ? 24.377 -44.149 43.229 1.00 45.10 167 SER B CA 1
ATOM 2843 C C . SER B 1 119 ? 24.193 -44.024 44.737 1.00 45.98 167 SER B C 1
ATOM 2844 O O . SER B 1 119 ? 23.232 -44.558 45.299 1.00 53.33 167 SER B O 1
ATOM 2847 N N . GLN B 1 120 ? 25.103 -43.315 45.407 1.00 49.30 168 GLN B N 1
ATOM 2848 C CA . GLN B 1 120 ? 24.991 -43.134 46.850 1.00 64.91 168 GLN B CA 1
ATOM 2849 C C . GLN B 1 120 ? 23.599 -42.655 47.253 1.00 60.50 168 GLN B C 1
ATOM 2850 O O . GLN B 1 120 ? 23.031 -43.121 48.247 1.00 61.03 168 GLN B O 1
ATOM 2856 N N . ARG B 1 121 ? 23.027 -41.735 46.483 1.00 51.93 169 ARG B N 1
ATOM 2857 C CA . ARG B 1 121 ? 21.759 -41.119 46.839 1.00 39.33 169 ARG B CA 1
ATOM 2858 C C . ARG B 1 121 ? 20.554 -41.832 46.239 1.00 44.52 169 ARG B C 1
ATOM 2859 O O . ARG B 1 121 ? 19.424 -41.592 46.684 1.00 46.41 169 ARG B O 1
ATOM 2867 N N . GLY B 1 122 ? 20.761 -42.710 45.262 1.00 40.04 170 GLY B N 1
ATOM 2868 C CA . GLY B 1 122 ? 19.669 -43.387 44.595 1.00 36.34 170 GLY B CA 1
ATOM 2869 C C . GLY B 1 122 ? 18.666 -44.086 45.501 1.00 40.34 170 GLY B C 1
ATOM 2870 O O . GLY B 1 122 ? 17.449 -43.908 45.366 1.00 38.48 170 GLY B O 1
ATOM 2871 N N . PRO B 1 123 ? 19.153 -44.930 46.415 1.00 37.69 171 PRO B N 1
ATOM 2872 C CA . PRO B 1 123 ? 18.221 -45.687 47.269 1.00 41.57 171 PRO B CA 1
ATOM 2873 C C . PRO B 1 123 ? 17.267 -44.813 48.071 1.00 43.78 171 PRO B C 1
ATOM 2874 O O . PRO B 1 123 ? 16.083 -45.156 48.193 1.00 40.29 171 PRO B O 1
ATOM 2878 N N . ASP B 1 124 ? 17.742 -43.688 48.618 1.00 46.12 172 ASP B N 1
ATOM 2879 C CA . ASP B 1 124 ? 16.849 -42.790 49.347 1.00 47.53 172 ASP B CA 1
ATOM 2880 C C . ASP B 1 124 ? 15.889 -42.070 48.411 1.00 46.03 172 ASP B C 1
ATOM 2881 O O . ASP B 1 124 ? 14.743 -41.788 48.787 1.00 45.59 172 ASP B O 1
ATOM 2886 N N . ALA B 1 125 ? 16.343 -41.718 47.205 1.00 43.10 173 ALA B N 1
ATOM 2887 C CA . ALA B 1 125 ? 15.430 -41.088 46.260 1.00 32.05 173 ALA B CA 1
ATOM 2888 C C . ALA B 1 125 ? 14.276 -42.026 45.936 1.00 46.27 173 ALA B C 1
ATOM 2889 O O . ALA B 1 125 ? 13.120 -41.595 45.841 1.00 51.22 173 ALA B O 1
ATOM 2891 N N . LEU B 1 126 ? 14.568 -43.324 45.802 1.00 43.16 174 LEU B N 1
ATOM 2892 C CA . LEU B 1 126 ? 13.530 -44.294 45.471 1.00 42.38 174 LEU B CA 1
ATOM 2893 C C . LEU B 1 126 ? 12.598 -44.530 46.654 1.00 47.28 174 LEU B C 1
ATOM 2894 O O . LEU B 1 126 ? 11.382 -44.677 46.474 1.00 37.22 174 LEU B O 1
ATOM 2899 N N . LEU B 1 127 ? 13.148 -44.580 47.870 1.00 38.45 175 LEU B N 1
ATOM 2900 C CA . LEU B 1 127 ? 12.293 -44.682 49.046 1.00 46.62 175 LEU B CA 1
ATOM 2901 C C . LEU B 1 127 ? 11.412 -43.446 49.185 1.00 38.99 175 LEU B C 1
ATOM 2902 O O . LEU B 1 127 ? 10.235 -43.551 49.541 1.00 39.35 175 LEU B O 1
ATOM 2907 N N . THR B 1 128 ? 11.958 -42.267 48.879 1.00 38.61 176 THR B N 1
ATOM 2908 C CA . THR B 1 128 ? 11.169 -41.042 48.956 1.00 39.75 176 THR B CA 1
ATOM 2909 C C . THR B 1 128 ? 9.945 -41.117 48.047 1.00 46.79 176 THR B C 1
ATOM 2910 O O . THR B 1 128 ? 8.820 -40.831 48.475 1.00 51.20 176 THR B O 1
ATOM 2914 N N . VAL B 1 129 ? 10.147 -41.500 46.782 1.00 44.83 177 VAL B N 1
ATOM 2915 C CA . VAL B 1 129 ? 9.020 -41.670 45.864 1.00 34.53 177 VAL B CA 1
ATOM 2916 C C . VAL B 1 129 ? 7.965 -42.589 46.465 1.00 36.21 177 VAL B C 1
ATOM 2917 O O . VAL B 1 129 ? 6.759 -42.369 46.304 1.00 43.96 177 VAL B O 1
ATOM 2921 N N . ALA B 1 130 ? 8.402 -43.675 47.101 1.00 35.15 178 ALA B N 1
ATOM 2922 C CA . ALA B 1 130 ? 7.457 -44.615 47.687 1.00 38.41 178 ALA B CA 1
ATOM 2923 C C . ALA B 1 130 ? 6.674 -43.971 48.831 1.00 44.21 178 ALA B C 1
ATOM 2924 O O . ALA B 1 130 ? 5.462 -44.189 48.967 1.00 45.71 178 ALA B O 1
ATOM 2926 N N . LEU B 1 131 ? 7.350 -43.185 49.671 1.00 36.39 179 LEU B N 1
ATOM 2927 C CA . LEU B 1 131 ? 6.656 -42.572 50.799 1.00 52.43 179 LEU B CA 1
ATOM 2928 C C . LEU B 1 131 ? 5.725 -41.464 50.337 1.00 56.60 179 LEU B C 1
ATOM 2929 O O . LEU B 1 131 ? 4.671 -41.250 50.943 1.00 60.76 179 LEU B O 1
ATOM 2934 N N . ARG B 1 132 ? 6.082 -40.765 49.261 1.00 48.95 180 ARG B N 1
ATOM 2935 C CA . ARG B 1 132 ? 5.228 -39.694 48.776 1.00 48.13 180 ARG B CA 1
ATOM 2936 C C . ARG B 1 132 ? 3.950 -40.216 48.138 1.00 55.03 180 ARG B C 1
ATOM 2937 O O . ARG B 1 132 ? 3.038 -39.424 47.876 1.00 57.97 180 ARG B O 1
ATOM 2945 N N . LYS B 1 133 ? 3.858 -41.512 47.895 1.00 52.73 181 LYS B N 1
ATOM 2946 C CA . LYS B 1 133 ? 2.605 -42.083 47.424 1.00 57.96 181 LYS B CA 1
ATOM 2947 C C . LYS B 1 133 ? 1.630 -42.206 48.591 1.00 60.68 181 LYS B C 1
ATOM 2948 O O . LYS B 1 133 ? 1.981 -42.778 49.628 1.00 53.73 181 LYS B O 1
ATOM 2954 N N . PRO B 1 134 ? 0.408 -41.696 48.460 1.00 61.02 182 PRO B N 1
ATOM 2955 C CA . PRO B 1 134 ? -0.530 -41.777 49.575 1.00 59.73 182 PRO B CA 1
ATOM 2956 C C . PRO B 1 134 ? -0.763 -43.215 49.972 1.00 62.65 182 PRO B C 1
ATOM 2957 O O . PRO B 1 134 ? -0.753 -44.127 49.121 1.00 61.11 182 PRO B O 1
ATOM 2961 N N . PRO B 1 135 ? -0.965 -43.480 51.265 1.00 59.66 183 PRO B N 1
ATOM 2962 C CA . PRO B 1 135 ? -1.376 -44.824 51.686 1.00 51.98 183 PRO B CA 1
ATOM 2963 C C . PRO B 1 135 ? -2.574 -45.297 50.876 1.00 62.28 183 PRO B C 1
ATOM 2964 O O . PRO B 1 135 ? -3.440 -44.508 50.490 1.00 66.12 183 PRO B O 1
ATOM 2968 N N . GLY B 1 136 ? -2.619 -46.604 50.620 1.00 63.32 184 GLY B N 1
ATOM 2969 C CA . GLY B 1 136 ? -3.649 -47.178 49.784 1.00 63.71 184 GLY B CA 1
ATOM 2970 C C . GLY B 1 136 ? -3.415 -47.026 48.299 1.00 67.09 184 GLY B C 1
ATOM 2971 O O . GLY B 1 136 ? -4.171 -47.603 47.508 1.00 70.57 184 GLY B O 1
ATOM 2972 N N . GLN B 1 137 ? -2.401 -46.262 47.893 1.00 65.81 185 GLN B N 1
ATOM 2973 C CA . GLN B 1 137 ? -2.021 -46.107 46.490 1.00 69.78 185 GLN B CA 1
ATOM 2974 C C . GLN B 1 137 ? -0.519 -46.369 46.348 1.00 67.15 185 GLN B C 1
ATOM 2975 O O . GLN B 1 137 ? 0.259 -45.518 45.917 1.00 60.42 185 GLN B O 1
ATOM 2981 N N . ARG B 1 138 ? -0.110 -47.573 46.739 1.00 59.82 186 ARG B N 1
ATOM 2982 C CA . ARG B 1 138 ? 1.290 -47.966 46.752 1.00 51.81 186 ARG B CA 1
ATOM 2983 C C . ARG B 1 138 ? 1.417 -49.343 46.119 1.00 50.08 186 ARG B C 1
ATOM 2984 O O . ARG B 1 138 ? 0.729 -50.286 46.524 1.00 44.75 186 ARG B O 1
ATOM 2992 N N . THR B 1 139 ? 2.276 -49.450 45.113 1.00 54.55 187 THR B N 1
ATOM 2993 C CA . THR B 1 139 ? 2.552 -50.753 44.533 1.00 51.14 187 THR B CA 1
ATOM 2994 C C . THR B 1 139 ? 3.173 -51.672 45.581 1.00 53.27 187 THR B C 1
ATOM 2995 O O . THR B 1 139 ? 3.743 -51.225 46.583 1.00 56.49 187 THR B O 1
ATOM 2999 N N . ASP B 1 140 ? 3.046 -52.979 45.346 1.00 53.38 188 ASP B N 1
ATOM 3000 C CA . ASP B 1 140 ? 3.734 -53.939 46.204 1.00 62.86 188 ASP B CA 1
ATOM 3001 C C . ASP B 1 140 ? 5.237 -53.695 46.213 1.00 63.08 188 ASP B C 1
ATOM 3002 O O . ASP B 1 140 ? 5.908 -53.995 47.209 1.00 62.41 188 ASP B O 1
ATOM 3007 N N . GLU B 1 141 ? 5.779 -53.134 45.126 1.00 53.78 189 GLU B N 1
ATOM 3008 C CA . GLU B 1 141 ? 7.199 -52.792 45.095 1.00 54.01 189 GLU B CA 1
ATOM 3009 C C . GLU B 1 141 ? 7.499 -51.635 46.036 1.00 52.21 189 GLU B C 1
ATOM 3010 O O . GLU B 1 141 ? 8.464 -51.683 46.807 1.00 49.16 189 GLU B O 1
ATOM 3016 N N . GLU B 1 142 ? 6.684 -50.579 45.978 1.00 52.30 190 GLU B N 1
ATOM 3017 C CA . GLU B 1 142 ? 6.873 -49.446 46.878 1.00 52.44 190 GLU B CA 1
ATOM 3018 C C . GLU B 1 142 ? 6.701 -49.861 48.333 1.00 40.73 190 GLU B C 1
ATOM 3019 O O . GLU B 1 142 ? 7.410 -49.363 49.214 1.00 46.47 190 GLU B O 1
ATOM 3025 N N . LEU B 1 143 ? 5.780 -50.789 48.602 1.00 39.34 191 LEU B N 1
ATOM 3026 C CA . LEU B 1 143 ? 5.601 -51.284 49.967 1.00 42.86 191 LEU B CA 1
ATOM 3027 C C . LEU B 1 143 ? 6.796 -52.114 50.410 1.00 48.29 191 LEU B C 1
ATOM 3028 O O . LEU B 1 143 ? 7.179 -52.079 51.586 1.00 44.80 191 LEU B O 1
ATOM 3033 N N . ASP B 1 144 ? 7.389 -52.875 49.484 1.00 47.55 192 ASP B N 1
ATOM 3034 C CA . ASP B 1 144 ? 8.620 -53.598 49.789 1.00 41.06 192 ASP B CA 1
ATOM 3035 C C . ASP B 1 144 ? 9.732 -52.633 50.197 1.00 42.13 192 ASP B C 1
ATOM 3036 O O . ASP B 1 144 ? 10.446 -52.867 51.180 1.00 53.00 192 ASP B O 1
ATOM 3041 N N . LEU B 1 145 ? 9.892 -51.535 49.452 1.00 33.57 193 LEU B N 1
ATOM 3042 C CA . LEU B 1 145 ? 10.913 -50.547 49.795 1.00 41.35 193 LEU B CA 1
ATOM 3043 C C . LEU B 1 145 ? 10.680 -49.983 51.192 1.00 41.93 193 LEU B C 1
ATOM 3044 O O . LEU B 1 145 ? 11.600 -49.932 52.017 1.00 32.05 193 LEU B O 1
ATOM 3049 N N . ILE B 1 146 ? 9.450 -49.549 51.474 1.00 40.19 194 ILE B N 1
ATOM 3050 C CA . ILE B 1 146 ? 9.142 -49.013 52.798 1.00 39.58 194 ILE B CA 1
ATOM 3051 C C . ILE B 1 146 ? 9.386 -50.072 53.861 1.00 43.38 194 ILE B C 1
ATOM 3052 O O . ILE B 1 146 ? 9.955 -49.790 54.922 1.00 46.11 194 ILE B O 1
ATOM 3057 N N . PHE B 1 147 ? 8.997 -51.314 53.586 1.00 40.04 195 PHE B N 1
ATOM 3058 C CA . PHE B 1 147 ? 9.244 -52.371 54.557 1.00 43.45 195 PHE B CA 1
ATOM 3059 C C . PHE B 1 147 ? 10.739 -52.548 54.808 1.00 49.16 195 PHE B C 1
ATOM 3060 O O . PHE B 1 147 ? 11.168 -52.738 55.952 1.00 49.06 195 PHE B O 1
ATOM 30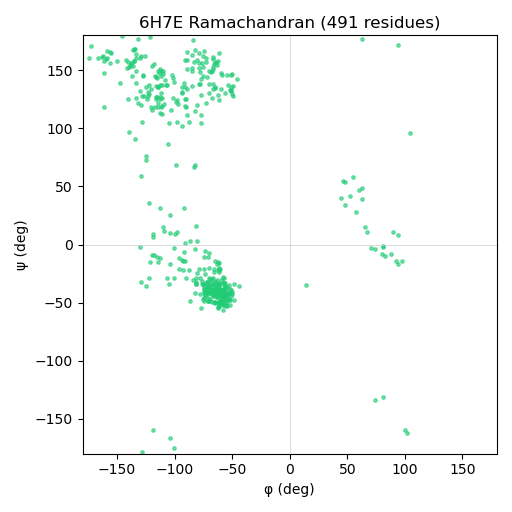68 N N . GLU B 1 148 ? 11.552 -52.473 53.751 1.00 51.47 196 GLU B N 1
ATOM 3069 C CA . GLU B 1 148 ? 12.986 -52.666 53.925 1.00 47.18 196 GLU B CA 1
ATOM 3070 C C . GLU B 1 148 ? 13.589 -51.587 54.812 1.00 34.05 196 GLU B C 1
ATOM 3071 O O . GLU B 1 148 ? 14.426 -51.883 55.670 1.00 47.49 196 GLU B O 1
ATOM 3077 N N . GLU B 1 149 ? 13.194 -50.326 54.613 1.00 38.53 197 GLU B N 1
ATOM 3078 C CA . GLU B 1 149 ? 13.669 -49.261 55.492 1.00 48.55 197 GLU B CA 1
ATOM 3079 C C . GLU B 1 149 ? 13.307 -49.535 56.949 1.00 48.94 197 GLU B C 1
ATOM 3080 O O . GLU B 1 149 ? 14.125 -49.305 57.848 1.00 53.59 197 GLU B O 1
ATOM 3086 N N . LEU B 1 150 ? 12.087 -50.021 57.209 1.00 46.21 198 LEU B N 1
ATOM 3087 C CA . LEU B 1 150 ? 11.695 -50.301 58.589 1.00 47.69 198 LEU B CA 1
ATOM 3088 C C . LEU B 1 150 ? 12.559 -51.384 59.216 1.00 50.14 198 LEU B C 1
ATOM 3089 O O . LEU B 1 150 ? 12.571 -51.516 60.442 1.00 53.10 198 LEU B O 1
ATOM 3094 N N . LEU B 1 151 ? 13.280 -52.169 58.415 1.00 40.47 199 LEU B N 1
ATOM 3095 C CA . LEU B 1 151 ? 14.174 -53.143 59.024 1.00 40.38 199 LEU B CA 1
ATOM 3096 C C . LEU B 1 151 ? 15.427 -52.493 59.600 1.00 41.91 199 LEU B C 1
ATOM 3097 O O . LEU B 1 151 ? 16.173 -53.160 60.322 1.00 47.30 199 LEU B O 1
ATOM 3102 N N . HIS B 1 152 ? 15.667 -51.216 59.305 1.00 40.61 200 HIS B N 1
ATOM 3103 C CA . HIS B 1 152 ? 16.834 -50.491 59.790 1.00 53.69 200 HIS B CA 1
ATOM 3104 C C . HIS B 1 152 ? 16.471 -49.452 60.836 1.00 52.85 200 HIS B C 1
ATOM 3105 O O . HIS B 1 152 ? 17.308 -48.608 61.177 1.00 58.88 200 HIS B O 1
ATOM 3112 N N . ILE B 1 153 ? 15.244 -49.482 61.338 1.00 43.50 201 ILE B N 1
ATOM 3113 C CA . ILE B 1 153 ? 14.752 -48.492 62.287 1.00 39.74 201 ILE B CA 1
ATOM 3114 C C . ILE B 1 153 ? 14.719 -49.153 63.653 1.00 37.98 201 ILE B C 1
ATOM 3115 O O . ILE B 1 153 ? 13.838 -49.976 63.927 1.00 37.64 201 ILE B O 1
ATOM 3120 N N . LYS B 1 154 ? 15.688 -48.799 64.504 1.00 39.22 202 LYS B N 1
ATOM 3121 C CA . LYS B 1 154 ? 15.769 -49.395 65.836 1.00 44.95 202 LYS B CA 1
ATOM 3122 C C . LYS B 1 154 ? 14.428 -49.371 66.559 1.00 37.73 202 LYS B C 1
ATOM 3123 O O . LYS B 1 154 ? 14.105 -50.300 67.304 1.00 42.51 202 LYS B O 1
ATOM 3129 N N . ALA B 1 155 ? 13.623 -48.336 66.331 1.00 43.92 203 ALA B N 1
ATOM 3130 C CA . ALA B 1 155 ? 12.408 -48.149 67.114 1.00 44.70 203 ALA B CA 1
ATOM 3131 C C . ALA B 1 155 ? 11.369 -49.239 66.878 1.00 44.64 203 ALA B C 1
ATOM 3132 O O . ALA B 1 155 ? 10.491 -49.428 67.724 1.00 44.16 203 ALA B O 1
ATOM 3134 N N . VAL B 1 156 ? 11.436 -49.957 65.756 1.00 46.65 204 VAL B N 1
ATOM 3135 C CA . VAL B 1 156 ? 10.473 -51.007 65.450 1.00 47.74 204 VAL B CA 1
ATOM 3136 C C . VAL B 1 156 ? 11.137 -52.373 65.313 1.00 53.28 204 VAL B C 1
ATOM 3137 O O . VAL B 1 156 ? 10.491 -53.333 64.885 1.00 51.15 204 VAL B O 1
ATOM 3141 N N . ALA B 1 157 ? 12.421 -52.484 65.659 1.00 47.22 205 ALA B N 1
ATOM 3142 C CA . ALA B 1 157 ? 13.114 -53.758 65.507 1.00 49.65 205 ALA B CA 1
ATOM 3143 C C . ALA B 1 157 ? 12.507 -54.865 66.354 1.00 53.42 205 ALA B C 1
ATOM 3144 O O . ALA B 1 157 ? 12.810 -56.037 66.114 1.00 67.86 205 ALA B O 1
ATOM 3146 N N . HIS B 1 158 ? 11.663 -54.530 67.326 1.00 51.30 206 HIS B N 1
ATOM 3147 C CA . HIS B 1 158 ? 11.035 -55.527 68.176 1.00 50.10 206 HIS B CA 1
ATOM 3148 C C . HIS B 1 158 ? 9.696 -56.008 67.632 1.00 53.04 206 HIS B C 1
ATOM 3149 O O . HIS B 1 158 ? 9.178 -57.017 68.114 1.00 53.30 206 HIS B O 1
ATOM 3156 N N . LEU B 1 159 ? 9.119 -55.312 66.656 1.00 57.89 207 LEU B N 1
ATOM 3157 C CA . LEU B 1 159 ? 7.850 -55.737 66.092 1.00 54.07 207 LEU B CA 1
ATOM 3158 C C . LEU B 1 159 ? 8.076 -56.803 65.021 1.00 62.93 207 LEU B C 1
ATOM 3159 O O . LEU B 1 159 ? 9.157 -56.917 64.435 1.00 71.40 207 LEU B O 1
ATOM 3164 N N . SER B 1 160 ? 7.034 -57.595 64.775 1.00 51.74 208 SER B N 1
ATOM 3165 C CA . SER B 1 160 ? 7.105 -58.655 63.782 1.00 48.89 208 SER B CA 1
ATOM 3166 C C . SER B 1 160 ? 7.104 -58.082 62.360 1.00 48.07 208 SER B C 1
ATOM 3167 O O . SER B 1 160 ? 6.703 -56.939 62.111 1.00 43.28 208 SER B O 1
ATOM 3170 N N . ASN B 1 161 ? 7.566 -58.902 61.415 1.00 42.64 209 ASN B N 1
ATOM 3171 C CA . ASN B 1 161 ? 7.623 -58.448 60.032 1.00 41.36 209 ASN B CA 1
ATOM 3172 C C . ASN B 1 161 ? 6.232 -58.201 59.460 1.00 37.36 209 ASN B C 1
ATOM 3173 O O . ASN B 1 161 ? 6.056 -57.289 58.644 1.00 45.59 209 ASN B O 1
ATOM 3178 N N . SER B 1 162 ? 5.236 -58.994 59.862 1.00 37.39 210 SER B N 1
ATOM 3179 C CA . SER B 1 162 ? 3.873 -58.726 59.409 1.00 50.41 210 SER B CA 1
ATOM 3180 C C . SER B 1 162 ? 3.372 -57.394 59.953 1.00 56.21 210 SER B C 1
ATOM 3181 O O . SER B 1 162 ? 2.665 -56.655 59.256 1.00 54.63 210 SER B O 1
ATOM 3184 N N . VAL B 1 163 ? 3.740 -57.066 61.194 1.00 51.42 211 VAL B N 1
ATOM 3185 C CA . VAL B 1 163 ? 3.381 -55.768 61.756 1.00 52.38 211 VAL B CA 1
ATOM 3186 C C . VAL B 1 163 ? 4.091 -54.644 61.004 1.00 47.43 211 VAL B C 1
ATOM 3187 O O . VAL B 1 163 ? 3.462 -53.660 60.590 1.00 44.86 211 VAL B O 1
ATOM 3191 N N . LYS B 1 164 ? 5.412 -54.766 60.823 1.00 41.75 212 LYS B N 1
ATOM 3192 C CA . LYS B 1 164 ? 6.139 -53.790 60.016 1.00 36.91 212 LYS B CA 1
ATOM 3193 C C . LYS B 1 164 ? 5.477 -53.611 58.652 1.00 32.78 212 LYS B C 1
ATOM 3194 O O . LYS B 1 164 ? 5.402 -52.495 58.121 1.00 39.58 212 LYS B O 1
ATOM 3200 N N . ARG B 1 165 ? 4.979 -54.701 58.073 1.00 33.66 213 ARG B N 1
ATOM 3201 C CA . ARG B 1 165 ? 4.238 -54.598 56.819 1.00 47.84 213 ARG B CA 1
ATOM 3202 C C . ARG B 1 165 ? 3.029 -53.683 56.979 1.00 41.21 213 ARG B C 1
ATOM 3203 O O . ARG B 1 165 ? 2.815 -52.762 56.181 1.00 45.18 213 ARG B O 1
ATOM 3211 N N . GLU B 1 166 ? 2.226 -53.926 58.015 1.00 41.93 214 GLU B N 1
ATOM 3212 C CA . GLU B 1 166 ? 1.055 -53.092 58.264 1.00 37.96 214 GLU B CA 1
ATOM 3213 C C . GLU B 1 166 ? 1.435 -51.620 58.368 1.00 38.87 214 GLU B C 1
ATOM 3214 O O . GLU B 1 166 ? 0.805 -50.761 57.741 1.00 40.44 214 GLU B O 1
ATOM 3220 N N . LEU B 1 167 ? 2.482 -51.313 59.148 1.00 37.51 215 LEU B N 1
ATOM 3221 C CA . LEU B 1 167 ? 2.956 -49.933 59.252 1.00 32.46 215 LEU B CA 1
ATOM 3222 C C . LEU B 1 167 ? 3.365 -49.391 57.890 1.00 40.61 215 LEU B C 1
ATOM 3223 O O . LEU B 1 167 ? 3.026 -48.252 57.536 1.00 38.02 215 LEU B O 1
ATOM 3228 N N . ALA B 1 168 ? 4.101 -50.190 57.112 1.00 33.46 216 ALA B N 1
ATOM 3229 C CA . ALA B 1 168 ? 4.518 -49.736 55.790 1.00 40.96 216 ALA B CA 1
ATOM 3230 C C . ALA B 1 168 ? 3.327 -49.222 54.996 1.00 30.95 216 ALA B C 1
ATOM 3231 O O . ALA B 1 168 ? 3.416 -48.196 54.311 1.00 30.55 216 ALA B O 1
ATOM 3233 N N . ALA B 1 169 ? 2.183 -49.896 55.119 1.00 36.57 217 ALA B N 1
ATOM 3234 C CA . ALA B 1 169 ? 1.021 -49.509 54.330 1.00 40.93 217 ALA B CA 1
ATOM 3235 C C . ALA B 1 169 ? 0.424 -48.178 54.770 1.00 47.91 217 ALA B C 1
ATOM 3236 O O . ALA B 1 169 ? -0.292 -47.553 53.983 1.00 48.22 217 ALA B O 1
ATOM 3238 N N . VAL B 1 170 ? 0.701 -47.717 55.989 1.00 44.88 218 VAL B N 1
ATOM 3239 C CA . VAL B 1 170 ? 0.113 -46.475 56.482 1.00 41.73 218 VAL B CA 1
ATOM 3240 C C . VAL B 1 170 ? 1.142 -45.396 56.804 1.00 38.71 218 VAL B C 1
ATOM 3241 O O . VAL B 1 170 ? 0.743 -44.254 57.084 1.00 39.67 218 VAL B O 1
ATOM 3245 N N . LEU B 1 171 ? 2.441 -45.698 56.795 1.00 38.34 219 LEU B N 1
ATOM 3246 C CA . LEU B 1 171 ? 3.444 -44.661 57.030 1.00 45.90 219 LEU B CA 1
ATOM 3247 C C . LEU B 1 171 ? 3.176 -43.443 56.158 1.00 51.42 219 LEU B C 1
ATOM 3248 O O . LEU B 1 171 ? 2.884 -43.566 54.966 1.00 46.43 219 LEU B O 1
ATOM 3253 N N . LEU B 1 172 ? 3.296 -42.262 56.762 1.00 44.29 220 LEU B N 1
ATOM 3254 C CA . LEU B 1 172 ? 3.256 -40.996 56.046 1.00 41.88 220 LEU B CA 1
ATOM 3255 C C . LEU B 1 172 ? 4.603 -40.300 56.164 1.00 45.26 220 LEU B C 1
ATOM 3256 O O . LEU B 1 172 ? 5.262 -40.364 57.208 1.00 48.86 220 LEU B O 1
ATOM 3261 N N . PHE B 1 173 ? 5.001 -39.639 55.084 1.00 31.53 221 PHE B N 1
ATOM 3262 C CA . PHE B 1 173 ? 6.260 -38.917 55.009 1.00 35.12 221 PHE B CA 1
ATOM 3263 C C . PHE B 1 173 ? 6.005 -37.468 55.391 1.00 35.99 221 PHE B C 1
ATOM 3264 O O . PHE B 1 173 ? 5.076 -36.842 54.875 1.00 35.95 221 PHE B O 1
ATOM 3272 N N . GLU B 1 174 ? 6.810 -36.939 56.308 1.00 32.61 222 GLU B N 1
ATOM 3273 C CA . GLU B 1 174 ? 6.599 -35.584 56.814 1.00 34.06 222 GLU B CA 1
ATOM 3274 C C . GLU B 1 174 ? 7.949 -34.905 56.950 1.00 39.76 222 GLU B C 1
ATOM 3275 O O . GLU B 1 174 ? 8.665 -35.112 57.944 1.00 40.05 222 GLU B O 1
ATOM 3281 N N . PRO B 1 175 ? 8.342 -34.114 55.964 1.00 39.23 223 PRO B N 1
ATOM 3282 C CA . PRO B 1 175 ? 9.608 -33.392 56.051 1.00 42.91 223 PRO B CA 1
ATOM 3283 C C . PRO B 1 175 ? 9.465 -32.033 56.716 1.00 40.60 223 PRO B C 1
ATOM 3284 O O . PRO B 1 175 ? 8.420 -31.381 56.678 1.00 41.75 223 PRO B O 1
ATOM 3288 N N . HIS B 1 176 ? 10.552 -31.621 57.351 1.00 42.78 224 HIS B N 1
ATOM 3289 C CA . HIS B 1 176 ? 10.698 -30.281 57.887 1.00 31.21 224 HIS B CA 1
ATOM 3290 C C . HIS B 1 176 ? 12.067 -29.766 57.489 1.00 47.51 224 HIS B C 1
ATOM 3291 O O . HIS B 1 176 ? 13.011 -30.543 57.309 1.00 62.78 224 HIS B O 1
ATOM 3298 N N . SER B 1 177 ? 12.156 -28.454 57.303 1.00 40.29 225 SER B N 1
ATOM 3299 C CA . SER B 1 177 ? 13.374 -27.863 56.766 1.00 41.30 225 SER B CA 1
ATOM 3300 C C . SER B 1 177 ? 14.221 -27.151 57.815 1.00 32.27 225 SER B C 1
ATOM 3301 O O . SER B 1 177 ? 15.453 -27.193 57.729 1.00 38.31 225 SER B O 1
ATOM 3304 N N . LYS B 1 178 ? 13.604 -26.525 58.816 1.00 30.25 226 LYS B N 1
ATOM 3305 C CA . LYS B 1 178 ? 14.257 -25.509 59.633 1.00 33.82 226 LYS B CA 1
ATOM 3306 C C . LYS B 1 178 ? 14.446 -26.001 61.063 1.00 40.47 226 LYS B C 1
ATOM 3307 O O . LYS B 1 178 ? 13.477 -26.400 61.716 1.00 38.49 226 LYS B O 1
ATOM 3313 N N . ALA B 1 179 ? 15.687 -25.960 61.550 1.00 36.39 227 ALA B N 1
ATOM 3314 C CA . ALA B 1 179 ? 15.974 -26.296 62.940 1.00 29.59 227 ALA B CA 1
ATOM 3315 C C . ALA B 1 179 ? 15.286 -25.326 63.896 1.00 29.30 227 ALA B C 1
ATOM 3316 O O . ALA B 1 179 ? 15.010 -24.166 63.561 1.00 30.85 227 ALA B O 1
ATOM 3318 N N . GLY B 1 180 ? 15.027 -25.812 65.116 1.00 34.40 228 GLY B N 1
ATOM 3319 C CA . GLY B 1 180 ? 14.358 -25.023 66.130 1.00 24.33 228 GLY B CA 1
ATOM 3320 C C . GLY B 1 180 ? 12.855 -24.979 65.998 1.00 23.91 228 GLY B C 1
ATOM 3321 O O . GLY B 1 180 ? 12.192 -24.375 66.849 1.00 40.39 228 GLY B O 1
ATOM 3322 N N . THR B 1 181 ? 12.293 -25.624 64.982 1.00 23.81 229 THR B N 1
ATOM 3323 C CA . THR B 1 181 ? 10.844 -25.709 64.832 1.00 27.56 229 THR B CA 1
ATOM 3324 C C . THR B 1 181 ? 10.218 -26.565 65.940 1.00 30.57 229 THR B C 1
ATOM 3325 O O . THR B 1 181 ? 10.599 -27.725 66.139 1.00 26.44 229 THR B O 1
ATOM 3329 N N . VAL B 1 182 ? 9.236 -26.005 66.642 1.00 33.48 230 VAL B N 1
ATOM 3330 C CA . VAL B 1 182 ? 8.488 -26.761 67.644 1.00 22.73 230 VAL B CA 1
ATOM 3331 C C . VAL B 1 182 ? 7.495 -27.662 66.921 1.00 22.64 230 VAL B C 1
ATOM 3332 O O . VAL B 1 182 ? 6.521 -27.188 66.341 1.00 36.32 230 VAL B O 1
ATOM 3336 N N . LEU B 1 183 ? 7.731 -28.969 66.975 1.00 22.73 231 LEU B N 1
ATOM 3337 C CA . LEU B 1 183 ? 6.869 -29.901 66.261 1.00 22.74 231 LEU B CA 1
ATOM 3338 C C . LEU B 1 183 ? 5.511 -30.044 66.949 1.00 34.88 231 LEU B C 1
ATOM 3339 O O . LEU B 1 183 ? 4.473 -30.094 66.282 1.00 34.57 231 LEU B O 1
ATOM 3344 N N . PHE B 1 184 ? 5.501 -30.140 68.280 1.00 26.75 232 PHE B N 1
ATOM 3345 C CA . PHE B 1 184 ? 4.275 -30.034 69.062 1.00 22.21 232 PHE B CA 1
ATOM 3346 C C . PHE B 1 184 ? 4.666 -29.762 70.514 1.00 36.39 232 PHE B C 1
ATOM 3347 O O . PHE B 1 184 ? 5.812 -29.983 70.923 1.00 26.52 232 PHE B O 1
ATOM 3355 N N . SER B 1 185 ? 3.706 -29.261 71.287 1.00 27.02 233 SER B N 1
ATOM 3356 C CA . SER B 1 185 ? 3.975 -28.746 72.626 1.00 26.24 233 SER B CA 1
ATOM 3357 C C . SER B 1 185 ? 3.346 -29.619 73.705 1.00 26.21 233 SER B C 1
ATOM 3358 O O . SER B 1 185 ? 2.249 -30.167 73.525 1.00 23.95 233 SER B O 1
ATOM 3361 N N . GLN B 1 186 ? 4.043 -29.729 74.837 1.00 31.28 234 GLN B N 1
ATOM 3362 C CA . GLN B 1 186 ? 3.508 -30.425 76.007 1.00 25.65 234 GLN B CA 1
ATOM 3363 C C . GLN B 1 186 ? 2.110 -29.909 76.355 1.00 25.39 234 GLN B C 1
ATOM 3364 O O . GLN B 1 186 ? 1.857 -28.698 76.356 1.00 24.44 234 GLN B O 1
ATOM 3370 N N . GLY B 1 187 ? 1.195 -30.837 76.638 1.00 21.85 235 GLY B N 1
ATOM 3371 C CA . GLY B 1 187 ? -0.200 -30.483 76.836 1.00 23.10 235 GLY B CA 1
ATOM 3372 C C . GLY B 1 187 ? -1.099 -30.555 75.603 1.00 30.26 235 GLY B C 1
ATOM 3373 O O . GLY B 1 187 ? -2.321 -30.523 75.754 1.00 24.20 235 GLY B O 1
ATOM 3374 N N . ASP B 1 188 ? -0.546 -30.648 74.399 1.00 21.72 236 ASP B N 1
ATOM 3375 C CA . ASP B 1 188 ? -1.341 -30.654 73.178 1.00 21.76 236 ASP B CA 1
ATOM 3376 C C . ASP B 1 188 ? -2.084 -31.974 73.022 1.00 22.00 236 ASP B C 1
ATOM 3377 O O . ASP B 1 188 ? -1.672 -33.023 73.531 1.00 22.16 236 ASP B O 1
ATOM 3382 N N . LYS B 1 189 ? -3.167 -31.928 72.260 1.00 22.08 237 LYS B N 1
ATOM 3383 C CA . LYS B 1 189 ? -3.798 -33.170 71.854 1.00 22.40 237 LYS B CA 1
ATOM 3384 C C . LYS B 1 189 ? -2.849 -33.953 70.959 1.00 29.79 237 LYS B C 1
ATOM 3385 O O . LYS B 1 189 ? -2.234 -33.398 70.043 1.00 24.46 237 LYS B O 1
ATOM 3391 N N . GLY B 1 190 ? -2.736 -35.254 71.223 1.00 26.76 238 GLY B N 1
ATOM 3392 C CA . GLY B 1 190 ? -1.760 -36.090 70.575 1.00 26.33 238 GLY B CA 1
ATOM 3393 C C . GLY B 1 190 ? -2.405 -36.825 69.422 1.00 39.73 238 GLY B C 1
ATOM 3394 O O . GLY B 1 190 ? -3.385 -37.551 69.599 1.00 39.66 238 GLY B O 1
ATOM 3395 N N . THR B 1 191 ? -1.831 -36.655 68.240 1.00 46.76 239 THR B N 1
ATOM 3396 C CA . THR B 1 191 ? -2.489 -37.042 67.008 1.00 64.04 239 THR B CA 1
ATOM 3397 C C . THR B 1 191 ? -1.703 -38.055 66.176 1.00 62.03 239 THR B C 1
ATOM 3398 O O . THR B 1 191 ? -2.282 -38.669 65.270 1.00 57.07 239 THR B O 1
ATOM 3402 N N . SER B 1 192 ? -0.419 -38.262 66.458 1.00 50.68 240 SER B N 1
ATOM 3403 C CA . SER B 1 192 ? 0.404 -39.067 65.570 1.00 45.53 240 SER B CA 1
ATOM 3404 C C . SER B 1 192 ? 1.583 -39.644 66.337 1.00 46.07 240 SER B C 1
ATOM 3405 O O . SER B 1 192 ? 2.012 -39.104 67.361 1.00 42.15 240 SER B O 1
ATOM 3408 N N . TRP B 1 193 ? 2.105 -40.749 65.806 1.00 43.09 241 TRP B N 1
ATOM 3409 C CA . TRP B 1 193 ? 3.338 -41.383 66.258 1.00 34.77 241 TRP B CA 1
ATOM 3410 C C . TRP B 1 193 ? 4.441 -41.136 65.233 1.00 39.78 241 TRP B C 1
ATOM 3411 O O . TRP B 1 193 ? 4.209 -41.222 64.020 1.00 32.69 241 TRP B O 1
ATOM 3422 N N . TYR B 1 194 ? 5.638 -40.811 65.717 1.00 35.77 242 TYR B N 1
ATOM 3423 C CA . TYR B 1 194 ? 6.708 -40.310 64.866 1.00 36.52 242 TYR B CA 1
ATOM 3424 C C . TYR B 1 194 ? 7.915 -41.224 64.938 1.00 37.17 242 TYR B C 1
ATOM 3425 O O . TYR B 1 194 ? 8.339 -41.618 66.034 1.00 32.24 242 TYR B O 1
ATOM 3434 N N . ILE B 1 195 ? 8.461 -41.542 63.763 1.00 27.38 243 ILE B N 1
ATOM 3435 C CA . ILE B 1 195 ? 9.757 -42.195 63.613 1.00 31.15 243 ILE B CA 1
ATOM 3436 C C . ILE B 1 195 ? 10.693 -41.191 62.958 1.00 33.49 243 ILE B C 1
ATOM 3437 O O . ILE B 1 195 ? 10.297 -40.485 62.023 1.00 37.16 243 ILE B O 1
ATOM 3442 N N . ILE B 1 196 ? 11.924 -41.110 63.452 1.00 26.24 244 ILE B N 1
ATOM 3443 C CA . ILE B 1 196 ? 12.904 -40.179 62.904 1.00 28.14 244 ILE B CA 1
ATOM 3444 C C . ILE B 1 196 ? 13.664 -40.880 61.780 1.00 32.21 244 ILE B C 1
ATOM 3445 O O . ILE B 1 196 ? 14.428 -41.819 62.020 1.00 35.50 244 ILE B O 1
ATOM 3450 N N . TRP B 1 197 ? 13.448 -40.430 60.546 1.00 35.54 245 TRP B N 1
ATOM 3451 C CA . TRP B 1 197 ? 14.228 -40.941 59.424 1.00 36.11 245 TRP B CA 1
ATOM 3452 C C . TRP B 1 197 ? 15.519 -40.152 59.262 1.00 36.00 245 TRP B C 1
ATOM 3453 O O . TRP B 1 197 ? 16.596 -40.742 59.154 1.00 44.77 245 TRP B O 1
ATOM 3464 N N . LYS B 1 198 ? 15.429 -38.824 59.265 1.00 39.72 246 LYS B N 1
ATOM 3465 C CA . LYS B 1 198 ? 16.588 -37.947 59.155 1.00 26.80 246 LYS B CA 1
ATOM 3466 C C . LYS B 1 198 ? 16.482 -36.853 60.207 1.00 26.39 246 LYS B C 1
ATOM 3467 O O . LYS B 1 198 ? 15.405 -36.293 60.409 1.00 25.97 246 LYS B O 1
ATOM 3473 N N . GLY B 1 199 ? 17.600 -36.521 60.842 1.00 26.58 247 GLY B N 1
ATOM 3474 C CA . GLY B 1 199 ? 17.640 -35.429 61.793 1.00 26.29 247 GLY B CA 1
ATOM 3475 C C . GLY B 1 199 ? 17.615 -35.904 63.231 1.00 29.36 247 GLY B C 1
ATOM 3476 O O . GLY B 1 199 ? 17.905 -37.058 63.550 1.00 31.02 247 GLY B O 1
ATOM 3477 N N . SER B 1 200 ? 17.273 -34.975 64.117 1.00 31.49 248 SER B N 1
ATOM 3478 C CA . SER B 1 200 ? 17.245 -35.260 65.545 1.00 34.41 248 SER B CA 1
ATOM 3479 C C . SER B 1 200 ? 16.405 -34.187 66.234 1.00 28.64 248 SER B C 1
ATOM 3480 O O . SER B 1 200 ? 16.149 -33.121 65.672 1.00 28.18 248 SER B O 1
ATOM 3483 N N . VAL B 1 201 ? 15.962 -34.485 67.454 1.00 25.30 249 VAL B N 1
ATOM 3484 C CA . VAL B 1 201 ? 15.032 -33.607 68.157 1.00 29.43 249 VAL B CA 1
ATOM 3485 C C . VAL B 1 201 ? 15.405 -33.494 69.631 1.00 30.17 249 VAL B C 1
ATOM 3486 O O . VAL B 1 201 ? 15.978 -34.412 70.228 1.00 28.28 249 VAL B O 1
ATOM 3490 N N . ASN B 1 202 ? 15.028 -32.366 70.221 1.00 30.15 250 ASN B N 1
ATOM 3491 C CA . ASN B 1 202 ? 15.060 -32.173 71.662 1.00 27.06 250 ASN B CA 1
ATOM 3492 C C . ASN B 1 202 ? 13.717 -32.551 72.279 1.00 30.23 250 ASN B C 1
ATOM 3493 O O . ASN B 1 202 ? 12.659 -32.243 71.716 1.00 30.19 250 ASN B O 1
ATOM 3498 N N . VAL B 1 203 ? 13.769 -33.224 73.433 1.00 24.52 251 VAL B N 1
ATOM 3499 C CA . VAL B 1 203 ? 12.585 -33.566 74.231 1.00 24.26 251 VAL B CA 1
ATOM 3500 C C . VAL B 1 203 ? 12.638 -32.739 75.512 1.00 27.55 251 VAL B C 1
ATOM 3501 O O . VAL B 1 203 ? 13.529 -32.915 76.358 1.00 24.61 251 VAL B O 1
ATOM 3505 N N . VAL B 1 204 ? 11.700 -31.811 75.645 1.00 23.82 252 VAL B N 1
ATOM 3506 C CA . VAL B 1 204 ? 11.718 -30.821 76.711 1.00 23.78 252 VAL B CA 1
ATOM 3507 C C . VAL B 1 204 ? 10.423 -30.951 77.506 1.00 31.65 252 VAL B C 1
ATOM 3508 O O . VAL B 1 204 ? 9.331 -30.982 76.924 1.00 26.77 252 VAL B O 1
ATOM 3512 N N . THR B 1 205 ? 10.538 -31.043 78.828 1.00 23.67 253 THR B N 1
ATOM 3513 C CA . THR B 1 205 ? 9.369 -30.974 79.708 1.00 23.43 253 THR B CA 1
ATOM 3514 C C . THR B 1 205 ? 9.401 -29.719 80.569 1.00 23.40 253 THR B C 1
ATOM 3515 O O . THR B 1 205 ? 10.466 -29.238 80.968 1.00 30.02 253 THR B O 1
ATOM 3519 N N . HIS B 1 206 ? 8.212 -29.201 80.878 1.00 23.49 254 HIS B N 1
ATOM 3520 C CA . HIS B 1 206 ? 8.114 -28.135 81.868 1.00 23.08 254 HIS B CA 1
ATOM 3521 C C . HIS B 1 206 ? 8.810 -28.507 83.171 1.00 23.48 254 HIS B C 1
ATOM 3522 O O . HIS B 1 206 ? 9.417 -27.652 83.815 1.00 24.00 254 HIS B O 1
ATOM 3529 N N . GLY B 1 207 ? 8.775 -29.780 83.557 1.00 23.66 255 GLY B N 1
ATOM 3530 C CA . GLY B 1 207 ? 9.268 -30.141 84.874 1.00 24.08 255 GLY B CA 1
ATOM 3531 C C . GLY B 1 207 ? 10.771 -30.286 84.977 1.00 32.13 255 GLY B C 1
ATOM 3532 O O . GLY B 1 207 ? 11.341 -30.058 86.051 1.00 27.78 255 GLY B O 1
ATOM 3533 N N . LYS B 1 208 ? 11.438 -30.666 83.880 1.00 29.92 256 LYS B N 1
ATOM 3534 C CA . LYS B 1 208 ? 12.862 -30.962 83.924 1.00 26.87 256 LYS B CA 1
ATOM 3535 C C . LYS B 1 208 ? 13.680 -30.255 82.854 1.00 29.60 256 LYS B C 1
ATOM 3536 O O . LYS B 1 208 ? 14.907 -30.404 82.838 1.00 35.34 256 LYS B O 1
ATOM 3542 N N . GLY B 1 209 ? 13.057 -29.487 81.976 1.00 31.67 257 GLY B N 1
ATOM 3543 C CA . GLY B 1 209 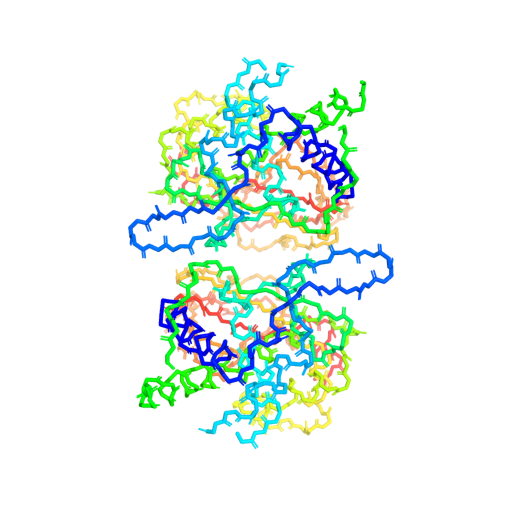? 13.815 -28.920 80.885 1.00 25.74 257 GLY B CA 1
ATOM 3544 C C . GLY B 1 209 ? 14.132 -29.976 79.863 1.00 33.48 257 GLY B C 1
ATOM 3545 O O . GLY B 1 209 ? 13.231 -30.743 79.504 1.00 29.08 257 GLY B O 1
ATOM 3546 N N . LEU B 1 210 ? 15.391 -30.032 79.405 1.00 33.28 258 LEU B N 1
ATOM 3547 C CA . LEU B 1 210 ? 15.784 -30.950 78.340 1.00 25.40 258 LEU B CA 1
ATOM 3548 C C . LEU B 1 210 ? 15.995 -32.332 78.938 1.00 28.24 258 LEU B C 1
ATOM 3549 O O . LEU B 1 210 ? 16.870 -32.518 79.784 1.00 39.51 258 LEU B O 1
ATOM 3554 N N . VAL B 1 211 ? 15.238 -33.313 78.465 1.00 26.54 259 VAL B N 1
ATOM 3555 C CA . VAL B 1 211 ? 15.190 -34.604 79.131 1.00 27.10 259 VAL B CA 1
ATOM 3556 C C . VAL B 1 211 ? 15.962 -35.625 78.296 1.00 38.27 259 VAL B C 1
ATOM 3557 O O . VAL B 1 211 ? 16.496 -36.619 78.811 1.00 37.12 259 VAL B O 1
ATOM 3561 N N . THR B 1 212 ? 15.996 -35.412 76.985 1.00 28.90 260 THR B N 1
ATOM 3562 C CA . THR B 1 212 ? 16.750 -36.325 76.125 1.00 29.40 260 THR B CA 1
ATOM 3563 C C . THR B 1 212 ? 16.739 -35.781 74.699 1.00 26.14 260 THR B C 1
ATOM 3564 O O . THR B 1 212 ? 15.935 -34.909 74.368 1.00 35.81 260 THR B O 1
ATOM 3568 N N . THR B 1 213 ? 17.684 -36.251 73.879 1.00 28.42 261 THR B N 1
ATOM 3569 C CA . THR B 1 213 ? 17.690 -35.987 72.443 1.00 32.10 261 THR B CA 1
ATOM 3570 C C . THR B 1 213 ? 17.515 -37.309 71.713 1.00 26.55 261 THR B C 1
ATOM 3571 O O . THR B 1 213 ? 18.109 -38.319 72.089 1.00 34.64 261 THR B O 1
ATOM 3575 N N . LEU B 1 214 ? 16.677 -37.308 70.690 1.00 27.51 262 LEU B N 1
ATOM 3576 C CA . LEU B 1 214 ? 16.434 -38.485 69.878 1.00 26.39 262 LEU B CA 1
ATOM 3577 C C . LEU B 1 214 ? 17.039 -38.277 68.490 1.00 27.04 262 LEU B C 1
ATOM 3578 O O . LEU B 1 214 ? 17.065 -37.156 67.968 1.00 29.07 262 LEU B O 1
ATOM 3583 N N . HIS B 1 215 ? 17.516 -39.369 67.890 1.00 26.97 263 HIS B N 1
ATOM 3584 C CA . HIS B 1 215 ? 18.253 -39.322 66.629 1.00 37.95 263 HIS B CA 1
ATOM 3585 C C . HIS B 1 215 ? 17.631 -40.301 65.641 1.00 36.10 263 HIS B C 1
ATOM 3586 O O . HIS B 1 215 ? 16.633 -40.969 65.947 1.00 31.29 263 HIS B O 1
ATOM 3593 N N . GLU B 1 216 ? 18.242 -40.381 64.451 1.00 29.90 264 GLU B N 1
ATOM 3594 C CA . GLU B 1 216 ? 17.755 -41.241 63.375 1.00 30.27 264 GLU B CA 1
ATOM 3595 C C . GLU B 1 216 ? 17.531 -42.656 63.868 1.00 29.99 264 GLU B C 1
ATOM 3596 O O . GLU B 1 216 ? 18.388 -43.237 64.540 1.00 32.39 264 GLU B O 1
ATOM 3602 N N . GLY B 1 217 ? 16.369 -43.212 63.525 1.00 28.03 265 GLY B N 1
ATOM 3603 C CA . GLY B 1 217 ? 15.963 -44.500 64.037 1.00 31.71 265 GLY B CA 1
ATOM 3604 C C . GLY B 1 217 ? 15.213 -44.483 65.358 1.00 34.52 265 GLY B C 1
ATOM 3605 O O . GLY B 1 217 ? 14.709 -45.535 65.773 1.00 31.46 265 GLY B O 1
ATOM 3606 N N . ASP B 1 218 ? 15.123 -43.343 66.036 1.00 27.65 266 ASP B N 1
ATOM 3607 C CA . ASP B 1 218 ? 14.337 -43.248 67.262 1.00 31.12 266 ASP B CA 1
ATOM 3608 C C . ASP B 1 218 ? 12.894 -42.858 66.948 1.00 28.72 266 ASP B C 1
ATOM 3609 O O . ASP B 1 218 ? 12.563 -42.414 65.848 1.00 32.17 266 ASP B O 1
ATOM 3614 N N . ASP B 1 219 ? 12.025 -43.021 67.937 1.00 38.23 267 ASP B N 1
ATOM 3615 C CA . ASP B 1 219 ? 10.617 -42.684 67.781 1.00 35.04 267 ASP B CA 1
ATOM 3616 C C . ASP B 1 219 ? 10.151 -41.881 68.985 1.00 38.66 267 ASP B C 1
ATOM 3617 O O . ASP B 1 219 ? 10.778 -41.900 70.044 1.00 36.27 267 ASP B O 1
ATOM 3622 N N . PHE B 1 220 ? 9.037 -41.172 68.805 1.00 30.38 268 PHE B N 1
ATOM 3623 C CA . PHE B 1 220 ? 8.414 -40.423 69.886 1.00 34.56 268 PHE B CA 1
ATOM 3624 C C . PHE B 1 220 ? 6.948 -40.182 69.530 1.00 36.12 268 PHE B C 1
ATOM 3625 O O . PHE B 1 220 ? 6.522 -40.361 68.392 1.00 24.85 268 PHE B O 1
ATOM 3633 N N . GLY B 1 221 ? 6.183 -39.759 70.526 1.00 35.07 269 GLY B N 1
ATOM 3634 C CA . GLY B 1 221 ? 4.762 -39.483 70.377 1.00 24.29 269 GLY B CA 1
ATOM 3635 C C . GLY B 1 221 ? 3.817 -40.640 70.631 1.00 32.94 269 GLY B C 1
ATOM 3636 O O . GLY B 1 221 ? 2.627 -40.520 70.325 1.00 38.96 269 GLY B O 1
ATOM 3637 N N . GLN B 1 222 ? 4.301 -41.754 71.173 1.00 25.56 270 GLN B N 1
ATOM 3638 C CA . GLN B 1 222 ? 3.452 -42.908 71.411 1.00 35.73 270 GLN B CA 1
ATOM 3639 C C . GLN B 1 222 ? 2.648 -42.762 72.692 1.00 38.86 270 GLN B C 1
ATOM 3640 O O . GLN B 1 222 ? 1.518 -43.255 72.765 1.00 42.51 270 GLN B O 1
ATOM 3646 N N . LEU B 1 223 ? 3.201 -42.084 73.698 1.00 26.64 271 LEU B N 1
ATOM 3647 C CA . LEU B 1 223 ? 2.552 -42.058 75.001 1.00 34.48 271 LEU B CA 1
ATOM 3648 C C . LEU B 1 223 ? 1.159 -41.460 74.899 1.00 35.83 271 LEU B C 1
ATOM 3649 O O . LEU B 1 223 ? 0.211 -41.969 75.511 1.00 37.86 271 LEU B O 1
ATOM 3654 N N . ALA B 1 224 ? 1.010 -40.384 74.122 1.00 32.08 272 ALA B N 1
ATOM 3655 C CA . ALA B 1 224 ? -0.287 -39.726 74.048 1.00 34.62 272 ALA B CA 1
ATOM 3656 C C . ALA B 1 224 ? -1.320 -40.638 73.414 1.00 40.47 272 ALA B C 1
ATOM 3657 O O . ALA B 1 224 ? -2.492 -40.598 73.798 1.00 32.37 272 ALA B O 1
ATOM 3659 N N . LEU B 1 225 ? -0.903 -41.496 72.480 1.00 43.75 273 LEU B N 1
ATOM 3660 C CA . LEU B 1 225 ? -1.852 -42.375 71.799 1.00 37.67 273 LEU B CA 1
ATOM 3661 C C . LEU B 1 225 ? -2.172 -43.618 72.622 1.00 47.06 273 LEU B C 1
ATOM 3662 O O . LEU B 1 225 ? -3.332 -44.036 72.689 1.00 53.17 273 LEU B O 1
ATOM 3667 N N . VAL B 1 226 ? -1.166 -44.232 73.247 1.00 43.58 274 VAL B N 1
ATOM 3668 C CA . VAL B 1 226 ? -1.437 -45.445 74.015 1.00 49.62 274 VAL B CA 1
ATOM 3669 C C . VAL B 1 226 ? -2.108 -45.117 75.350 1.00 50.19 274 VAL B C 1
ATOM 3670 O O . VAL B 1 226 ? -2.899 -45.915 75.862 1.00 54.12 274 VAL B O 1
ATOM 3674 N N . ASN B 1 227 ? -1.810 -43.960 75.938 1.00 52.38 275 ASN B N 1
ATOM 3675 C CA . ASN B 1 227 ? -2.431 -43.569 77.198 1.00 50.48 275 ASN B CA 1
ATOM 3676 C C . ASN B 1 227 ? -3.669 -42.709 77.008 1.00 47.11 275 ASN B C 1
ATOM 3677 O O . ASN B 1 227 ? -4.422 -42.518 77.968 1.00 50.32 275 ASN B O 1
ATOM 3682 N N . ASP B 1 228 ? -3.892 -42.183 75.806 1.00 53.66 276 ASP B N 1
ATOM 3683 C CA . ASP B 1 228 ? -5.044 -41.326 75.535 1.00 64.41 276 ASP B CA 1
ATOM 3684 C C . ASP B 1 228 ? -4.994 -40.046 76.374 1.00 59.90 276 ASP B C 1
ATOM 3685 O O . ASP B 1 228 ? -5.972 -39.650 77.002 1.00 70.03 276 ASP B O 1
ATOM 3690 N N . ALA B 1 229 ? -3.842 -39.390 76.367 1.00 43.06 277 ALA B N 1
ATOM 3691 C CA . ALA B 1 229 ? -3.548 -38.242 77.210 1.00 39.95 277 ALA B CA 1
ATOM 3692 C C . ALA B 1 229 ? -2.873 -37.148 76.405 1.00 33.61 277 ALA B C 1
ATOM 3693 O O . ALA B 1 229 ? -2.415 -37.373 75.278 1.00 36.80 277 ALA B O 1
ATOM 3695 N N . PRO B 1 230 ? -2.763 -35.955 76.973 1.00 35.09 278 PRO B N 1
ATOM 3696 C CA . PRO B 1 230 ? -2.046 -34.886 76.277 1.00 22.53 278 PRO B CA 1
ATOM 3697 C C . PRO B 1 230 ? -0.569 -35.224 76.158 1.00 27.51 278 PRO B C 1
ATOM 3698 O O . PRO B 1 230 ? -0.039 -36.043 76.911 1.00 30.03 278 PRO B O 1
ATOM 3702 N N . ARG B 1 231 ? 0.105 -34.563 75.209 1.00 22.48 279 ARG B N 1
ATOM 3703 C CA . ARG B 1 231 ? 1.544 -34.751 75.048 1.00 22.59 279 ARG B CA 1
ATOM 3704 C C . ARG B 1 231 ? 2.255 -34.441 76.364 1.00 22.58 279 ARG B C 1
ATOM 3705 O O . ARG B 1 231 ? 2.043 -33.388 76.968 1.00 22.34 279 ARG B O 1
ATOM 3713 N N . ALA B 1 232 ? 3.120 -35.346 76.781 1.00 24.44 280 ALA B N 1
ATOM 3714 C CA . ALA B 1 232 ? 3.912 -35.179 77.988 1.00 26.88 280 ALA B CA 1
ATOM 3715 C C . ALA B 1 232 ? 5.215 -34.414 77.765 1.00 32.59 280 ALA B C 1
ATOM 3716 O O . ALA B 1 232 ? 6.000 -34.285 78.709 1.00 31.97 280 ALA B O 1
ATOM 3718 N N . ALA B 1 233 ? 5.486 -33.934 76.553 1.00 22.86 281 ALA B N 1
ATOM 3719 C CA . ALA B 1 233 ? 6.717 -33.194 76.304 1.00 25.43 281 ALA B CA 1
ATOM 3720 C C . ALA B 1 233 ? 6.576 -32.392 75.021 1.00 27.53 281 ALA B C 1
ATOM 3721 O O . ALA B 1 233 ? 5.721 -32.675 74.175 1.00 22.58 281 ALA B O 1
ATOM 3723 N N . THR B 1 234 ? 7.408 -31.356 74.927 1.00 22.68 282 THR B N 1
ATOM 3724 C CA . THR B 1 234 ? 7.613 -30.575 73.720 1.00 24.04 282 THR B CA 1
ATOM 3725 C C . THR B 1 234 ? 8.755 -31.177 72.908 1.00 30.07 282 THR B C 1
ATOM 3726 O O . THR B 1 234 ? 9.787 -31.570 73.468 1.00 23.18 282 THR B O 1
ATOM 3730 N N . ILE B 1 235 ? 8.549 -31.280 71.591 1.00 23.51 283 ILE B N 1
ATOM 3731 C CA . ILE B 1 235 ? 9.554 -31.794 70.656 1.00 23.14 283 ILE B CA 1
ATOM 3732 C C . ILE B 1 235 ? 10.054 -30.646 69.778 1.00 26.20 283 ILE B C 1
ATOM 3733 O O . ILE B 1 235 ? 9.259 -29.957 69.122 1.00 22.93 283 ILE B O 1
ATOM 3738 N N . ILE B 1 236 ? 11.370 -30.452 69.748 1.00 23.42 284 ILE B N 1
ATOM 3739 C CA . ILE B 1 236 ? 11.984 -29.332 69.033 1.00 23.51 284 ILE B CA 1
ATOM 3740 C C . ILE B 1 236 ? 13.059 -29.867 68.080 1.00 30.97 284 ILE B C 1
ATOM 3741 O O . ILE B 1 236 ? 13.943 -30.625 68.498 1.00 24.16 284 ILE B O 1
ATOM 3746 N N . LEU B 1 237 ? 12.983 -29.488 66.801 1.00 27.51 285 LEU B N 1
ATOM 3747 C CA . LEU B 1 237 ? 13.989 -29.939 65.833 1.00 24.84 285 LEU B CA 1
ATOM 3748 C C . LEU B 1 237 ? 15.365 -29.383 66.178 1.00 24.59 285 LEU B C 1
ATOM 3749 O O . LEU B 1 237 ? 15.512 -28.205 66.501 1.00 26.50 285 LEU B O 1
ATOM 3754 N N . ARG B 1 238 ? 16.378 -30.238 66.110 1.00 24.97 286 ARG B N 1
ATOM 3755 C CA . ARG B 1 238 ? 17.751 -29.803 66.309 1.00 25.41 286 ARG B CA 1
ATOM 3756 C C . ARG B 1 238 ? 18.500 -29.505 64.999 1.00 36.19 286 ARG B C 1
ATOM 3757 O O . ARG B 1 238 ? 19.589 -28.930 65.049 1.00 27.26 286 ARG B O 1
ATOM 3765 N N . GLU B 1 239 ? 17.963 -29.880 63.840 1.00 25.61 287 GLU B N 1
ATOM 3766 C CA . GLU B 1 239 ? 18.695 -29.784 62.576 1.00 34.06 287 GLU B CA 1
ATOM 3767 C C . GLU B 1 239 ? 17.776 -29.317 61.455 1.00 34.13 287 GLU B C 1
ATOM 3768 O O . GLU B 1 239 ? 16.554 -29.489 61.502 1.00 37.28 287 GLU B O 1
ATOM 3774 N N . ASP B 1 240 ? 18.392 -28.754 60.423 1.00 37.94 288 ASP B N 1
ATOM 3775 C CA . ASP B 1 240 ? 17.686 -28.512 59.175 1.00 29.85 288 ASP B CA 1
ATOM 3776 C C . ASP B 1 240 ? 17.348 -29.837 58.511 1.00 25.97 288 ASP B C 1
ATOM 3777 O O . ASP B 1 240 ? 18.053 -30.833 58.674 1.00 31.27 288 ASP B O 1
ATOM 3782 N N . ASN B 1 241 ? 16.233 -29.851 57.785 1.00 27.82 289 ASN B N 1
ATOM 3783 C CA . ASN B 1 241 ? 15.852 -30.987 56.942 1.00 25.87 289 ASN B CA 1
ATOM 3784 C C . ASN B 1 241 ? 15.671 -32.280 57.735 1.00 39.15 289 ASN B C 1
ATOM 3785 O O . ASN B 1 241 ? 16.146 -33.349 57.333 1.00 43.13 289 ASN B O 1
ATOM 3790 N N . CYS B 1 242 ? 14.953 -32.189 58.855 1.00 29.76 290 CYS B N 1
ATOM 3791 C CA . CYS B 1 242 ? 14.511 -33.399 59.534 1.00 28.24 290 CYS B CA 1
ATOM 3792 C C . CYS B 1 242 ? 13.406 -34.076 58.730 1.00 29.03 290 CYS B C 1
ATOM 3793 O O . CYS B 1 242 ? 12.563 -33.414 58.120 1.00 32.73 290 CYS B O 1
ATOM 3796 N N . HIS B 1 243 ? 13.408 -35.406 58.731 1.00 25.57 291 HIS B N 1
ATOM 3797 C CA . HIS B 1 243 ? 12.413 -36.191 58.010 1.00 29.91 291 HIS B CA 1
ATOM 3798 C C . HIS B 1 243 ? 11.831 -37.227 58.960 1.00 25.64 291 HIS B C 1
ATOM 3799 O O . HIS B 1 243 ? 12.557 -38.095 59.459 1.00 36.99 291 HIS B O 1
ATOM 3806 N N . PHE B 1 244 ? 10.522 -37.170 59.169 1.00 26.63 292 PHE B N 1
ATOM 3807 C CA . PHE B 1 244 ? 9.847 -38.103 60.054 1.00 33.18 292 PHE B CA 1
ATOM 3808 C C . PHE B 1 244 ? 8.950 -39.026 59.243 1.00 32.79 292 PHE B C 1
ATOM 3809 O O . PHE B 1 244 ? 8.419 -38.645 58.198 1.00 31.49 292 PHE B O 1
ATOM 3817 N N . LEU B 1 245 ? 8.787 -40.245 59.738 1.00 28.20 293 LEU B N 1
ATOM 3818 C CA . LEU B 1 245 ? 7.726 -41.133 59.289 1.00 30.63 293 LEU B CA 1
ATOM 3819 C C . LEU B 1 245 ? 6.608 -41.102 60.329 1.00 39.95 293 LEU B C 1
ATOM 3820 O O . LEU B 1 245 ? 6.858 -41.322 61.519 1.00 40.59 293 LEU B O 1
ATOM 3825 N N . ARG B 1 246 ? 5.386 -40.807 59.888 1.00 38.21 294 ARG B N 1
ATOM 3826 C CA . ARG B 1 246 ? 4.271 -40.570 60.795 1.00 39.83 294 ARG B CA 1
ATOM 3827 C C . ARG B 1 246 ? 3.195 -41.641 60.650 1.00 48.41 294 ARG B C 1
ATOM 3828 O O . ARG B 1 246 ? 2.829 -42.024 59.533 1.00 51.12 294 ARG B O 1
ATOM 3836 N N . VAL B 1 247 ? 2.694 -42.120 61.790 1.00 40.81 295 VAL B N 1
ATOM 3837 C CA . VAL B 1 247 ? 1.533 -42.999 61.845 1.00 39.89 295 VAL B CA 1
ATOM 3838 C C . VAL B 1 247 ? 0.449 -42.268 62.613 1.00 45.99 295 VAL B C 1
ATOM 3839 O O . VAL B 1 247 ? 0.627 -41.959 63.798 1.00 50.56 295 VAL B O 1
ATOM 3843 N N . ASP B 1 248 ? -0.676 -42.012 61.953 1.00 38.69 296 ASP B N 1
ATOM 3844 C CA . ASP B 1 248 ? -1.740 -41.254 62.586 1.00 37.39 296 ASP B CA 1
ATOM 3845 C C . ASP B 1 248 ? -2.489 -42.104 63.622 1.00 36.90 296 ASP B C 1
ATOM 3846 O O . ASP B 1 248 ? -2.366 -43.336 63.693 1.00 36.80 296 ASP B O 1
ATOM 3851 N N . LYS B 1 249 ? -3.277 -41.414 64.444 1.00 44.04 297 LYS B N 1
ATOM 3852 C CA . LYS B 1 249 ? -3.823 -42.033 65.649 1.00 51.29 297 LYS B CA 1
ATOM 3853 C C . LYS B 1 249 ? -4.626 -43.289 65.325 1.00 48.63 297 LYS B C 1
ATOM 3854 O O . LYS B 1 249 ? -4.402 -44.355 65.916 1.00 44.25 297 LYS B O 1
ATOM 3860 N N . GLN B 1 250 ? -5.582 -43.179 64.398 1.00 53.11 298 GLN B N 1
ATOM 3861 C CA . GLN B 1 250 ? -6.459 -44.308 64.098 1.00 59.79 298 GLN B CA 1
ATOM 3862 C C . GLN B 1 250 ? -5.660 -45.532 63.655 1.00 61.66 298 GLN B C 1
ATOM 3863 O O . GLN B 1 250 ? -5.869 -46.644 64.158 1.00 57.35 298 GLN B O 1
ATOM 3869 N N . ASP B 1 251 ? -4.739 -45.346 62.704 1.00 54.51 299 ASP B N 1
ATOM 3870 C CA . ASP B 1 251 ? -3.907 -46.459 62.256 1.00 46.36 299 ASP B CA 1
ATOM 3871 C C . ASP B 1 251 ? -3.039 -46.990 63.390 1.00 39.97 299 ASP B C 1
ATOM 3872 O O . ASP B 1 251 ? -2.921 -48.204 63.579 1.00 39.80 299 ASP B O 1
ATOM 3877 N N . PHE B 1 252 ? -2.401 -46.093 64.146 1.00 38.13 300 PHE B N 1
ATOM 3878 C CA . PHE B 1 252 ? -1.545 -46.556 65.234 1.00 41.90 300 PHE B CA 1
ATOM 3879 C C . PHE B 1 252 ? -2.313 -47.460 66.189 1.00 41.94 300 PHE B C 1
ATOM 3880 O O . PHE B 1 252 ? -1.798 -48.496 66.629 1.00 45.04 300 PHE B O 1
ATOM 3888 N N . ASN B 1 253 ? -3.549 -47.076 66.527 1.00 52.71 301 ASN B N 1
ATOM 3889 C CA . ASN B 1 253 ? -4.325 -47.850 67.492 1.00 63.46 301 ASN B CA 1
ATOM 3890 C C . ASN B 1 253 ? -4.791 -49.174 66.910 1.00 63.25 301 ASN B C 1
ATOM 3891 O O . ASN B 1 253 ? -4.901 -50.165 67.642 1.00 64.24 301 ASN B O 1
ATOM 3896 N N . ARG B 1 254 ? -5.059 -49.219 65.603 1.00 63.22 302 ARG B N 1
ATOM 3897 C CA . ARG B 1 254 ? -5.517 -50.459 64.984 1.00 64.47 302 ARG B CA 1
ATOM 3898 C C . ARG B 1 254 ? -4.406 -51.484 64.826 1.00 59.36 302 ARG B C 1
ATOM 3899 O O . ARG B 1 254 ? -4.694 -52.684 64.752 1.00 57.78 302 ARG B O 1
ATOM 3907 N N . ILE B 1 255 ? -3.154 -51.037 64.752 1.00 60.56 303 ILE B N 1
ATOM 3908 C CA . ILE B 1 255 ? -2.040 -51.923 64.471 1.00 56.24 303 ILE B CA 1
ATOM 3909 C C . ILE B 1 255 ? -1.242 -52.328 65.711 1.00 64.92 303 ILE B C 1
ATOM 3910 O O . ILE B 1 255 ? -0.667 -53.419 65.718 1.00 66.34 303 ILE B O 1
ATOM 3915 N N . ILE B 1 256 ? -1.190 -51.499 66.756 1.00 75.02 304 ILE B N 1
ATOM 3916 C CA . ILE B 1 256 ? -0.306 -51.700 67.897 1.00 82.18 304 ILE B CA 1
ATOM 3917 C C . ILE B 1 256 ? -1.202 -51.807 69.124 1.00 92.97 304 ILE B C 1
ATOM 3918 O O . ILE B 1 256 ? -1.680 -50.794 69.656 1.00 89.59 304 ILE B O 1
#

Secondary structure (DSSP, 8-state):
--HHHHHHHHHHHHHHHHHHSTTSSEEEEETTEEEEEEEEHHHHHHHHHHH---HHHHHHHHHHHHHTTSSEETT--SS---STT-EEE--SSPPPP--HHHHHHHHHHHHHHHHHHHHHHHSPTT---HHHHHHHHHHHTT-GGGTTS-HHHHHHHHHH-EEEE---TT-EEE-TTSPP-EEEEEEESEEEEEETTTEEEEEEETT-EE-HHHHHHT---SSEEEE-SSS-EEEEEEHHHHHHHH-/-HHHHHHHHHHHHHHHHHH-TTTSEEEEETTEEEEEEEEHHHHHHHHHT----HHHHHHHHHHHHHTTSSEETT--SS---SSS-EEE--SPPPPP---HHHHHHHHHHHHHHHHHHHHHHHHHSPTT---HHHHHHHHHHHTT-GGGTTS-HHHHHHHHHH-EEEE---TT-EEE-TTSPP-EEEEEEES-EEEEETTTEEEEEE-TT-EE-HHHHHHT---SSEEEE-STT-EEEEEEHHHHHHH-

Foldseek 3Di:
DVLVLLLVLLLVVVQVLCVQPVPQQAWDADPNDIDGRKHALLVVLVSVVVVDDDSLLSLLLVLLCCQSLQKAWPVRDNRRDNDRRTIIDGDDDRDDHDVSNVVSSVVSSVCRLVSLLVVLQQQAQPRHDPVSLVSQLVLLCVAQACVPPDSVLSSLCSRHKHKDKFFDFFDWPDAFFAQQWKKKAWQQAKKFWQAPVPGGPDIGGHRHIDRCCCLVVVGGHHTIITGHDGITMITMHTSVSCVVSVD/DLVLLLLLLLVLQQVLCVQPVPQFAWDADPNDIDGRKHFLQVSLVSSVVPDDDSLLSLLLVLSCLCSLQKAWPVRDNRRDNDRNTIIHGDDDRHDHDPPPVSNVVSSVVSSVRSLVSLLVVLQPQAQVRHDPVSLVSQLVVLCVQLACVPPDSVLSSLLSRHWHKDKFFDFFDWPDAFQAQQWKKKAWQQFKKFWQAPVPGTDDIGGHSHIDRVCCLVVVGTHRTIIGTHDGITMIIIHTNVSVVVRD

Nearest PDB structures (foldseek):
  6h7e-assembly1_A  TM=1.004E+00  e=6.865E-51  Homo sapiens
  6h7e-assembly2_B  TM=9.980E-01  e=1.418E-47  Homo sapiens
  4f7z-assembly1_A  TM=8.650E-01  e=7.641E-33  Mus musculus
  2byv-assembly1_E  TM=8.733E-01  e=4.528E-32  Mus musculus
  3cf6-assembly1_E  TM=9.537E-01  e=1.752E-19  Mus musculus

Radius of gyration: 25.41 Å; Cα contacts (8 Å, |Δi|>4): 957; chains: 2; bounding box: 60×60×71 Å

Organism: Homo sapiens (NCBI:txid9606)

Sequence (495 aa):
ASTERVLRAGRQLHRHLLATCPNLIRDRKYHLRLYRQCCSGRELVDGILALGHSRSQVVGICQVLLDEGALCHVKHDWAFQDRDAQFYRFPGPEPEPVEELAEAVALLSQRGPDALLTVALRKPPGQRTDEELDLIFEELLHIKAVAHLSNSVKRELAAVLLFEPHSKAGTVLFSQGDKGTSWYIIWKGSVNVVTHGKGLVTTLHEGDDFGQLALVNDAPRAATIILREDNCHFLRVDKQDFNRIIKSTERVLRAGRQLHRHLLATCPNLIRDRKYHLRLYRQCCSGRELVDGILALGHSRSQVVGICQVLLDEGALCHVKHDWAFQDRDAQFYRFPGPEPEPVEMEEELAEAVALLSQRGPDALLTVALRKPPGQRTDEELDLIFEELLHIKAVAHLSNSVKRELAAVLLFEPHSKAGTVLFSQGDKGTSWYIIWKGSVNVVTHGKGLVTTLHEGDDFGQLALVNDAPRAATIILREDNCHFLRVDKQDFNRII